Protein AF-0000000086746295 (afdb_homodimer)

Sequence (732 aa):
MLKVIQAPPKYIQGPDALLSIGKYTKTIADHVFVIIGNSAMKLVGDTVHNSLEEYDITSHFEVFGGECSRNEIQRLSGILKENECQAVIAIGGGKVQDTAKVVAYESKLPILIAPTISSTNAPTSALSVIYTDDGEYEDYLFFPTNPDIVLVDTALIAKAPTRFLVAGIGDSLATYFEARSCNTTHKPRMTGGGISRTAMALAHLCYETLLEEGYKAKLAVDAGVSTPAVENVIEASIYLSGLGFENTGIAAAHSVHNGFTVLEECHHMYHGEKVAFGVIVQLVLENSPNEELDTVLDFCVQVGLPVTLDQLGVKDGEKLKEKVMAVAKASCAEGETIHNMPFEVTPEKVYAAILAADRMGRDWLYMLKVIQAPPKYIQGPDALLSIGKYTKTIADHVFVIIGNSAMKLVGDTVHNSLEEYDITSHFEVFGGECSRNEIQRLSGILKENECQAVIAIGGGKVQDTAKVVAYESKLPILIAPTISSTNAPTSALSVIYTDDGEYEDYLFFPTNPDIVLVDTALIAKAPTRFLVAGIGDSLATYFEARSCNTTHKPRMTGGGISRTAMALAHLCYETLLEEGYKAKLAVDAGVSTPAVENVIEASIYLSGLGFENTGIAAAHSVHNGFTVLEECHHMYHGEKVAFGVIVQLVLENSPNEELDTVLDFCVQVGLPVTLDQLGVKDGEKLKEKVMAVAKASCAEGETIHNMPFEVTPEKVYAAILAADRMGRDWLY

Organism: NCBI:txid471575

Foldseek 3Di:
DAADFAWAPAEAEDAPLLLQVLVVVLVFFQEEEEEEEPVRCVVCVVSNVVSVVVNNHHYDYDYQPPAQAPVSLVVSLVVCVVRVGQEYEFEEALRSLLSRLSSCQVVVHAYEYEYQELQAQNQMAQKHFHDHPVGHTDDIDGHPHTHNYYGYHLLSHLQPPLLSLLNLLLLLLQLQVFLVQLLVQQPAAPVGDGADPVLNVLSVLLNVLCLVQVLVLSVSSVVSHDDVSSRSNSCSSHGSSNSRCRSGHGAQLQLLLQLLVVPPQLVVPGSSLSSLLSSQLVCLLVVHDPVVSVSSLVSCVSNVRDQACVVSRQDDDDCNLVSLLSSLCSSQPPPHRNCSGNDDGHSVSSSVSNVVSRVVNVVVVD/DAADFAWAPAEAEDAPLLLCVLVVVLVFFQEEEEEEEPVRCVVCVVSNVVSVVVNNHHYDYDYQPPAQAPVSLVVSLVVCVVRVGQEYEFEEALRSLLSRLSSCQVVVHAYEYEYQELQAQNQMAQKHFHDHPVGHTDDIDGHPHTHNYYTYHLLSHLQPPLLSLLNLLLLLLQLQVFLVQLLVQQPAAPVGDGADPVLNVLSVLLNVLCLVQVLVLSVSSVVSHDDVSSRSNSCSSHGSSNSRCRSGHGAQLQLLLSLLSVPPQLVVPGSSLSSLLSSQLVCVLVVHDPVVSVSSLVSCVSNVRDQACVVSRQDDDDCNLVSLLSSLCSSQPPPHRNCSGNDDGHSVSSSVSNVVSRVVNVVVVD

Radius of gyration: 26.46 Å; Cα contacts (8 Å, |Δi|>4): 1691; chains: 2; bounding box: 58×72×64 Å

InterPro domains:
  IPR001670 Alcohol dehydrogenase, iron-type/glycerol dehydrogenase GldA [PF00465] (8-154)
  IPR016205 Glycerol dehydrogenase [PIRSF000112] (3-356)
  IPR016205 Glycerol dehydrogenase [PTHR43616] (2-361)

Structure (mmCIF, N/CA/C/O bac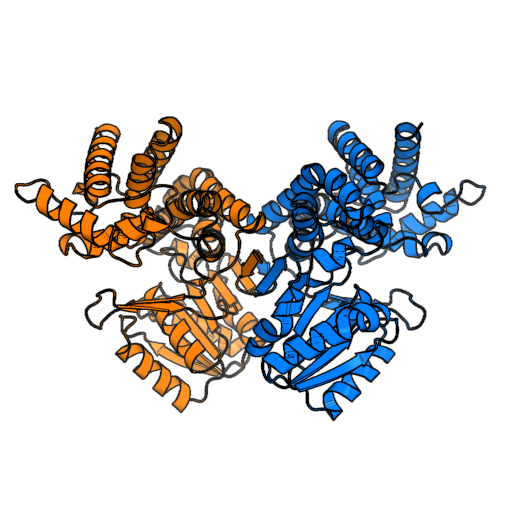kbone):
data_AF-0000000086746295-model_v1
#
loop_
_entity.id
_entity.type
_entity.pdbx_description
1 polymer 'Glycerol dehydrogenase'
#
loop_
_atom_site.group_PDB
_atom_site.id
_atom_site.type_symbol
_atom_site.label_atom_id
_atom_site.label_alt_id
_atom_site.label_comp_id
_atom_site.label_asym_id
_atom_site.label_entity_id
_atom_site.label_seq_id
_atom_site.pdbx_PDB_ins_code
_atom_site.Cartn_x
_atom_site.Cartn_y
_atom_site.Cartn_z
_atom_site.occupancy
_atom_site.B_iso_or_equiv
_atom_site.auth_seq_id
_atom_site.auth_comp_id
_atom_site.auth_asym_id
_atom_site.auth_atom_id
_atom_site.pdbx_PDB_model_num
ATOM 1 N N . MET A 1 1 ? -5.277 10.523 -17.25 1 82.31 1 MET A N 1
ATOM 2 C CA . MET A 1 1 ? -5.832 9.281 -16.719 1 82.31 1 MET A CA 1
ATOM 3 C C . MET A 1 1 ? -5.652 9.211 -15.203 1 82.31 1 MET A C 1
ATOM 5 O O . MET A 1 1 ? -4.613 9.609 -14.68 1 82.31 1 MET A O 1
ATOM 9 N N . LEU A 1 2 ? -6.723 8.742 -14.484 1 91.75 2 LEU A N 1
ATOM 10 C CA . LEU A 1 2 ? -6.648 8.609 -13.031 1 91.75 2 LEU A CA 1
ATOM 11 C C . LEU A 1 2 ? -5.734 7.457 -12.641 1 91.75 2 LEU A C 1
ATOM 13 O O . LEU A 1 2 ? -5.781 6.387 -13.25 1 91.75 2 LEU A O 1
ATOM 17 N N . LYS A 1 3 ? -4.812 7.777 -11.805 1 93.38 3 LYS A N 1
ATOM 18 C CA . LYS A 1 3 ? -4 6.719 -11.219 1 93.38 3 LYS A CA 1
ATOM 19 C C . LYS A 1 3 ? -4.73 6.051 -10.055 1 93.38 3 LYS A C 1
ATOM 21 O O . LYS A 1 3 ? -5.391 6.727 -9.258 1 93.38 3 LYS A O 1
ATOM 26 N N . VAL A 1 4 ? -4.641 4.711 -10.008 1 92.81 4 VAL A N 1
ATOM 27 C CA . VAL A 1 4 ? -5.344 3.967 -8.969 1 92.81 4 VAL A CA 1
ATOM 28 C C . VAL A 1 4 ? -4.371 3.023 -8.258 1 92.81 4 VAL A C 1
ATOM 30 O O . VAL A 1 4 ? -3.588 2.33 -8.914 1 92.81 4 VAL A O 1
ATOM 33 N N . ILE A 1 5 ? -4.344 3.086 -6.938 1 94.81 5 ILE A N 1
ATOM 34 C CA . ILE A 1 5 ? -3.635 2.127 -6.094 1 94.81 5 ILE A CA 1
ATOM 35 C C . ILE A 1 5 ? -4.637 1.34 -5.254 1 94.81 5 ILE A C 1
ATOM 37 O O . ILE A 1 5 ? -5.457 1.926 -4.543 1 94.81 5 ILE A O 1
ATOM 41 N N . GLN A 1 6 ? -4.625 0.077 -5.398 1 94.62 6 GLN A N 1
ATOM 42 C CA . GLN A 1 6 ? -5.465 -0.775 -4.562 1 94.62 6 GLN A CA 1
ATOM 43 C C . GLN A 1 6 ? -4.629 -1.802 -3.807 1 94.62 6 GLN A C 1
ATOM 45 O O . GLN A 1 6 ? -3.592 -2.252 -4.301 1 94.62 6 GLN A O 1
ATOM 50 N N . ALA A 1 7 ? -5.016 -2.145 -2.639 1 95.75 7 ALA A N 1
ATOM 51 C CA . ALA A 1 7 ? -4.309 -3.066 -1.754 1 95.75 7 ALA A CA 1
ATOM 52 C C . ALA A 1 7 ? -5.254 -3.66 -0.712 1 95.75 7 ALA A C 1
ATOM 54 O O . ALA A 1 7 ? -6.32 -3.1 -0.442 1 95.75 7 ALA A O 1
ATOM 55 N N . PRO A 1 8 ? -4.883 -4.887 -0.173 1 96.81 8 PRO A N 1
ATOM 56 C CA . PRO A 1 8 ? -5.609 -5.305 1.026 1 96.81 8 PRO A CA 1
ATOM 57 C C . PRO A 1 8 ? -5.535 -4.277 2.152 1 96.81 8 PRO A C 1
ATOM 59 O O . PRO A 1 8 ? -4.461 -3.746 2.438 1 96.81 8 PRO A O 1
ATOM 62 N N . PRO A 1 9 ? -6.656 -4.023 2.785 1 96.25 9 PRO A N 1
ATOM 63 C CA . PRO A 1 9 ? -6.652 -3.074 3.9 1 96.25 9 PRO A CA 1
ATOM 64 C C . PRO A 1 9 ? -5.68 -3.465 5.008 1 96.25 9 PRO A C 1
ATOM 66 O O . PRO A 1 9 ? -5.121 -2.594 5.68 1 96.25 9 PRO A O 1
ATOM 69 N N . LYS A 1 10 ? -5.535 -4.77 5.16 1 96.44 10 LYS A N 1
ATOM 70 C CA . LYS A 1 10 ? -4.652 -5.234 6.227 1 96.44 10 LYS A CA 1
ATOM 71 C C . LYS A 1 10 ? -3.867 -6.469 5.793 1 96.44 10 LYS A C 1
ATOM 73 O O . LYS A 1 10 ? -4.457 -7.473 5.387 1 96.44 10 LYS A O 1
ATOM 78 N N . TYR A 1 11 ? -2.535 -6.406 5.855 1 97.38 11 TYR A N 1
ATOM 79 C CA . TYR A 1 11 ? -1.592 -7.488 5.594 1 97.38 11 TYR A CA 1
ATOM 80 C C . TYR A 1 11 ? -0.717 -7.754 6.812 1 97.38 11 TYR A C 1
ATOM 82 O O . TYR A 1 11 ? 0.009 -6.867 7.27 1 97.38 11 TYR A O 1
ATOM 90 N N . ILE A 1 12 ? -0.801 -8.977 7.383 1 97 12 ILE A N 1
ATOM 91 C CA . ILE A 1 12 ? -0.051 -9.359 8.57 1 97 12 ILE A CA 1
ATOM 92 C C . ILE A 1 12 ? 0.871 -10.531 8.242 1 97 12 ILE A C 1
ATOM 94 O O . ILE A 1 12 ? 0.44 -11.516 7.645 1 97 12 ILE A O 1
ATOM 98 N N . GLN A 1 13 ? 2.098 -10.406 8.648 1 97.12 13 GLN A N 1
ATOM 99 C CA . GLN A 1 13 ? 3.059 -11.469 8.359 1 97.12 13 GLN A CA 1
ATOM 100 C C . GLN A 1 13 ? 3.979 -11.711 9.555 1 97.12 13 GLN A C 1
ATOM 102 O O . GLN A 1 13 ? 4.41 -10.758 10.219 1 97.12 13 GLN A O 1
ATOM 107 N N . GLY A 1 14 ? 4.258 -12.891 9.852 1 95.75 14 GLY A N 1
ATOM 108 C CA . GLY A 1 14 ? 5.238 -13.266 10.859 1 95.75 14 GLY A CA 1
ATOM 109 C C . GLY A 1 14 ? 5.137 -14.719 11.289 1 95.75 14 GLY A C 1
ATOM 110 O O . GLY A 1 14 ? 4.219 -15.43 10.875 1 95.75 14 GLY A O 1
ATOM 111 N N . PRO A 1 15 ? 6.137 -15.172 12.117 1 93.56 15 PRO A N 1
ATOM 112 C CA . PRO A 1 15 ? 6.059 -16.547 12.625 1 93.56 15 PRO A CA 1
ATOM 113 C C . PRO A 1 15 ? 4.855 -16.766 13.539 1 93.56 15 PRO A C 1
ATOM 115 O O . PRO A 1 15 ? 4.551 -15.914 14.383 1 93.56 15 PRO A O 1
ATOM 118 N N . ASP A 1 16 ? 4.066 -17.797 13.305 1 94.62 16 ASP A N 1
ATOM 119 C CA . ASP A 1 16 ? 2.949 -18.234 14.133 1 94.62 16 ASP A CA 1
ATOM 120 C C . ASP A 1 16 ? 1.778 -17.25 14.039 1 94.62 16 ASP A C 1
ATOM 122 O O . ASP A 1 16 ? 1.004 -17.109 14.992 1 94.62 16 ASP A O 1
ATOM 126 N N . ALA A 1 17 ? 1.761 -16.531 12.953 1 96.62 17 ALA A N 1
ATOM 127 C CA . ALA A 1 17 ? 0.703 -15.555 12.742 1 96.62 17 ALA A CA 1
ATOM 128 C C . ALA A 1 17 ? -0.676 -16.188 12.875 1 96.62 17 ALA A C 1
ATOM 130 O O . ALA A 1 17 ? -1.633 -15.539 13.297 1 96.62 17 ALA A O 1
ATOM 131 N N . LEU A 1 18 ? -0.824 -17.453 12.602 1 97.56 18 LEU A N 1
ATOM 132 C CA . LEU A 1 18 ? -2.111 -18.141 12.617 1 97.56 18 LEU A CA 1
ATOM 133 C C . LEU A 1 18 ? -2.676 -18.203 14.031 1 97.56 18 LEU A C 1
ATOM 135 O O . LEU A 1 18 ? -3.887 -18.344 14.219 1 97.56 18 LEU A O 1
ATOM 139 N N . LEU A 1 19 ? -1.819 -18.141 15.008 1 97 19 LEU A N 1
ATOM 140 C CA . LEU A 1 19 ? -2.268 -18.125 16.391 1 97 19 LEU A CA 1
ATOM 141 C C . LEU A 1 19 ? -3.123 -16.891 16.672 1 97 19 LEU A C 1
ATOM 143 O O . LEU A 1 19 ? -3.881 -16.859 17.641 1 97 19 LEU A O 1
ATOM 147 N N . SER A 1 20 ? -2.998 -15.875 15.805 1 96.38 20 SER A N 1
ATOM 148 C CA . SER A 1 20 ? -3.715 -14.617 16 1 96.38 20 SER A CA 1
ATOM 149 C C . SER A 1 20 ? -4.883 -14.492 15.023 1 96.38 20 SER A C 1
ATOM 151 O O . SER A 1 20 ? -5.453 -13.414 14.867 1 96.38 20 SER A O 1
ATOM 153 N N . ILE A 1 21 ? -5.242 -15.539 14.305 1 98.25 21 ILE A N 1
ATOM 154 C CA . ILE A 1 21 ? -6.262 -15.445 13.266 1 98.25 21 ILE A CA 1
ATOM 155 C C . ILE A 1 21 ? -7.598 -15.047 13.883 1 98.25 21 ILE A C 1
ATOM 157 O O . ILE A 1 21 ? -8.367 -14.297 13.281 1 98.25 21 ILE A O 1
ATOM 161 N N . GLY A 1 22 ? -7.91 -15.547 15.102 1 98.25 22 GLY A N 1
ATOM 162 C CA . GLY A 1 22 ? -9.125 -15.148 15.789 1 98.25 22 GLY A CA 1
ATOM 163 C C . GLY A 1 22 ? -9.172 -13.664 16.109 1 98.25 22 GLY A C 1
ATOM 164 O O . GLY A 1 22 ? -10.203 -13.016 15.922 1 98.25 22 GLY A O 1
ATOM 165 N N . LYS A 1 23 ? -8.055 -13.125 16.531 1 96.19 23 LYS A N 1
ATOM 166 C CA . LYS A 1 23 ? -7.934 -11.703 16.859 1 96.19 23 LYS A CA 1
ATOM 167 C C . LYS A 1 23 ? -8.328 -10.828 15.664 1 96.19 23 LYS A C 1
ATOM 169 O O . LYS A 1 23 ? -9.117 -9.898 15.812 1 96.19 23 LYS A O 1
ATOM 174 N N . TYR A 1 24 ? -7.824 -11.117 14.508 1 95.69 24 TYR A N 1
ATOM 175 C CA . TYR A 1 24 ? -8.055 -10.289 13.32 1 95.69 24 TYR A CA 1
ATOM 176 C C . TYR A 1 24 ? -9.43 -10.57 12.727 1 95.69 24 TYR A C 1
ATOM 178 O O . TYR A 1 24 ? -10.086 -9.656 12.219 1 95.69 24 TYR A O 1
ATOM 186 N N . THR A 1 25 ? -9.852 -11.836 12.797 1 97.62 25 THR A N 1
ATOM 187 C CA . THR A 1 25 ? -11.18 -12.188 12.305 1 97.62 25 THR A CA 1
ATOM 188 C C . THR A 1 25 ? -12.258 -11.453 13.086 1 97.62 25 THR A C 1
ATOM 190 O O . THR A 1 25 ? -13.273 -11.039 12.516 1 97.62 25 THR A O 1
ATOM 193 N N . LYS A 1 26 ? -12.086 -11.25 14.383 1 96.19 26 LYS A N 1
ATOM 194 C CA . LYS A 1 26 ? -13.055 -10.609 15.258 1 96.19 26 LYS A CA 1
ATOM 195 C C . LYS A 1 26 ? -13.414 -9.211 14.766 1 96.19 26 LYS A C 1
ATOM 197 O O . LYS A 1 26 ? -14.523 -8.734 15 1 96.19 26 LYS A O 1
ATOM 202 N N . THR A 1 27 ? -12.508 -8.609 14.031 1 91.62 27 THR A N 1
ATOM 203 C CA . THR A 1 27 ? -12.711 -7.246 13.562 1 91.62 27 THR A CA 1
ATOM 204 C C . THR A 1 27 ? -13.695 -7.219 12.391 1 91.62 27 THR A C 1
ATOM 206 O O . THR A 1 27 ? -14.211 -6.16 12.031 1 91.62 27 THR A O 1
ATOM 209 N N . ILE A 1 28 ? -14.039 -8.422 11.805 1 93.38 28 ILE A N 1
ATOM 210 C CA . ILE A 1 28 ? -14.844 -8.352 10.586 1 93.38 28 ILE A CA 1
ATOM 211 C C . ILE A 1 28 ? -16.109 -9.195 10.75 1 93.38 28 ILE A C 1
ATOM 213 O O . ILE A 1 28 ? -17.078 -9.008 10.031 1 93.38 28 ILE A O 1
ATOM 217 N N . ALA A 1 29 ? -16.078 -10.234 11.703 1 95.88 29 ALA A N 1
ATOM 218 C CA . ALA A 1 29 ? -17.266 -11.07 11.828 1 95.88 29 ALA A CA 1
ATOM 219 C C . ALA A 1 29 ? -17.234 -11.883 13.117 1 95.88 29 ALA A C 1
ATOM 221 O O . ALA A 1 29 ? -16.172 -12.094 13.703 1 95.88 29 ALA A O 1
ATOM 222 N N . ASP A 1 30 ? -18.391 -12.359 13.484 1 97.31 30 ASP A N 1
ATOM 223 C CA . ASP A 1 30 ? -18.531 -13.203 14.664 1 97.31 30 ASP A CA 1
ATOM 224 C C . ASP A 1 30 ? -18.891 -14.641 14.281 1 97.31 30 ASP A C 1
ATOM 226 O O . ASP A 1 30 ? -18.828 -15.547 15.117 1 97.31 30 ASP A O 1
ATOM 230 N N . HIS A 1 31 ? -19.25 -14.891 13.07 1 98.38 31 HIS A N 1
ATOM 231 C CA . HIS A 1 31 ? -19.641 -16.188 12.539 1 98.38 31 HIS A CA 1
ATOM 232 C C . HIS A 1 31 ? -19.109 -16.391 11.125 1 98.38 31 HIS A C 1
ATOM 234 O O . HIS A 1 31 ? -19.547 -15.727 10.188 1 98.38 31 HIS A O 1
ATOM 240 N N . VAL A 1 32 ? -18.172 -17.375 11.008 1 98.69 32 VAL A N 1
ATOM 241 C CA . VAL A 1 32 ? -17.391 -17.359 9.773 1 98.69 32 VAL A CA 1
ATOM 242 C C . VAL A 1 32 ? -17.469 -18.719 9.102 1 98.69 32 VAL A C 1
ATOM 244 O O . VAL A 1 32 ? -17.75 -19.734 9.758 1 98.69 32 VAL A O 1
ATOM 247 N N . PHE A 1 33 ? -17.312 -18.766 7.809 1 98.81 33 PHE A N 1
ATOM 248 C CA . PHE A 1 33 ? -17.172 -19.938 6.965 1 98.81 33 PHE A CA 1
ATOM 249 C C . PHE A 1 33 ? -15.719 -20.172 6.586 1 98.81 33 PHE A C 1
ATOM 251 O O . PHE A 1 33 ? -15.125 -19.359 5.871 1 98.81 33 PHE A O 1
ATOM 258 N N . VAL A 1 34 ? -15.148 -21.266 7.062 1 98.81 34 VAL A N 1
ATOM 259 C CA . VAL A 1 34 ? -13.734 -21.531 6.828 1 98.81 34 VAL A CA 1
ATOM 260 C C . VAL A 1 34 ? -13.586 -22.547 5.695 1 98.81 34 VAL A C 1
ATOM 262 O O . VAL A 1 34 ? -14 -23.703 5.828 1 98.81 34 VAL A O 1
ATOM 265 N N . ILE A 1 35 ? -13.078 -22.109 4.598 1 98.81 35 ILE A N 1
ATOM 266 C CA . ILE A 1 35 ? -12.688 -22.984 3.496 1 98.81 35 ILE A CA 1
ATOM 267 C C . ILE A 1 35 ? -11.211 -23.344 3.629 1 98.81 35 ILE A C 1
ATOM 269 O O . ILE A 1 35 ? -10.344 -22.469 3.551 1 98.81 35 ILE A O 1
ATOM 273 N N . ILE A 1 36 ? -10.938 -24.625 3.771 1 98.38 36 ILE A N 1
ATOM 274 C CA . ILE A 1 36 ? -9.586 -25.031 4.125 1 98.38 36 ILE A CA 1
ATOM 275 C C . ILE A 1 36 ? -9.141 -26.203 3.242 1 98.38 36 ILE A C 1
ATOM 277 O O . ILE A 1 36 ? -9.93 -27.109 2.957 1 98.38 36 ILE A O 1
ATOM 281 N N . GLY A 1 37 ? -7.941 -26.125 2.729 1 96.81 37 GLY A N 1
ATOM 282 C CA . GLY A 1 37 ? -7.391 -27.25 1.991 1 96.81 37 GLY A CA 1
ATOM 283 C C . GLY A 1 37 ? -7.234 -28.5 2.838 1 96.81 37 GLY A C 1
ATOM 284 O O . GLY A 1 37 ? -7.09 -28.422 4.059 1 96.81 37 GLY A O 1
ATOM 285 N N . ASN A 1 38 ? -7.191 -29.609 2.182 1 95.31 38 ASN A N 1
ATOM 286 C CA . ASN A 1 38 ? -7.098 -30.891 2.879 1 95.31 38 ASN A CA 1
ATOM 287 C C . ASN A 1 38 ? -5.828 -30.969 3.725 1 95.31 38 ASN A C 1
ATOM 289 O O . ASN A 1 38 ? -5.887 -31.312 4.906 1 95.31 38 ASN A O 1
ATOM 293 N N . SER A 1 39 ? -4.719 -30.719 3.141 1 93.75 39 SER A N 1
ATOM 294 C CA . SER A 1 39 ? -3.451 -30.766 3.863 1 93.75 39 SER A CA 1
ATOM 295 C C . SER A 1 39 ? -3.416 -29.734 4.984 1 93.75 39 SER A C 1
ATOM 297 O O . SER A 1 39 ? -2.906 -30 6.07 1 93.75 39 SER A O 1
ATOM 299 N N . ALA A 1 40 ? -3.955 -28.594 4.707 1 94.88 40 ALA A N 1
ATOM 300 C CA . ALA A 1 40 ? -3.99 -27.531 5.703 1 94.88 40 ALA A CA 1
ATOM 301 C C . ALA A 1 40 ? -4.855 -27.922 6.898 1 94.88 40 ALA A C 1
ATOM 303 O O . ALA A 1 40 ? -4.527 -27.609 8.047 1 94.88 40 ALA A O 1
ATOM 304 N N . MET A 1 41 ? -5.941 -28.578 6.633 1 96.06 41 MET A N 1
ATOM 305 C CA . MET A 1 41 ? -6.832 -29.016 7.703 1 96.06 41 MET A CA 1
ATOM 306 C C . MET A 1 41 ? -6.086 -29.906 8.695 1 96.06 41 MET A C 1
ATOM 308 O O . MET A 1 41 ? -6.234 -29.734 9.914 1 96.06 41 MET A O 1
ATOM 312 N N . LYS A 1 42 ? -5.305 -30.688 8.148 1 95 42 LYS A N 1
ATOM 313 C CA . LYS A 1 42 ? -4.535 -31.609 8.977 1 95 42 LYS A CA 1
ATOM 314 C C . LYS A 1 42 ? -3.453 -30.875 9.758 1 95 42 LYS A C 1
ATOM 316 O O . LYS A 1 42 ? -3.18 -31.219 10.914 1 95 42 LYS A O 1
ATOM 321 N N . LEU A 1 43 ? -2.914 -29.938 9.195 1 94.38 43 LEU A N 1
ATOM 322 C CA . LEU A 1 43 ? -1.742 -29.266 9.758 1 94.38 43 LEU A CA 1
ATOM 323 C C . LEU A 1 43 ? -2.152 -28.203 10.766 1 94.38 43 LEU A C 1
ATOM 325 O O . LEU A 1 43 ? -1.515 -28.047 11.805 1 94.38 43 LEU A O 1
ATOM 329 N N . VAL A 1 44 ? -3.236 -27.406 10.398 1 96.31 44 VAL A N 1
ATOM 330 C CA . VAL A 1 44 ? -3.455 -26.219 11.211 1 96.31 44 VAL A CA 1
ATOM 331 C C . VAL A 1 44 ? -4.934 -26.109 11.578 1 96.31 44 VAL A C 1
ATOM 333 O O . VAL A 1 44 ? -5.363 -25.109 12.156 1 96.31 44 VAL A O 1
ATOM 336 N N . GLY A 1 45 ? -5.77 -27.047 11.234 1 97.19 45 GLY A N 1
ATOM 337 C CA . GLY A 1 45 ? -7.188 -27 11.547 1 97.19 45 GLY A CA 1
ATOM 338 C C . GLY A 1 45 ? -7.469 -26.688 13 1 97.19 45 GLY A C 1
ATOM 339 O O . GLY A 1 45 ? -8.266 -25.781 13.305 1 97.19 45 GLY A O 1
ATOM 340 N N . ASP A 1 46 ? -6.801 -27.344 13.883 1 97.44 46 ASP A N 1
ATOM 341 C CA . ASP A 1 46 ? -7 -27.172 15.312 1 97.44 46 ASP A CA 1
ATOM 342 C C . ASP A 1 46 ? -6.531 -25.781 15.766 1 97.44 46 ASP A C 1
ATOM 344 O O . ASP A 1 46 ? -7.184 -25.141 16.578 1 97.44 46 ASP A O 1
ATOM 348 N N . THR A 1 47 ? -5.387 -25.391 15.242 1 97.69 47 THR A N 1
ATOM 349 C CA . THR A 1 47 ? -4.844 -24.078 15.57 1 97.69 47 THR A CA 1
ATOM 350 C C . THR A 1 47 ? -5.844 -22.984 15.234 1 97.69 47 THR A C 1
ATOM 352 O O . THR A 1 47 ? -6.094 -22.094 16.047 1 97.69 47 THR A O 1
ATOM 355 N N . VAL A 1 48 ? -6.422 -23.078 14.062 1 98.12 48 VAL A N 1
ATOM 356 C CA . VAL A 1 48 ? -7.375 -22.078 13.578 1 98.12 48 VAL A CA 1
ATOM 357 C C . VAL A 1 48 ? -8.648 -22.141 14.422 1 98.12 48 VAL A C 1
ATOM 359 O O . VAL A 1 48 ? -9.133 -21.094 14.883 1 98.12 48 VAL A O 1
ATOM 362 N N . HIS A 1 49 ? -9.102 -23.328 14.625 1 97.94 49 HIS A N 1
ATOM 363 C CA . HIS A 1 49 ? -10.32 -23.5 15.414 1 97.94 49 HIS A CA 1
ATOM 364 C C . HIS A 1 49 ? -10.156 -22.922 16.812 1 97.94 49 HIS A C 1
ATOM 366 O O . HIS A 1 49 ? -11.031 -22.203 17.297 1 97.94 49 HIS A O 1
ATOM 372 N N . ASN A 1 50 ? -9.086 -23.25 17.469 1 98.25 50 ASN A N 1
ATOM 373 C CA . ASN A 1 50 ? -8.828 -22.812 18.828 1 98.25 50 ASN A CA 1
ATOM 374 C C . ASN A 1 50 ? -8.711 -21.297 18.906 1 98.25 50 ASN A C 1
ATOM 376 O O . ASN A 1 50 ? -9.219 -20.672 19.859 1 98.25 50 ASN A O 1
ATOM 380 N N . SER A 1 51 ? -7.984 -20.734 17.938 1 98.38 51 SER A N 1
ATOM 381 C CA . SER A 1 51 ? -7.832 -19.281 17.922 1 98.38 51 SER A CA 1
ATOM 382 C C . SER A 1 51 ? -9.18 -18.594 17.766 1 98.38 51 SER A C 1
ATOM 384 O O . SER A 1 51 ? -9.453 -17.594 18.422 1 98.38 51 SER A O 1
ATOM 386 N N . LEU A 1 52 ? -10.039 -19.094 16.844 1 98.44 52 LEU A N 1
ATOM 387 C CA . LEU A 1 52 ? -11.367 -18.531 16.641 1 98.44 52 LEU A CA 1
ATOM 388 C C . LEU A 1 52 ? -12.211 -18.641 17.906 1 98.44 52 LEU A C 1
ATOM 390 O O . LEU A 1 52 ? -12.883 -17.672 18.281 1 98.44 52 LEU A O 1
ATOM 394 N N . GLU A 1 53 ? -12.109 -19.75 18.562 1 98.06 53 GLU A N 1
ATOM 395 C CA . GLU A 1 53 ? -12.852 -19.969 19.812 1 98.06 53 GLU A CA 1
ATOM 396 C C . GLU A 1 53 ? -12.406 -19 20.891 1 98.06 53 GLU A C 1
ATOM 398 O O . GLU A 1 53 ? -13.227 -18.5 21.672 1 98.06 53 GLU A O 1
ATOM 403 N N . GLU A 1 54 ? -11.156 -18.797 20.953 1 98.06 54 GLU A N 1
ATOM 404 C CA . GLU A 1 54 ? -10.594 -17.891 21.953 1 98.06 54 GLU A CA 1
ATOM 405 C C . GLU A 1 54 ? -11.211 -16.5 21.844 1 98.06 54 GLU A C 1
ATOM 407 O O . GLU A 1 54 ? -11.32 -15.789 22.844 1 98.06 54 GLU A O 1
ATOM 412 N N . TYR A 1 55 ? -11.648 -16.125 20.703 1 97.75 55 TYR A N 1
ATOM 413 C CA . TYR A 1 55 ? -12.203 -14.789 20.484 1 97.75 55 TYR A CA 1
ATOM 414 C C . TYR A 1 55 ? -13.711 -14.852 20.281 1 97.75 55 TYR A C 1
ATOM 416 O O . TYR A 1 55 ? -14.305 -13.93 19.719 1 97.75 55 TYR A O 1
ATOM 424 N N . ASP A 1 56 ? -14.352 -15.977 20.609 1 97.94 56 ASP A N 1
ATOM 425 C CA . ASP A 1 56 ? -15.797 -16.188 20.609 1 97.94 56 ASP A CA 1
ATOM 426 C C . ASP A 1 56 ? -16.375 -16.078 19.188 1 97.94 56 ASP A C 1
ATOM 428 O O . ASP A 1 56 ? -17.406 -15.438 18.984 1 97.94 56 ASP A O 1
ATOM 432 N N . ILE A 1 57 ? -15.641 -16.625 18.234 1 98.19 57 ILE A N 1
ATOM 433 C CA . ILE A 1 57 ? -16.109 -16.672 16.859 1 98.19 57 ILE A CA 1
ATOM 434 C C . ILE A 1 57 ? -16.578 -18.078 16.516 1 98.19 57 ILE A C 1
ATOM 436 O O . ILE A 1 57 ? -15.836 -19.047 16.656 1 98.19 57 ILE A O 1
ATOM 440 N N . THR A 1 58 ? -17.797 -18.172 16.109 1 98.31 58 THR A N 1
ATOM 441 C CA . THR A 1 58 ? -18.297 -19.469 15.633 1 98.31 58 THR A CA 1
ATOM 442 C C . THR A 1 58 ? -17.875 -19.719 14.188 1 98.31 58 THR A C 1
ATOM 444 O O . THR A 1 58 ? -17.734 -18.766 13.406 1 98.31 58 THR A O 1
ATOM 447 N N . SER A 1 59 ? -17.656 -20.969 13.891 1 98.19 59 SER A N 1
ATOM 448 C CA . SER A 1 59 ? -17.109 -21.266 12.578 1 98.19 59 SER A CA 1
ATOM 449 C C . SER A 1 59 ? -17.688 -22.547 12.008 1 98.19 59 SER A C 1
ATOM 451 O O . SER A 1 59 ? -18.078 -23.438 12.758 1 98.19 59 SER A O 1
ATOM 453 N N . HIS A 1 60 ? -17.828 -22.609 10.773 1 98.31 60 HIS A N 1
ATOM 454 C CA . HIS A 1 60 ? -18.109 -23.812 9.977 1 98.31 60 HIS A CA 1
ATOM 455 C C . HIS A 1 60 ? -16.969 -24.109 9.016 1 98.31 60 HIS A C 1
ATOM 457 O O . HIS A 1 60 ? -16.688 -23.312 8.109 1 98.31 60 HIS A O 1
ATOM 463 N N . PHE A 1 61 ? -16.375 -25.281 9.203 1 98.31 61 PHE A N 1
ATOM 464 C CA . PHE A 1 61 ? -15.25 -25.672 8.367 1 98.31 61 PHE A CA 1
ATOM 465 C C . PHE A 1 61 ? -15.719 -26.547 7.207 1 98.31 61 PHE A C 1
ATOM 467 O O . PHE A 1 61 ? -16.562 -27.422 7.379 1 98.31 61 PHE A O 1
ATOM 474 N N . GLU A 1 62 ? -15.211 -26.25 6.074 1 98.38 62 GLU A N 1
ATOM 475 C CA . GLU A 1 62 ? -15.414 -27.078 4.898 1 98.38 62 GLU A CA 1
ATOM 476 C C . GLU A 1 62 ? -14.094 -27.312 4.16 1 98.38 62 GLU A C 1
ATOM 478 O O . GLU A 1 62 ? -13.328 -26.375 3.93 1 98.38 62 GLU A O 1
ATOM 483 N N . VAL A 1 63 ? -13.836 -28.547 3.84 1 98.19 63 VAL A N 1
ATOM 484 C CA . VAL A 1 63 ? -12.633 -28.891 3.1 1 98.19 63 VAL A CA 1
ATOM 485 C C . VAL A 1 63 ? -12.844 -28.625 1.611 1 98.19 63 VAL A C 1
ATOM 487 O O . VAL A 1 63 ? -13.867 -29 1.044 1 98.19 63 VAL A O 1
ATOM 490 N N . PHE A 1 64 ? -11.922 -27.938 1.064 1 97.75 64 PHE A N 1
ATOM 491 C CA . PHE A 1 64 ? -11.914 -27.594 -0.352 1 97.75 64 PHE A CA 1
ATOM 492 C C . PHE A 1 64 ? -11.828 -28.844 -1.215 1 97.75 64 PHE A C 1
ATOM 494 O O . PHE A 1 64 ? -11.094 -29.781 -0.893 1 97.75 64 PHE A O 1
ATOM 501 N N . GLY A 1 65 ? -12.461 -28.812 -2.301 1 95.12 65 GLY A N 1
ATOM 502 C CA . GLY A 1 65 ? -12.609 -30 -3.125 1 95.12 65 GLY A CA 1
ATOM 503 C C . GLY A 1 65 ? -11.492 -30.188 -4.133 1 95.12 65 GLY A C 1
ATOM 504 O O . GLY A 1 65 ? -11.469 -31.172 -4.871 1 95.12 65 GLY A O 1
ATOM 505 N N . GLY A 1 66 ? -10.602 -29.219 -4.309 1 91.81 66 GLY A N 1
ATOM 506 C CA . GLY A 1 66 ? -9.398 -29.5 -5.082 1 91.81 66 GLY A CA 1
ATOM 507 C C . GLY A 1 66 ? -9.242 -28.609 -6.293 1 91.81 66 GLY A C 1
ATOM 508 O O . GLY A 1 66 ? -8.125 -28.406 -6.777 1 91.81 66 GLY A O 1
ATOM 509 N N . GLU A 1 67 ? -10.406 -28.172 -6.832 1 92.31 67 GLU A N 1
ATOM 510 C CA . GLU A 1 67 ? -10.312 -27.344 -8.031 1 92.31 67 GLU A CA 1
ATOM 511 C C . GLU A 1 67 ? -11.172 -26.094 -7.906 1 92.31 67 GLU A C 1
ATOM 513 O O . GLU A 1 67 ? -12.297 -26.141 -7.406 1 92.31 67 GLU A O 1
ATOM 518 N N . CYS A 1 68 ? -10.594 -24.984 -8.312 1 94.88 68 CYS A N 1
ATOM 519 C CA . CYS A 1 68 ? -11.375 -23.75 -8.352 1 94.88 68 CYS A CA 1
ATOM 520 C C . CYS A 1 68 ? -12.32 -23.75 -9.547 1 94.88 68 CYS A C 1
ATOM 522 O O . CYS A 1 68 ? -12.094 -23.047 -10.531 1 94.88 68 CYS A O 1
ATOM 524 N N . SER A 1 69 ? -13.359 -24.484 -9.492 1 95.88 69 SER A N 1
ATOM 525 C CA . SER A 1 69 ? -14.344 -24.641 -10.555 1 95.88 69 SER A CA 1
ATOM 526 C C . SER A 1 69 ? -15.695 -24.047 -10.156 1 95.88 69 SER A C 1
ATOM 528 O O . SER A 1 69 ? -15.961 -23.859 -8.969 1 95.88 69 SER A O 1
ATOM 530 N N . ARG A 1 70 ? -16.5 -23.828 -11.102 1 96.31 70 ARG A N 1
ATOM 531 C CA . ARG A 1 70 ? -17.828 -23.281 -10.844 1 96.31 70 ARG A CA 1
ATOM 532 C C . ARG A 1 70 ? -18.641 -24.234 -9.969 1 96.31 70 ARG A C 1
ATOM 534 O O . ARG A 1 70 ? -19.422 -23.781 -9.117 1 96.31 70 ARG A O 1
ATOM 541 N N . ASN A 1 71 ? -18.453 -25.484 -10.188 1 97 71 ASN A N 1
ATOM 542 C CA . ASN A 1 71 ? -19.141 -26.469 -9.367 1 97 71 ASN A CA 1
ATOM 543 C C . ASN A 1 71 ? -18.734 -26.375 -7.902 1 97 71 ASN A C 1
ATOM 545 O O . ASN A 1 71 ? -19.578 -26.406 -7.008 1 97 71 ASN A O 1
ATOM 549 N N . GLU A 1 72 ? -17.484 -26.312 -7.684 1 97.56 72 GLU A N 1
ATOM 550 C CA . GLU A 1 72 ? -16.969 -26.203 -6.324 1 97.56 72 GLU A CA 1
ATOM 551 C C . GLU A 1 72 ? -17.406 -24.906 -5.664 1 97.56 72 GLU A C 1
ATOM 553 O O . GLU A 1 72 ? -17.766 -24.891 -4.484 1 97.56 72 GLU A O 1
ATOM 558 N N . ILE A 1 73 ? -17.453 -23.812 -6.379 1 97.88 73 ILE A N 1
ATOM 559 C CA . ILE A 1 73 ? -17.891 -22.5 -5.898 1 97.88 73 ILE A CA 1
ATOM 560 C C . ILE A 1 73 ? -19.359 -22.578 -5.488 1 97.88 73 ILE A C 1
ATOM 562 O O . ILE A 1 73 ? -19.734 -22.094 -4.414 1 97.88 73 ILE A O 1
ATOM 566 N N . GLN A 1 74 ? -20.109 -23.172 -6.332 1 97.62 74 GLN A N 1
ATOM 567 C CA . GLN A 1 74 ? -21.531 -23.312 -6.039 1 97.62 74 GLN A CA 1
ATOM 568 C C . GLN A 1 74 ? -21.766 -24.156 -4.785 1 97.62 74 GLN A C 1
ATOM 570 O O . GLN A 1 74 ? -22.594 -23.828 -3.949 1 97.62 74 GLN A O 1
ATOM 575 N N . ARG A 1 75 ? -21.047 -25.219 -4.727 1 98 75 ARG A N 1
ATOM 576 C CA . ARG A 1 75 ? -21.141 -26.078 -3.549 1 98 75 ARG A CA 1
ATOM 577 C C . ARG A 1 75 ? -20.859 -25.297 -2.271 1 98 75 ARG A C 1
ATOM 579 O O . ARG A 1 75 ? -21.672 -25.297 -1.344 1 98 75 ARG A O 1
ATOM 586 N N . LEU A 1 76 ? -19.797 -24.609 -2.248 1 98.5 76 LEU A N 1
ATOM 587 C CA . LEU A 1 76 ? -19.359 -23.891 -1.06 1 98.5 76 LEU A CA 1
ATOM 588 C C . LEU A 1 76 ? -20.266 -22.703 -0.775 1 98.5 76 LEU A C 1
ATOM 590 O O . LEU A 1 76 ? -20.562 -22.406 0.385 1 98.5 76 LEU A O 1
ATOM 594 N N . SER A 1 77 ? -20.734 -22.031 -1.819 1 98.12 77 SER A N 1
ATOM 595 C CA . SER A 1 77 ? -21.656 -20.922 -1.651 1 98.12 77 SER A CA 1
ATOM 596 C C . SER A 1 77 ? -22.969 -21.391 -1.014 1 98.12 77 SER A C 1
ATOM 598 O O . SER A 1 77 ? -23.547 -20.688 -0.192 1 98.12 77 SER A O 1
ATOM 600 N N . GLY A 1 78 ? -23.406 -22.562 -1.46 1 97.81 78 GLY A N 1
ATOM 601 C CA . GLY A 1 78 ? -24.609 -23.125 -0.876 1 97.81 78 GLY A CA 1
ATOM 602 C C . GLY A 1 78 ? -24.484 -23.406 0.611 1 97.81 78 GLY A C 1
ATOM 603 O O . GLY A 1 78 ? -25.375 -23.078 1.389 1 97.81 78 GLY A O 1
ATOM 604 N N . ILE A 1 79 ? -23.391 -23.969 1.018 1 98.12 79 ILE A N 1
ATOM 605 C CA . ILE A 1 79 ? -23.141 -24.297 2.416 1 98.12 79 ILE A CA 1
ATOM 606 C C . ILE A 1 79 ? -23.047 -23.016 3.244 1 98.12 79 ILE A C 1
ATOM 608 O O . ILE A 1 79 ? -23.578 -22.953 4.348 1 98.12 79 ILE A O 1
ATOM 612 N N . LEU A 1 80 ? -22.297 -22.016 2.715 1 98.25 80 LEU A N 1
ATOM 613 C CA . LEU A 1 80 ? -22.172 -20.734 3.379 1 98.25 80 LEU A CA 1
ATOM 614 C C . LEU A 1 80 ? -23.531 -20.125 3.67 1 98.25 80 LEU A C 1
ATOM 616 O O . LEU A 1 80 ? -23.797 -19.656 4.781 1 98.25 80 LEU A O 1
ATOM 620 N N . LYS A 1 81 ? -24.422 -20.141 2.691 1 97.25 81 LYS A N 1
ATOM 621 C CA . LYS A 1 81 ? -25.766 -19.578 2.811 1 97.25 81 LYS A CA 1
ATOM 622 C C . LYS A 1 81 ? -26.594 -20.344 3.844 1 97.25 81 LYS A C 1
ATOM 624 O O . LYS A 1 81 ? -27.297 -19.734 4.652 1 97.25 81 LYS A O 1
ATOM 629 N N . GLU A 1 82 ? -26.484 -21.625 3.785 1 97.62 82 GLU A N 1
ATOM 630 C CA . GLU A 1 82 ? -27.219 -22.484 4.711 1 97.62 82 GLU A CA 1
ATOM 631 C C . GLU A 1 82 ? -26.828 -22.203 6.156 1 97.62 82 GLU A C 1
ATOM 633 O O . GLU A 1 82 ? -27.656 -22.297 7.062 1 97.62 82 GLU A O 1
ATOM 638 N N . ASN A 1 83 ? -25.625 -21.828 6.367 1 97.88 83 ASN A N 1
ATOM 639 C CA . ASN A 1 83 ? -25.109 -21.641 7.723 1 97.88 83 ASN A CA 1
ATOM 640 C C . ASN A 1 83 ? -25.125 -20.172 8.125 1 97.88 83 ASN A C 1
ATOM 642 O O . ASN A 1 83 ? -24.734 -19.828 9.242 1 97.88 83 ASN A O 1
ATOM 646 N N . GLU A 1 84 ? -25.422 -19.219 7.234 1 96.81 84 GLU A N 1
ATOM 647 C CA . GLU A 1 84 ? -25.594 -17.797 7.484 1 96.81 84 GLU A CA 1
ATOM 648 C C . GLU A 1 84 ? -24.312 -17.172 8.016 1 96.81 84 GLU A C 1
ATOM 650 O O . GLU A 1 84 ? -24.344 -16.453 9.016 1 96.81 84 GLU A O 1
ATOM 655 N N . CYS A 1 85 ? -23.234 -17.516 7.441 1 97.62 85 CYS A N 1
ATOM 656 C CA . CYS A 1 85 ? -21.953 -17 7.855 1 97.62 85 CYS A CA 1
ATOM 657 C C . CYS A 1 85 ? -21.797 -15.539 7.445 1 97.62 85 CYS A C 1
ATOM 659 O O . CYS A 1 85 ? -22.484 -15.07 6.535 1 97.62 85 CYS A O 1
ATOM 661 N N . GLN A 1 86 ? -20.922 -14.852 8.133 1 97.19 86 GLN A N 1
ATOM 662 C CA . GLN A 1 86 ? -20.812 -13.406 7.98 1 97.19 86 GLN A CA 1
ATOM 663 C C . GLN A 1 86 ? -19.484 -13.023 7.324 1 97.19 86 GLN A C 1
ATOM 665 O O . GLN A 1 86 ? -19.25 -11.852 7.016 1 97.19 86 GLN A O 1
ATOM 670 N N . ALA A 1 87 ? -18.641 -13.977 7.156 1 98.19 87 ALA A N 1
ATOM 671 C CA . ALA A 1 87 ? -17.344 -13.781 6.5 1 98.19 87 ALA A CA 1
ATOM 672 C C . ALA A 1 87 ? -16.766 -15.109 6.027 1 98.19 87 ALA A C 1
ATOM 674 O O . ALA A 1 87 ? -17.219 -16.172 6.457 1 98.19 87 ALA A O 1
ATOM 675 N N . VAL A 1 88 ? -15.852 -15.047 5.148 1 98.81 88 VAL A N 1
ATOM 676 C CA . VAL A 1 88 ? -15.164 -16.219 4.629 1 98.81 88 VAL A CA 1
ATOM 677 C C . VAL A 1 88 ? -13.695 -16.203 5.055 1 98.81 88 VAL A C 1
ATOM 679 O O . VAL A 1 88 ? -13.055 -15.141 5.02 1 98.81 88 VAL A O 1
ATOM 682 N N . ILE A 1 89 ? -13.172 -17.281 5.539 1 98.81 89 ILE A N 1
ATOM 683 C CA . ILE A 1 89 ? -11.742 -17.484 5.789 1 98.81 89 ILE A CA 1
ATOM 684 C C . ILE A 1 89 ? -11.203 -18.547 4.852 1 98.81 89 ILE A C 1
ATOM 686 O O . ILE A 1 89 ? -11.75 -19.656 4.77 1 98.81 89 ILE A O 1
ATOM 690 N N . ALA A 1 90 ? -10.234 -18.234 4.137 1 98.75 90 ALA A N 1
ATOM 691 C CA . ALA A 1 90 ? -9.578 -19.188 3.244 1 98.75 90 ALA A CA 1
ATOM 692 C C . ALA A 1 90 ? -8.203 -19.578 3.779 1 98.75 90 ALA A C 1
ATOM 694 O O . ALA A 1 90 ? -7.352 -18.719 4.023 1 98.75 90 ALA A O 1
ATOM 695 N N . ILE A 1 91 ? -7.98 -20.875 3.936 1 98.44 91 ILE A N 1
ATOM 696 C CA . ILE A 1 91 ? -6.703 -21.391 4.414 1 98.44 91 ILE A CA 1
ATOM 697 C C . ILE A 1 91 ? -6.176 -22.453 3.443 1 98.44 91 ILE A C 1
ATOM 699 O O . ILE A 1 91 ? -6.715 -23.547 3.369 1 98.44 91 ILE A O 1
ATOM 703 N N . GLY A 1 92 ? -5.129 -22.109 2.766 1 96.94 92 GLY A N 1
ATOM 704 C CA . GLY A 1 92 ? -4.57 -23.062 1.818 1 96.94 92 GLY A CA 1
ATOM 705 C C . GLY A 1 92 ? -3.824 -22.406 0.675 1 96.94 92 GLY A C 1
ATOM 706 O O . GLY A 1 92 ? -3.334 -21.281 0.815 1 96.94 92 GLY A O 1
ATOM 707 N N . GLY A 1 93 ? -3.643 -23.141 -0.414 1 93.94 93 GLY A N 1
ATOM 708 C CA . GLY A 1 93 ? -2.924 -22.641 -1.574 1 93.94 93 GLY A CA 1
ATOM 709 C C . GLY A 1 93 ? -3.781 -21.781 -2.479 1 93.94 93 GLY A C 1
ATOM 710 O O . GLY A 1 93 ? -4.855 -21.328 -2.076 1 93.94 93 GLY A O 1
ATOM 711 N N . GLY A 1 94 ? -3.311 -21.5 -3.617 1 93.44 94 GLY A N 1
ATOM 712 C CA . GLY A 1 94 ? -3.914 -20.562 -4.543 1 93.44 94 GLY A CA 1
ATOM 713 C C . GLY A 1 94 ? -5.332 -20.922 -4.938 1 93.44 94 GLY A C 1
ATOM 714 O O . GLY A 1 94 ? -6.215 -20.062 -4.98 1 93.44 94 GLY A O 1
ATOM 715 N N . LYS A 1 95 ? -5.574 -22.172 -5.191 1 92.75 95 LYS A N 1
ATOM 716 C CA . LYS A 1 95 ? -6.898 -22.609 -5.641 1 92.75 95 LYS A CA 1
ATOM 717 C C . LYS A 1 95 ? -7.934 -22.438 -4.531 1 92.75 95 LYS A C 1
ATOM 719 O O . LYS A 1 95 ? -9.094 -22.109 -4.797 1 92.75 95 LYS A O 1
ATOM 724 N N . VAL A 1 96 ? -7.535 -22.734 -3.324 1 96.69 96 VAL A N 1
ATOM 725 C CA . VAL A 1 96 ? -8.422 -22.516 -2.182 1 96.69 96 VAL A CA 1
ATOM 726 C C . VAL A 1 96 ? -8.766 -21.031 -2.074 1 96.69 96 VAL A C 1
ATOM 728 O O . VAL A 1 96 ? -9.938 -20.672 -1.919 1 96.69 96 VAL A O 1
ATOM 731 N N . GLN A 1 97 ? -7.75 -20.219 -2.188 1 97.56 97 GLN A N 1
ATOM 732 C CA . GLN A 1 97 ? -7.898 -18.781 -2.045 1 97.56 97 GLN A CA 1
ATOM 733 C C . GLN A 1 97 ? -8.781 -18.203 -3.15 1 97.56 97 GLN A C 1
ATOM 735 O O . GLN A 1 97 ? -9.695 -17.422 -2.879 1 97.56 97 GLN A O 1
ATOM 740 N N . ASP A 1 98 ? -8.5 -18.594 -4.355 1 96.81 98 ASP A N 1
ATOM 741 C CA . ASP A 1 98 ? -9.281 -18.125 -5.492 1 96.81 98 ASP A CA 1
ATOM 742 C C . ASP A 1 98 ? -10.75 -18.5 -5.348 1 96.81 98 ASP A C 1
ATOM 744 O O . ASP A 1 98 ? -11.641 -17.688 -5.613 1 96.81 98 ASP A O 1
ATOM 748 N N . THR A 1 99 ? -10.977 -19.734 -4.969 1 97.88 99 THR A N 1
ATOM 749 C CA . THR A 1 99 ? -12.344 -20.203 -4.773 1 97.88 99 THR A CA 1
ATOM 750 C C . THR A 1 99 ? -13.039 -19.391 -3.684 1 97.88 99 THR A C 1
ATOM 752 O O . THR A 1 99 ? -14.18 -18.953 -3.863 1 97.88 99 THR A O 1
ATOM 755 N N . ALA A 1 100 ? -12.336 -19.203 -2.604 1 98.5 100 ALA A N 1
ATOM 756 C CA . ALA A 1 100 ? -12.891 -18.484 -1.46 1 98.5 100 ALA A CA 1
ATOM 757 C C . ALA A 1 100 ? -13.211 -17.047 -1.821 1 98.5 100 ALA A C 1
ATOM 759 O O . ALA A 1 100 ? -14.203 -16.484 -1.345 1 98.5 100 ALA A O 1
ATOM 760 N N . LYS A 1 101 ? -12.391 -16.391 -2.609 1 98.19 101 LYS A N 1
ATOM 761 C CA . LYS A 1 101 ? -12.641 -15.016 -3.039 1 98.19 101 LYS A CA 1
ATOM 762 C C . LYS A 1 101 ? -13.953 -14.914 -3.811 1 98.19 101 LYS A C 1
ATOM 764 O O . LYS A 1 101 ? -14.719 -13.961 -3.617 1 98.19 101 LYS A O 1
ATOM 769 N N . VAL A 1 102 ? -14.234 -15.844 -4.695 1 98.06 102 VAL A N 1
ATOM 770 C CA . VAL A 1 102 ? -15.469 -15.836 -5.469 1 98.06 102 VAL A CA 1
ATOM 771 C C . VAL A 1 102 ? -16.672 -16.031 -4.535 1 98.06 102 VAL A C 1
ATOM 773 O O . VAL A 1 102 ? -17.656 -15.305 -4.637 1 98.06 102 VAL A O 1
ATOM 776 N N . VAL A 1 103 ? -16.531 -17 -3.633 1 98.5 103 VAL A N 1
ATOM 777 C CA . VAL A 1 103 ? -17.594 -17.297 -2.686 1 98.5 103 VAL A CA 1
ATOM 778 C C . VAL A 1 103 ? -17.906 -16.047 -1.853 1 98.5 103 VAL A C 1
ATOM 780 O O . VAL A 1 103 ? -19.078 -15.688 -1.677 1 98.5 103 VAL A O 1
ATOM 783 N N . ALA A 1 104 ? -16.906 -15.391 -1.339 1 98.19 104 ALA A N 1
ATOM 784 C CA . ALA A 1 104 ? -17.078 -14.18 -0.532 1 98.19 104 ALA A CA 1
ATOM 785 C C . ALA A 1 104 ? -17.703 -13.062 -1.348 1 98.19 104 ALA A C 1
ATOM 787 O O . ALA A 1 104 ? -18.641 -12.398 -0.882 1 98.19 104 ALA A O 1
ATOM 788 N N . TYR A 1 105 ? -17.234 -12.898 -2.537 1 96.69 105 TYR A N 1
ATOM 789 C CA . TYR A 1 105 ? -17.703 -11.828 -3.41 1 96.69 105 TYR A CA 1
ATOM 790 C C . TYR A 1 105 ? -19.188 -12.008 -3.736 1 96.69 105 TYR A C 1
ATOM 792 O O . TYR A 1 105 ? -19.969 -11.062 -3.605 1 96.69 105 TYR A O 1
ATOM 800 N N . GLU A 1 106 ? -19.531 -13.172 -4.16 1 96 106 GLU A N 1
ATOM 801 C CA . GLU A 1 106 ? -20.906 -13.453 -4.539 1 96 106 GLU A CA 1
ATOM 802 C C . GLU A 1 106 ? -21.859 -13.297 -3.348 1 96 106 GLU A C 1
ATOM 804 O O . GLU A 1 106 ? -23.016 -12.945 -3.514 1 96 106 GLU A O 1
ATOM 809 N N . SER A 1 107 ? -21.344 -13.531 -2.215 1 96.38 107 SER A N 1
ATOM 810 C CA . SER A 1 107 ? -22.156 -13.438 -1.002 1 96.38 107 SER A CA 1
ATOM 811 C C . SER A 1 107 ? -22.062 -12.047 -0.382 1 96.38 107 SER A C 1
ATOM 813 O O . SER A 1 107 ? -22.703 -11.766 0.63 1 96.38 107 SER A O 1
ATOM 815 N N . LYS A 1 108 ? -21.234 -11.164 -0.938 1 93.12 108 LYS A N 1
ATOM 816 C CA . LYS A 1 108 ? -21.031 -9.805 -0.453 1 93.12 108 LYS A CA 1
ATOM 817 C C . LYS A 1 108 ? -20.547 -9.805 0.996 1 93.12 108 LYS A C 1
ATOM 819 O O . LYS A 1 108 ? -21.094 -9.086 1.838 1 93.12 108 LYS A O 1
ATOM 824 N N . LEU A 1 109 ? -19.578 -10.672 1.244 1 96.56 109 LEU A N 1
ATOM 825 C CA . LEU A 1 109 ? -19.031 -10.82 2.592 1 96.56 109 LEU A CA 1
ATOM 826 C C . LEU A 1 109 ? -17.547 -10.5 2.615 1 96.56 109 LEU A C 1
ATOM 828 O O . LEU A 1 109 ? -16.844 -10.656 1.604 1 96.56 109 LEU A O 1
ATOM 832 N N . PRO A 1 110 ? -17.016 -10 3.785 1 96.44 110 PRO A N 1
ATOM 833 C CA . PRO A 1 110 ? -15.57 -9.828 3.914 1 96.44 110 PRO A CA 1
ATOM 834 C C . PRO A 1 110 ? -14.82 -11.156 3.895 1 96.44 110 PRO A C 1
ATOM 836 O O . PRO A 1 110 ? -15.406 -12.211 4.156 1 96.44 110 PRO A O 1
ATOM 839 N N . ILE A 1 111 ? -13.516 -11.109 3.568 1 98.38 111 ILE A N 1
ATOM 840 C CA . ILE A 1 111 ? -12.75 -12.336 3.445 1 98.38 111 ILE A CA 1
ATOM 841 C C . ILE A 1 111 ? -11.367 -12.148 4.078 1 98.38 111 ILE A C 1
ATOM 843 O O . ILE A 1 111 ? -10.758 -11.086 3.943 1 98.38 111 ILE A O 1
ATOM 847 N N . LEU A 1 112 ? -10.906 -13.141 4.848 1 98.69 112 LEU A N 1
ATOM 848 C CA . LEU A 1 112 ? -9.547 -13.281 5.359 1 98.69 112 LEU A CA 1
ATOM 849 C C . LEU A 1 112 ? -8.828 -14.445 4.684 1 98.69 112 LEU A C 1
ATOM 851 O O . LEU A 1 112 ? -9.352 -15.555 4.625 1 98.69 112 LEU A O 1
ATOM 855 N N . ILE A 1 113 ? -7.695 -14.188 4.125 1 98.69 113 ILE A N 1
ATOM 856 C CA . ILE A 1 113 ? -6.918 -15.211 3.434 1 98.69 113 ILE A CA 1
ATOM 857 C C . ILE A 1 113 ? -5.645 -15.516 4.223 1 98.69 113 ILE A C 1
ATOM 859 O O . ILE A 1 113 ? -4.914 -14.594 4.605 1 98.69 113 ILE A O 1
ATOM 863 N N . ALA A 1 114 ? -5.422 -16.766 4.492 1 98.56 114 ALA A N 1
ATOM 864 C CA . ALA A 1 114 ? -4.203 -17.25 5.125 1 98.56 114 ALA A CA 1
ATOM 865 C C . ALA A 1 114 ? -3.518 -18.297 4.262 1 98.56 114 ALA A C 1
ATOM 867 O O . ALA A 1 114 ? -3.826 -19.5 4.359 1 98.56 114 ALA A O 1
ATOM 868 N N . PRO A 1 115 ? -2.549 -17.906 3.488 1 98.12 115 PRO A N 1
ATOM 869 C CA . PRO A 1 115 ? -1.875 -18.875 2.627 1 98.12 115 PRO A CA 1
ATOM 870 C C . PRO A 1 115 ? -1.012 -19.859 3.41 1 98.12 115 PRO A C 1
ATOM 872 O O . PRO A 1 115 ? -0.401 -19.5 4.414 1 98.12 115 PRO A O 1
ATOM 875 N N . THR A 1 116 ? -0.951 -21.078 2.902 1 96.88 116 THR A N 1
ATOM 876 C CA . THR A 1 116 ? -0.116 -22.094 3.547 1 96.88 116 THR A CA 1
ATOM 877 C C . THR A 1 116 ? 1.154 -22.344 2.738 1 96.88 116 THR A C 1
ATOM 879 O O . THR A 1 116 ? 2.061 -23.047 3.195 1 96.88 116 THR A O 1
ATOM 882 N N . ILE A 1 117 ? 1.18 -21.797 1.588 1 95.69 117 ILE A N 1
ATOM 883 C CA . ILE A 1 117 ? 2.361 -21.828 0.733 1 95.69 117 ILE A CA 1
ATOM 884 C C . ILE A 1 117 ? 2.576 -20.469 0.085 1 95.69 117 ILE A C 1
ATOM 886 O O . ILE A 1 117 ? 1.651 -19.656 0.018 1 95.69 117 ILE A O 1
ATOM 890 N N . SER A 1 118 ? 3.742 -20.125 -0.232 1 95.88 118 SER A N 1
ATOM 891 C CA . SER A 1 118 ? 4.102 -18.922 -0.979 1 95.88 118 SER A CA 1
ATOM 892 C C . SER A 1 118 ? 4.465 -19.25 -2.422 1 95.88 118 SER A C 1
ATOM 894 O O . SER A 1 118 ? 5.613 -19.094 -2.83 1 95.88 118 SER A O 1
ATOM 896 N N . SER A 1 119 ? 3.457 -19.641 -3.17 1 93.56 119 SER A N 1
ATOM 897 C CA . SER A 1 119 ? 3.729 -20.125 -4.523 1 93.56 119 SER A CA 1
ATOM 898 C C . SER A 1 119 ? 3.205 -19.141 -5.566 1 93.56 119 SER A C 1
ATOM 900 O O . SER A 1 119 ? 3.561 -19.234 -6.746 1 93.56 119 SER A O 1
ATOM 902 N N . THR A 1 120 ? 2.357 -18.25 -5.141 1 88.56 120 THR A N 1
ATOM 903 C CA . THR A 1 120 ? 1.781 -17.234 -6.012 1 88.56 120 THR A CA 1
ATOM 904 C C . THR A 1 120 ? 1.445 -15.977 -5.223 1 88.56 120 THR A C 1
ATOM 906 O O . THR A 1 120 ? 1.589 -15.945 -3.998 1 88.56 120 THR A O 1
ATOM 909 N N . ASN A 1 121 ? 0.977 -14.953 -5.934 1 91.69 121 ASN A N 1
ATOM 910 C CA . ASN A 1 121 ? 0.527 -13.727 -5.281 1 91.69 121 ASN A CA 1
ATOM 911 C C . ASN A 1 121 ? -0.994 -13.68 -5.164 1 91.69 121 ASN A C 1
ATOM 913 O O . ASN A 1 121 ? -1.57 -12.617 -4.93 1 91.69 121 ASN A O 1
ATOM 917 N N . ALA A 1 122 ? -1.645 -14.789 -5.195 1 91.62 122 ALA A N 1
ATOM 918 C CA . ALA A 1 122 ? -3.1 -14.922 -5.184 1 91.62 122 ALA A CA 1
ATOM 919 C C . ALA A 1 122 ? -3.693 -14.328 -3.91 1 91.62 122 ALA A C 1
ATOM 921 O O . ALA A 1 122 ? -4.77 -13.734 -3.939 1 91.62 122 ALA A O 1
ATOM 922 N N . PRO A 1 123 ? -3.014 -14.414 -2.809 1 96.06 123 PRO A N 1
ATOM 923 C CA . PRO A 1 123 ? -3.631 -13.992 -1.55 1 96.06 123 PRO A CA 1
ATOM 924 C C . PRO A 1 123 ? -4.027 -12.516 -1.558 1 96.06 123 PRO A C 1
ATOM 926 O O . PRO A 1 123 ? -4.969 -12.117 -0.865 1 96.06 123 PRO A O 1
ATOM 929 N N . THR A 1 124 ? -3.35 -11.703 -2.338 1 96.94 124 THR A N 1
ATOM 930 C CA . THR A 1 124 ? -3.561 -10.266 -2.199 1 96.94 124 THR A CA 1
ATOM 931 C C . THR A 1 124 ? -4.328 -9.711 -3.398 1 96.94 124 THR A C 1
ATOM 933 O O . THR A 1 124 ? -4.734 -8.547 -3.398 1 96.94 124 THR A O 1
ATOM 936 N N . SER A 1 125 ? -4.562 -10.5 -4.395 1 93.62 125 SER A N 1
ATOM 937 C CA . SER A 1 125 ? -5.109 -9.984 -5.645 1 93.62 125 SER A CA 1
ATOM 938 C C . SER A 1 125 ? -6.625 -9.844 -5.57 1 93.62 125 SER A C 1
ATOM 940 O O . SER A 1 125 ? -7.289 -10.609 -4.871 1 93.62 125 SER A O 1
ATOM 942 N N . ALA A 1 126 ? -7.168 -8.891 -6.316 1 94.25 126 ALA A N 1
ATOM 943 C CA . ALA A 1 126 ? -8.609 -8.742 -6.5 1 94.25 126 ALA A CA 1
ATOM 944 C C . ALA A 1 126 ? -9.078 -9.484 -7.75 1 94.25 126 ALA A C 1
ATOM 946 O O . ALA A 1 126 ? -9.805 -8.922 -8.578 1 94.25 126 ALA A O 1
ATOM 947 N N . LEU A 1 127 ? -8.57 -10.68 -7.91 1 92.25 127 LEU A N 1
ATOM 948 C CA . LEU A 1 127 ? -8.953 -11.516 -9.047 1 92.25 127 LEU A CA 1
ATOM 949 C C . LEU A 1 127 ? -8.836 -12.992 -8.703 1 92.25 127 LEU A C 1
ATOM 951 O O . LEU A 1 127 ? -8.086 -13.367 -7.797 1 92.25 127 LEU A O 1
ATOM 955 N N . SER A 1 128 ? -9.617 -13.781 -9.328 1 93.38 128 SER A N 1
ATOM 956 C CA . SER A 1 128 ? -9.523 -15.234 -9.242 1 93.38 128 SER A CA 1
ATOM 957 C C . SER A 1 128 ? -9.422 -15.867 -10.625 1 93.38 128 SER A C 1
ATOM 959 O O . SER A 1 128 ? -10.055 -15.398 -11.578 1 93.38 128 SER A O 1
ATOM 961 N N . VAL A 1 129 ? -8.625 -16.812 -10.664 1 86.81 129 VAL A N 1
ATOM 962 C CA . VAL A 1 129 ? -8.57 -17.641 -11.867 1 86.81 129 VAL A CA 1
ATOM 963 C C . VAL A 1 129 ? -9.508 -18.828 -11.719 1 86.81 129 VAL A C 1
ATOM 965 O O . VAL A 1 129 ? -9.406 -19.594 -10.766 1 86.81 129 VAL A O 1
ATOM 968 N N . ILE A 1 130 ? -10.336 -18.984 -12.672 1 90.5 130 ILE A N 1
ATOM 969 C CA . ILE A 1 130 ? -11.328 -20.047 -12.656 1 90.5 130 ILE A CA 1
ATOM 970 C C . ILE A 1 130 ? -10.922 -21.141 -13.648 1 90.5 130 ILE A C 1
ATOM 972 O O . ILE A 1 130 ? -10.484 -20.844 -14.766 1 90.5 130 ILE A O 1
ATOM 976 N N . TYR A 1 131 ? -11.109 -22.328 -13.172 1 86.81 131 TYR A N 1
ATOM 977 C CA . TYR A 1 131 ? -10.797 -23.5 -13.984 1 86.81 131 TYR A CA 1
ATOM 978 C C . TYR A 1 131 ? -12.023 -24.375 -14.172 1 86.81 131 TYR A C 1
ATOM 980 O O . TYR A 1 131 ? -12.992 -24.281 -13.414 1 86.81 131 TYR A O 1
ATOM 988 N N . THR A 1 132 ? -11.945 -25.234 -15.188 1 89 132 THR A N 1
ATOM 989 C CA . THR A 1 132 ? -12.922 -26.312 -15.297 1 89 132 THR A CA 1
ATOM 990 C C . THR A 1 132 ? -12.664 -27.391 -14.234 1 89 132 THR A C 1
ATOM 992 O O . THR A 1 132 ? -11.633 -27.359 -13.562 1 89 132 THR A O 1
ATOM 995 N N . ASP A 1 133 ? -13.617 -28.25 -14.07 1 90.56 133 ASP A N 1
ATOM 996 C CA . ASP A 1 133 ? -13.445 -29.328 -13.102 1 90.56 133 ASP A CA 1
ATOM 997 C C . ASP A 1 133 ? -12.227 -30.172 -13.445 1 90.56 133 ASP A C 1
ATOM 999 O O . ASP A 1 133 ? -11.641 -30.812 -12.562 1 90.56 133 ASP A O 1
ATOM 1003 N N . ASP A 1 134 ? -11.789 -30.062 -14.742 1 83 134 ASP A N 1
ATOM 1004 C CA . ASP A 1 134 ? -10.656 -30.875 -15.188 1 83 134 ASP A CA 1
ATOM 1005 C C . ASP A 1 134 ? -9.352 -30.078 -15.102 1 83 134 ASP A C 1
ATOM 1007 O O . ASP A 1 134 ? -8.289 -30.578 -15.484 1 83 134 ASP A O 1
ATOM 1011 N N . GLY A 1 135 ? -9.438 -28.844 -14.711 1 79.56 135 GLY A N 1
ATOM 1012 C CA . GLY A 1 135 ? -8.219 -28.094 -14.43 1 79.56 135 GLY A CA 1
ATOM 1013 C C . GLY A 1 135 ? -7.781 -27.219 -15.586 1 79.56 135 GLY A C 1
ATOM 1014 O O . GLY A 1 135 ? -6.648 -26.734 -15.617 1 79.56 135 GLY A O 1
ATOM 1015 N N . GLU A 1 136 ? -8.594 -27.078 -16.547 1 77.38 136 GLU A N 1
ATOM 1016 C CA . GLU A 1 136 ? -8.289 -26.188 -17.672 1 77.38 136 GLU A CA 1
ATOM 1017 C C . GLU A 1 136 ? -8.719 -24.75 -17.359 1 77.38 136 GLU A C 1
ATOM 1019 O O . GLU A 1 136 ? -9.789 -24.531 -16.797 1 77.38 136 GLU A O 1
ATOM 1024 N N . TYR A 1 137 ? -7.812 -23.875 -17.766 1 81.75 137 TYR A N 1
ATOM 1025 C CA . TYR A 1 137 ? -8.148 -22.469 -17.578 1 81.75 137 TYR A CA 1
ATOM 1026 C C . TYR A 1 137 ? -9.492 -22.141 -18.219 1 81.75 137 TYR A C 1
ATOM 1028 O O . TYR A 1 137 ? -9.781 -22.578 -19.344 1 81.75 137 TYR A O 1
ATOM 1036 N N . GLU A 1 138 ? -10.336 -21.375 -17.469 1 83.06 138 GLU A N 1
ATOM 1037 C CA . GLU A 1 138 ? -11.633 -20.969 -18 1 83.06 138 GLU A CA 1
ATOM 1038 C C . GLU A 1 138 ? -11.727 -19.453 -18.125 1 83.06 138 GLU A C 1
ATOM 1040 O O . GLU A 1 138 ? -12.016 -18.938 -19.203 1 83.06 138 GLU A O 1
ATOM 1045 N N . ASP A 1 139 ? -11.445 -18.75 -17.016 1 83.88 139 ASP A N 1
ATOM 1046 C CA . ASP A 1 139 ? -11.562 -17.297 -17.094 1 83.88 139 ASP A CA 1
ATOM 1047 C C . ASP A 1 139 ? -10.977 -16.641 -15.852 1 83.88 139 ASP A C 1
ATOM 1049 O O . ASP A 1 139 ? -10.609 -17.328 -14.891 1 83.88 139 ASP A O 1
ATOM 1053 N N . TYR A 1 140 ? -10.836 -15.312 -16 1 83.06 140 TYR A N 1
ATOM 1054 C CA . TYR A 1 140 ? -10.547 -14.461 -14.859 1 83.06 140 TYR A CA 1
ATOM 1055 C C . TYR A 1 140 ? -11.812 -13.82 -14.312 1 83.06 140 TYR A C 1
ATOM 1057 O O . TYR A 1 140 ? -12.688 -13.398 -15.086 1 83.06 140 TYR A O 1
ATOM 1065 N N . LEU A 1 141 ? -11.914 -13.844 -13.016 1 90.38 141 LEU A N 1
ATOM 1066 C CA . LEU A 1 141 ? -12.945 -13.055 -12.352 1 90.38 141 LEU A CA 1
ATOM 1067 C C . LEU A 1 141 ? -12.328 -11.922 -11.547 1 90.38 141 LEU A C 1
ATOM 1069 O O . LEU A 1 141 ? -11.516 -12.156 -10.641 1 90.38 141 LEU A O 1
ATOM 1073 N N . PHE A 1 142 ? -12.703 -10.742 -11.898 1 90.12 142 PHE A N 1
ATOM 1074 C CA . PHE A 1 142 ? -12.164 -9.562 -11.234 1 90.12 142 PHE A CA 1
ATOM 1075 C C . PHE A 1 142 ? -13.117 -9.078 -10.148 1 90.12 142 PHE A C 1
ATOM 1077 O O . PHE A 1 142 ? -14.344 -9.164 -10.305 1 90.12 142 PHE A O 1
ATOM 1084 N N . PHE A 1 143 ? -12.562 -8.555 -9.078 1 92.06 143 PHE A N 1
ATOM 1085 C CA . PHE A 1 143 ? -13.336 -8.031 -7.953 1 92.06 143 PHE A CA 1
ATOM 1086 C C . PHE A 1 143 ? -13.062 -6.547 -7.75 1 92.06 143 PHE A C 1
ATOM 1088 O O . PHE A 1 143 ? -11.984 -6.055 -8.109 1 92.06 143 PHE A O 1
ATOM 1095 N N . PRO A 1 144 ? -13.969 -5.812 -7.188 1 87.88 144 PRO A N 1
ATOM 1096 C CA . PRO A 1 144 ? -13.773 -4.379 -6.961 1 87.88 144 PRO A CA 1
ATOM 1097 C C . PRO A 1 144 ? -12.75 -4.094 -5.859 1 87.88 144 PRO A C 1
ATOM 1099 O O . PRO A 1 144 ? -12.18 -3.002 -5.812 1 87.88 144 PRO A O 1
ATOM 1102 N N . THR A 1 145 ? -12.586 -5.078 -4.973 1 90.69 145 THR A N 1
ATOM 1103 C CA . THR A 1 145 ? -11.68 -4.855 -3.848 1 90.69 145 THR A CA 1
ATOM 1104 C C . THR A 1 145 ? -10.797 -6.082 -3.615 1 90.69 145 THR A C 1
ATOM 1106 O O . THR A 1 145 ? -11.148 -7.191 -4.016 1 90.69 145 THR A O 1
ATOM 1109 N N . ASN A 1 146 ? -9.648 -5.801 -3.008 1 96.94 146 ASN A N 1
ATOM 1110 C CA . ASN A 1 146 ? -8.773 -6.875 -2.543 1 96.94 146 ASN A CA 1
ATOM 1111 C C . ASN A 1 146 ? -9.336 -7.547 -1.29 1 96.94 146 ASN A C 1
ATOM 1113 O O . ASN A 1 146 ? -10.281 -7.051 -0.682 1 96.94 146 ASN A O 1
ATOM 1117 N N . PRO A 1 147 ? -8.773 -8.734 -0.962 1 97.56 147 PRO A N 1
ATOM 1118 C CA . PRO A 1 147 ? -9.195 -9.352 0.297 1 97.56 147 PRO A CA 1
ATOM 1119 C C . PRO A 1 147 ? -9.023 -8.43 1.498 1 97.56 147 PRO A C 1
ATOM 1121 O O . PRO A 1 147 ? -8.055 -7.66 1.555 1 97.56 147 PRO A O 1
ATOM 1124 N N . ASP A 1 148 ? -9.891 -8.516 2.502 1 97.12 148 ASP A N 1
ATOM 1125 C CA . ASP A 1 148 ? -9.93 -7.594 3.629 1 97.12 148 ASP A CA 1
ATOM 1126 C C . ASP A 1 148 ? -8.711 -7.77 4.527 1 97.12 148 ASP A C 1
ATOM 1128 O O . ASP A 1 148 ? -8.156 -6.789 5.035 1 97.12 148 ASP A O 1
ATOM 1132 N N . ILE A 1 149 ? -8.359 -9.031 4.742 1 97.94 149 ILE A N 1
ATOM 1133 C CA . ILE A 1 149 ? -7.219 -9.344 5.594 1 97.94 149 ILE A CA 1
ATOM 1134 C C . ILE A 1 149 ? -6.395 -10.469 4.969 1 97.94 149 ILE A C 1
ATOM 1136 O O . ILE A 1 149 ? -6.953 -11.461 4.484 1 97.94 149 ILE A O 1
ATOM 1140 N N . VAL A 1 150 ? -5.145 -10.297 4.879 1 98.56 150 VAL A N 1
ATOM 1141 C CA . VAL A 1 150 ? -4.203 -11.352 4.504 1 98.56 150 VAL A CA 1
ATOM 1142 C C . VAL A 1 150 ? -3.27 -11.641 5.676 1 98.56 150 VAL A C 1
ATOM 1144 O O . VAL A 1 150 ? -2.559 -10.758 6.152 1 98.56 150 VAL A O 1
ATOM 1147 N N . LEU A 1 151 ? -3.326 -12.852 6.172 1 98.5 151 LEU A N 1
ATOM 1148 C CA . LEU A 1 151 ? -2.562 -13.281 7.336 1 98.5 151 LEU A CA 1
ATOM 1149 C C . LEU A 1 151 ? -1.567 -14.367 6.961 1 98.5 151 LEU A C 1
ATOM 1151 O O . LEU A 1 151 ? -1.962 -15.5 6.664 1 98.5 151 LEU A O 1
ATOM 1155 N N . VAL A 1 152 ? -0.294 -14.086 7.035 1 98.19 152 VAL A N 1
ATOM 1156 C CA . VAL A 1 152 ? 0.747 -14.961 6.512 1 98.19 152 VAL A CA 1
ATOM 1157 C C . VAL A 1 152 ? 1.592 -15.508 7.66 1 98.19 152 VAL A C 1
ATOM 1159 O O . VAL A 1 152 ? 2.322 -14.758 8.312 1 98.19 152 VAL A O 1
ATOM 1162 N N . ASP A 1 153 ? 1.495 -16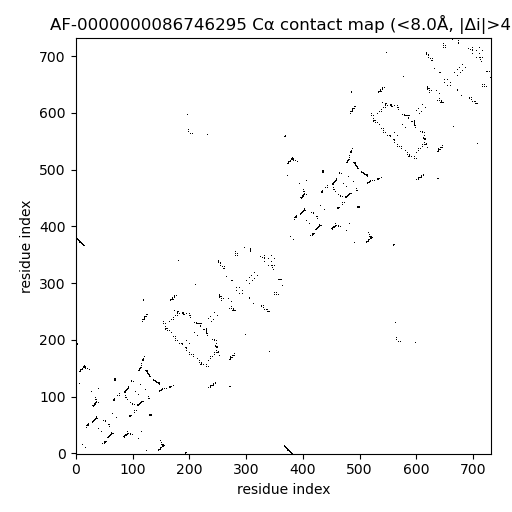.766 7.875 1 97.81 153 ASP A N 1
ATOM 1163 C CA . ASP A 1 153 ? 2.305 -17.453 8.875 1 97.81 153 ASP A CA 1
ATOM 1164 C C . ASP A 1 153 ? 3.596 -18 8.258 1 97.81 153 ASP A C 1
ATOM 1166 O O . ASP A 1 153 ? 3.604 -19.078 7.668 1 97.81 153 ASP A O 1
ATOM 1170 N N . THR A 1 154 ? 4.695 -17.328 8.516 1 96.81 154 THR A N 1
ATOM 1171 C CA . THR A 1 154 ? 5.941 -17.641 7.816 1 96.81 154 THR A CA 1
ATOM 1172 C C . THR A 1 154 ? 6.543 -18.938 8.336 1 96.81 154 THR A C 1
ATOM 1174 O O . THR A 1 154 ? 7.238 -19.641 7.605 1 96.81 154 THR A O 1
ATOM 1177 N N . ALA A 1 155 ? 6.277 -19.281 9.586 1 94.69 155 ALA A N 1
ATOM 1178 C CA . ALA A 1 155 ? 6.762 -20.547 10.117 1 94.69 155 ALA A CA 1
ATOM 1179 C C . ALA A 1 155 ? 6.094 -21.719 9.414 1 94.69 155 ALA A C 1
ATOM 1181 O O . ALA A 1 155 ? 6.738 -22.734 9.125 1 94.69 155 ALA A O 1
ATOM 1182 N N . LEU A 1 156 ? 4.824 -21.578 9.18 1 95.75 156 LEU A N 1
ATOM 1183 C CA . LEU A 1 156 ? 4.09 -22.609 8.461 1 95.75 156 LEU A CA 1
ATOM 1184 C C . LEU A 1 156 ? 4.59 -22.734 7.023 1 95.75 156 LEU A C 1
ATOM 1186 O O . LEU A 1 156 ? 4.828 -23.828 6.535 1 95.75 156 LEU A O 1
ATOM 1190 N N . ILE A 1 157 ? 4.754 -21.625 6.34 1 96.62 157 ILE A N 1
ATOM 1191 C CA . ILE A 1 157 ? 5.168 -21.609 4.941 1 96.62 157 ILE A CA 1
ATOM 1192 C C . ILE A 1 157 ? 6.574 -22.172 4.809 1 96.62 157 ILE A C 1
ATOM 1194 O O . ILE A 1 157 ? 6.879 -22.875 3.836 1 96.62 157 ILE A O 1
ATOM 1198 N N . ALA A 1 158 ? 7.434 -21.969 5.789 1 95.88 158 ALA A N 1
ATOM 1199 C CA . ALA A 1 158 ? 8.82 -22.422 5.746 1 95.88 158 ALA A CA 1
ATOM 1200 C C . ALA A 1 158 ? 8.891 -23.953 5.84 1 95.88 158 ALA A C 1
ATOM 1202 O O . ALA A 1 158 ? 9.906 -24.547 5.488 1 95.88 158 ALA A O 1
ATOM 1203 N N . LYS A 1 159 ? 7.828 -24.562 6.285 1 94.5 159 LYS A N 1
ATOM 1204 C CA . LYS A 1 159 ? 7.812 -26 6.441 1 94.5 159 LYS A CA 1
ATOM 1205 C C . LYS A 1 159 ? 7.254 -26.688 5.195 1 94.5 159 LYS A C 1
ATOM 1207 O O . LYS A 1 159 ? 7.367 -27.906 5.043 1 94.5 159 LYS A O 1
ATOM 1212 N N . ALA A 1 160 ? 6.641 -25.938 4.348 1 94.88 160 ALA A N 1
ATOM 1213 C CA . ALA A 1 160 ? 6.141 -26.484 3.088 1 94.88 160 ALA A CA 1
ATOM 1214 C C . ALA A 1 160 ? 7.293 -26.844 2.158 1 94.88 160 ALA A C 1
ATOM 1216 O O . ALA A 1 160 ? 8.422 -26.375 2.338 1 94.88 160 ALA A O 1
ATOM 1217 N N . PRO A 1 161 ? 7.027 -27.781 1.203 1 95.94 161 PRO A N 1
ATOM 1218 C CA . PRO A 1 161 ? 8.078 -28.094 0.231 1 95.94 161 PRO A CA 1
ATOM 1219 C C . PRO A 1 161 ? 8.672 -26.859 -0.421 1 95.94 161 PRO A C 1
ATOM 1221 O O . PRO A 1 161 ? 7.938 -25.938 -0.808 1 95.94 161 PRO A O 1
ATOM 1224 N N . THR A 1 162 ? 9.984 -26.859 -0.538 1 97.75 162 THR A N 1
ATOM 1225 C CA . THR A 1 162 ? 10.75 -25.703 -1.005 1 97.75 162 THR A CA 1
ATOM 1226 C C . THR A 1 162 ? 10.297 -25.281 -2.404 1 97.75 162 THR A C 1
ATOM 1228 O O . THR A 1 162 ? 10.328 -24.109 -2.75 1 97.75 162 THR A O 1
ATOM 1231 N N . ARG A 1 163 ? 9.844 -26.219 -3.156 1 97.5 163 ARG A N 1
ATOM 1232 C CA . ARG A 1 163 ? 9.461 -25.969 -4.543 1 97.5 163 ARG A CA 1
ATOM 1233 C C . ARG A 1 163 ? 8.359 -24.922 -4.629 1 97.5 163 ARG A C 1
ATOM 1235 O O . ARG A 1 163 ? 8.297 -24.156 -5.594 1 97.5 163 ARG A O 1
ATOM 1242 N N . PHE A 1 164 ? 7.504 -24.812 -3.582 1 96.56 164 PHE A N 1
ATOM 1243 C CA . PHE A 1 164 ? 6.445 -23.812 -3.572 1 96.56 164 PHE A CA 1
ATOM 1244 C C . PHE A 1 164 ? 7.023 -22.422 -3.438 1 96.56 164 PHE A C 1
ATOM 1246 O O . PHE A 1 164 ? 6.582 -21.484 -4.117 1 96.56 164 PHE A O 1
ATOM 1253 N N . LEU A 1 165 ? 8.016 -22.297 -2.564 1 97.81 165 LEU A N 1
ATOM 1254 C CA . LEU A 1 165 ? 8.664 -21 -2.416 1 97.81 165 LEU A CA 1
ATOM 1255 C C . LEU A 1 165 ? 9.344 -20.594 -3.717 1 97.81 165 LEU A C 1
ATOM 1257 O O . LEU A 1 165 ? 9.234 -19.438 -4.137 1 97.81 165 LEU A O 1
ATOM 1261 N N . VAL A 1 166 ? 10 -21.562 -4.305 1 98.31 166 VAL A N 1
ATOM 1262 C CA . VAL A 1 166 ? 10.734 -21.297 -5.535 1 98.31 166 VAL A CA 1
ATOM 1263 C C . VAL A 1 166 ? 9.766 -20.891 -6.645 1 98.31 166 VAL A C 1
ATOM 1265 O O . VAL A 1 166 ? 10.023 -19.969 -7.406 1 98.31 166 VAL A O 1
ATOM 1268 N N . ALA A 1 167 ? 8.664 -21.562 -6.715 1 97.62 167 ALA A N 1
ATOM 1269 C CA . ALA A 1 167 ? 7.637 -21.203 -7.688 1 97.62 167 ALA A CA 1
ATOM 1270 C C . ALA A 1 167 ? 7.137 -19.781 -7.453 1 97.62 167 ALA A C 1
ATOM 1272 O O . ALA A 1 167 ? 6.949 -19.016 -8.398 1 97.62 167 ALA A O 1
ATOM 1273 N N . GLY A 1 168 ? 6.938 -19.438 -6.215 1 97.69 168 GLY A N 1
ATOM 1274 C CA . GLY A 1 168 ? 6.535 -18.078 -5.879 1 97.69 168 GLY A CA 1
ATOM 1275 C C . GLY A 1 168 ? 7.555 -17.031 -6.289 1 97.69 168 GLY A C 1
ATOM 1276 O O . GLY A 1 168 ? 7.191 -15.961 -6.781 1 97.69 168 GLY A O 1
ATOM 1277 N N . ILE A 1 169 ? 8.805 -17.375 -6.07 1 98.38 169 ILE A N 1
ATOM 1278 C CA . ILE A 1 169 ? 9.898 -16.516 -6.5 1 98.38 169 ILE A CA 1
ATOM 1279 C C . ILE A 1 169 ? 9.828 -16.312 -8.016 1 98.38 169 ILE A C 1
ATOM 1281 O O . ILE A 1 169 ? 9.969 -15.188 -8.508 1 98.38 169 ILE A O 1
ATOM 1285 N N . GLY A 1 170 ? 9.586 -17.391 -8.727 1 98.44 170 GLY A N 1
ATOM 1286 C CA . GLY A 1 170 ? 9.477 -17.312 -10.172 1 98.44 170 GLY A CA 1
ATOM 1287 C C . GLY A 1 170 ? 8.352 -16.406 -10.641 1 98.44 170 GLY A C 1
ATOM 1288 O O . GLY A 1 170 ? 8.539 -15.594 -11.547 1 98.44 170 GLY A O 1
ATOM 1289 N N . ASP A 1 171 ? 7.191 -16.547 -10.047 1 97.31 171 ASP A N 1
ATOM 1290 C CA . ASP A 1 171 ? 6.047 -15.688 -10.359 1 97.31 171 ASP A CA 1
ATOM 1291 C C . ASP A 1 171 ? 6.363 -14.219 -10.078 1 97.31 171 ASP A C 1
ATOM 1293 O O . ASP A 1 171 ? 6.082 -13.352 -10.906 1 97.31 171 ASP A O 1
ATOM 1297 N N . SER A 1 172 ? 7.008 -13.945 -8.977 1 98.06 172 SER A N 1
ATOM 1298 C CA . SER A 1 172 ? 7.293 -12.594 -8.508 1 98.06 172 SER A CA 1
ATOM 1299 C C . SER A 1 172 ? 8.383 -11.938 -9.352 1 98.06 172 SER A C 1
ATOM 1301 O O . SER A 1 172 ? 8.414 -10.711 -9.477 1 98.06 172 SER A O 1
ATOM 1303 N N . LEU A 1 173 ? 9.234 -12.766 -9.898 1 98.31 173 LEU A N 1
ATOM 1304 C CA . LEU A 1 173 ? 10.328 -12.266 -10.719 1 98.31 173 LEU A CA 1
ATOM 1305 C C . LEU A 1 173 ? 9.805 -11.469 -11.906 1 98.31 173 LEU A C 1
ATOM 1307 O O . LEU A 1 173 ? 10.453 -10.516 -12.344 1 98.31 173 LEU A O 1
ATOM 1311 N N . ALA A 1 174 ? 8.641 -11.766 -12.359 1 98 174 ALA A N 1
ATOM 1312 C CA . ALA A 1 174 ? 8.07 -11.148 -13.555 1 98 174 ALA A CA 1
ATOM 1313 C C . ALA A 1 174 ? 7.531 -9.75 -13.25 1 98 174 ALA A C 1
ATOM 1315 O O . ALA A 1 174 ? 7.395 -8.922 -14.148 1 98 174 ALA A O 1
ATOM 1316 N N . THR A 1 175 ? 7.234 -9.484 -11.984 1 96.75 175 THR A N 1
ATOM 1317 C CA . THR A 1 175 ? 6.441 -8.328 -11.57 1 96.75 175 THR A CA 1
ATOM 1318 C C . THR A 1 175 ? 7.074 -7.031 -12.07 1 96.75 175 THR A C 1
ATOM 1320 O O . THR A 1 175 ? 6.402 -6.207 -12.695 1 96.75 175 THR A O 1
ATOM 1323 N N . TYR A 1 176 ? 8.359 -6.891 -11.906 1 97.56 176 TYR A N 1
ATOM 1324 C CA . TYR A 1 176 ? 9.031 -5.641 -12.25 1 97.56 176 TYR A CA 1
ATOM 1325 C C . TYR A 1 176 ? 9.133 -5.473 -13.766 1 97.56 176 TYR A C 1
ATOM 1327 O O . TYR A 1 176 ? 8.875 -4.383 -14.289 1 97.56 176 TYR A O 1
ATOM 1335 N N . PHE A 1 177 ? 9.508 -6.473 -14.445 1 97.31 177 PHE A N 1
ATOM 1336 C CA . PHE A 1 177 ? 9.734 -6.391 -15.883 1 97.31 177 PHE A CA 1
ATOM 1337 C C . PHE A 1 177 ? 8.438 -6.129 -16.625 1 97.31 177 PHE A C 1
ATOM 1339 O O . PHE A 1 177 ? 8.406 -5.352 -17.578 1 97.31 177 PHE A O 1
ATOM 1346 N N . GLU A 1 178 ? 7.375 -6.773 -16.172 1 96.75 178 GLU A N 1
ATOM 1347 C CA . GLU A 1 178 ? 6.082 -6.531 -16.812 1 96.75 178 GLU A CA 1
ATOM 1348 C C . GLU A 1 178 ? 5.547 -5.148 -16.453 1 96.75 178 GLU A C 1
ATOM 1350 O O . GLU A 1 178 ? 4.965 -4.469 -17.312 1 96.75 178 GLU A O 1
ATOM 1355 N N . ALA A 1 179 ? 5.766 -4.75 -15.219 1 95 179 ALA A N 1
ATOM 1356 C CA . ALA A 1 179 ? 5.379 -3.4 -14.812 1 95 179 ALA A CA 1
ATOM 1357 C C . ALA A 1 179 ? 6.094 -2.352 -15.664 1 95 179 ALA A C 1
ATOM 1359 O O . ALA A 1 179 ? 5.48 -1.373 -16.094 1 95 179 ALA A O 1
ATOM 1360 N N . ARG A 1 180 ? 7.383 -2.555 -15.859 1 94.19 180 ARG A N 1
ATOM 1361 C CA . ARG A 1 180 ? 8.195 -1.633 -16.641 1 94.19 180 ARG A CA 1
ATOM 1362 C C . ARG A 1 180 ? 7.672 -1.524 -18.078 1 94.19 180 ARG A C 1
ATOM 1364 O O . ARG A 1 180 ? 7.598 -0.427 -18.625 1 94.19 180 ARG A O 1
ATOM 1371 N N . SER A 1 181 ? 7.266 -2.625 -18.641 1 92.69 181 SER A N 1
ATOM 1372 C CA . SER A 1 181 ? 6.707 -2.639 -19.984 1 92.69 181 SER A CA 1
ATOM 1373 C C . SER A 1 181 ? 5.375 -1.896 -20.047 1 92.69 181 SER A C 1
ATOM 1375 O O . SER A 1 181 ? 5.145 -1.093 -20.953 1 92.69 181 SER A O 1
ATOM 1377 N N . CYS A 1 182 ? 4.523 -2.146 -19.094 1 91.19 182 CYS A N 1
ATOM 1378 C CA . CYS A 1 182 ? 3.215 -1.502 -19.047 1 91.19 182 CYS A CA 1
ATOM 1379 C C . CYS A 1 182 ? 3.354 -0.002 -18.812 1 91.19 182 CYS A C 1
ATOM 1381 O O . CYS A 1 182 ? 2.586 0.789 -19.359 1 91.19 182 CYS A O 1
ATOM 1383 N N . ASN A 1 183 ? 4.281 0.346 -17.969 1 88.06 183 ASN A N 1
ATOM 1384 C CA . ASN A 1 183 ? 4.504 1.757 -17.672 1 88.06 183 ASN A CA 1
ATOM 1385 C C . ASN A 1 183 ? 4.953 2.527 -18.906 1 88.06 183 ASN A C 1
ATOM 1387 O O . ASN A 1 183 ? 4.547 3.67 -19.109 1 88.06 183 ASN A O 1
ATOM 1391 N N . THR A 1 184 ? 5.781 1.931 -19.719 1 85.19 184 THR A N 1
ATOM 1392 C CA . THR A 1 184 ? 6.312 2.547 -20.922 1 85.19 184 THR A CA 1
ATOM 1393 C C . THR A 1 184 ? 5.203 2.781 -21.953 1 85.19 184 THR A C 1
ATOM 1395 O O . THR A 1 184 ? 5.203 3.795 -22.656 1 85.19 184 THR A O 1
ATOM 1398 N N . THR A 1 185 ? 4.219 1.916 -22.016 1 77.5 185 THR A N 1
ATOM 1399 C CA . THR A 1 185 ? 3.186 1.976 -23.031 1 77.5 185 THR A CA 1
ATOM 1400 C C . THR A 1 185 ? 1.969 2.75 -22.531 1 77.5 185 THR A C 1
ATOM 1402 O O . THR A 1 185 ? 1.042 3.023 -23.297 1 77.5 185 THR A O 1
ATOM 1405 N N . HIS A 1 186 ? 2.062 3.168 -21.359 1 68.44 186 HIS A N 1
ATOM 1406 C CA . HIS A 1 186 ? 0.943 3.854 -20.719 1 68.44 186 HIS A CA 1
ATOM 1407 C C . HIS A 1 186 ? -0.359 3.084 -20.922 1 68.44 186 HIS A C 1
ATOM 1409 O O . HIS A 1 186 ? -1.413 3.686 -21.141 1 68.44 186 HIS A O 1
ATOM 1415 N N . LYS A 1 187 ? -0.187 1.813 -21.172 1 67.69 187 LYS A N 1
ATOM 1416 C CA . LYS A 1 187 ? -1.392 0.992 -21.25 1 67.69 187 LYS A CA 1
ATOM 1417 C C . LYS A 1 187 ? -2.074 0.898 -19.891 1 67.69 187 LYS A C 1
ATOM 1419 O O . LYS A 1 187 ? -1.409 0.918 -18.844 1 67.69 187 LYS A O 1
ATOM 1424 N N . PRO A 1 188 ? -3.385 0.916 -19.969 1 59.47 188 PRO A N 1
ATOM 1425 C CA . PRO A 1 188 ? -4.078 0.84 -18.688 1 59.47 188 PRO A CA 1
ATOM 1426 C C . PRO A 1 188 ? -3.732 -0.423 -17.891 1 59.47 188 PRO A C 1
ATOM 1428 O O . PRO A 1 188 ? -3.361 -1.439 -18.484 1 59.47 188 PRO A O 1
ATOM 1431 N N . ARG A 1 189 ? -3.734 -0.203 -16.672 1 62.25 189 ARG A N 1
ATOM 1432 C CA . ARG A 1 189 ? -3.623 -1.304 -15.719 1 62.25 189 ARG A CA 1
ATOM 1433 C C . ARG A 1 189 ? -4.648 -2.393 -16.016 1 62.25 189 ARG A C 1
ATOM 1435 O O . ARG A 1 189 ? -5.629 -2.152 -16.734 1 62.25 189 ARG A O 1
ATOM 1442 N N . MET A 1 190 ? -4.402 -3.496 -15.523 1 57.38 190 MET A N 1
ATOM 1443 C CA . MET A 1 190 ? -5.363 -4.594 -15.594 1 57.38 190 MET A CA 1
ATOM 1444 C C . MET A 1 190 ? -6.746 -4.141 -15.133 1 57.38 190 MET A C 1
ATOM 1446 O O . MET A 1 190 ? -7.758 -4.551 -15.703 1 57.38 190 MET A O 1
ATOM 1450 N N . THR A 1 191 ? -6.703 -3.17 -14.234 1 58.16 191 THR A N 1
ATOM 1451 C CA . THR A 1 191 ? -7.984 -2.752 -13.68 1 58.16 191 THR A CA 1
ATOM 1452 C C . THR A 1 191 ? -8.336 -1.338 -14.125 1 58.16 191 THR A C 1
ATOM 1454 O O . THR A 1 191 ? -9.258 -0.719 -13.586 1 58.16 191 THR A O 1
ATOM 1457 N N . GLY A 1 192 ? -7.617 -0.949 -15.023 1 66.12 192 GLY A N 1
ATOM 1458 C CA . GLY A 1 192 ? -7.902 0.389 -15.516 1 66.12 192 GLY A CA 1
ATOM 1459 C C . GLY A 1 192 ? -7.207 1.478 -14.719 1 66.12 192 GLY A C 1
ATOM 1460 O O . GLY A 1 192 ? -6.84 1.271 -13.562 1 66.12 192 GLY A O 1
ATOM 1461 N N . GLY A 1 193 ? -6.863 2.484 -15.352 1 74.69 193 GLY A N 1
ATOM 1462 C CA . GLY A 1 193 ? -6.207 3.617 -14.719 1 74.69 193 GLY A CA 1
ATOM 1463 C C . GLY A 1 193 ? -4.723 3.691 -15.023 1 74.69 193 GLY A C 1
ATOM 1464 O O . GLY A 1 193 ? -4.168 2.791 -15.656 1 74.69 193 GLY A O 1
ATOM 1465 N N . GLY A 1 194 ? -4.121 4.73 -14.547 1 85.62 194 GLY A N 1
ATOM 1466 C CA . GLY A 1 194 ? -2.699 4.941 -14.758 1 85.62 194 GLY A CA 1
ATOM 1467 C C . GLY A 1 194 ? -1.834 4.301 -13.695 1 85.62 194 GLY A C 1
ATOM 1468 O O . GLY A 1 194 ? -2.344 3.812 -12.68 1 85.62 194 GLY A O 1
ATOM 1469 N N . ILE A 1 195 ? -0.602 4.141 -13.945 1 90.62 195 ILE A N 1
ATOM 1470 C CA . ILE A 1 195 ? 0.383 3.555 -13.039 1 90.62 195 ILE A CA 1
ATOM 1471 C C . ILE A 1 195 ? 1.026 4.648 -12.195 1 90.62 195 ILE A C 1
ATOM 1473 O O . ILE A 1 195 ? 1.528 5.641 -12.727 1 90.62 195 ILE A O 1
ATOM 1477 N N . SER A 1 196 ? 1.005 4.48 -10.922 1 92.75 196 SER A N 1
ATOM 1478 C CA . SER A 1 196 ? 1.568 5.461 -10 1 92.75 196 SER A CA 1
ATOM 1479 C C . SER A 1 196 ? 3.053 5.203 -9.758 1 92.75 196 SER A C 1
ATOM 1481 O O . SER A 1 196 ? 3.566 4.133 -10.094 1 92.75 196 SER A O 1
ATOM 1483 N N . ARG A 1 197 ? 3.705 6.234 -9.188 1 93 197 ARG A N 1
ATOM 1484 C CA . ARG A 1 197 ? 5.09 6.078 -8.758 1 93 197 ARG A CA 1
ATOM 1485 C C . ARG A 1 197 ? 5.211 4.996 -7.688 1 93 197 ARG A C 1
ATOM 1487 O O . ARG A 1 197 ? 6.176 4.227 -7.68 1 93 197 ARG A O 1
ATOM 1494 N N . THR A 1 198 ? 4.234 4.926 -6.848 1 95.44 198 THR A N 1
ATOM 1495 C CA . THR A 1 198 ? 4.191 3.928 -5.781 1 95.44 198 THR A CA 1
ATOM 1496 C C . THR A 1 198 ? 4.188 2.516 -6.363 1 95.44 198 THR A C 1
ATOM 1498 O O . THR A 1 198 ? 4.957 1.657 -5.926 1 95.44 198 THR A O 1
ATOM 1501 N N . ALA A 1 199 ? 3.334 2.318 -7.371 1 94.25 199 ALA A N 1
ATOM 1502 C CA . ALA A 1 199 ? 3.199 0.99 -7.965 1 94.25 199 ALA A CA 1
ATOM 1503 C C . ALA A 1 199 ? 4.516 0.529 -8.578 1 94.25 199 ALA A C 1
ATOM 1505 O O . ALA A 1 199 ? 4.934 -0.615 -8.383 1 94.25 199 ALA A O 1
ATOM 1506 N N . MET A 1 200 ? 5.18 1.418 -9.234 1 94.62 200 MET A N 1
ATOM 1507 C CA . MET A 1 200 ? 6.453 1.079 -9.859 1 94.62 200 MET A CA 1
ATOM 1508 C C . MET A 1 200 ? 7.52 0.8 -8.805 1 94.62 200 MET A C 1
ATOM 1510 O O . MET A 1 200 ? 8.328 -0.115 -8.961 1 94.62 200 MET A O 1
ATOM 1514 N N . ALA A 1 201 ? 7.492 1.592 -7.766 1 95.19 201 ALA A N 1
ATOM 1515 C CA . ALA A 1 201 ? 8.469 1.415 -6.699 1 95.19 201 ALA A CA 1
ATOM 1516 C C . ALA A 1 201 ? 8.297 0.067 -6.008 1 95.19 201 ALA A C 1
ATOM 1518 O O . ALA A 1 201 ? 9.273 -0.591 -5.652 1 95.19 201 ALA A O 1
ATOM 1519 N N . LEU A 1 202 ? 7.07 -0.336 -5.812 1 95.94 202 LEU A N 1
ATOM 1520 C CA . LEU A 1 202 ? 6.789 -1.619 -5.176 1 95.94 202 LEU A CA 1
ATOM 1521 C C . LEU A 1 202 ? 7.242 -2.775 -6.062 1 95.94 202 LEU A C 1
ATOM 1523 O O . LEU A 1 202 ? 7.789 -3.764 -5.57 1 95.94 202 LEU A O 1
ATOM 1527 N N . ALA A 1 203 ? 6.984 -2.645 -7.352 1 96.62 203 ALA A N 1
ATOM 1528 C CA . ALA A 1 203 ? 7.438 -3.666 -8.289 1 96.62 203 ALA A CA 1
ATOM 1529 C C . ALA A 1 203 ? 8.961 -3.777 -8.289 1 96.62 203 ALA A C 1
ATOM 1531 O O . ALA A 1 203 ? 9.508 -4.883 -8.297 1 96.62 203 ALA A O 1
ATOM 1532 N N . HIS A 1 204 ? 9.633 -2.627 -8.242 1 97.31 204 HIS A N 1
ATOM 1533 C CA . HIS A 1 204 ? 11.086 -2.617 -8.219 1 97.31 204 HIS A CA 1
ATOM 1534 C C . HIS A 1 204 ? 11.625 -3.207 -6.922 1 97.31 204 HIS A C 1
ATOM 1536 O O . HIS A 1 204 ? 12.602 -3.959 -6.934 1 97.31 204 HIS A O 1
ATOM 1542 N N . LEU A 1 205 ? 10.984 -2.871 -5.82 1 97.56 205 LEU A N 1
ATOM 1543 C CA . LEU A 1 205 ? 11.375 -3.42 -4.527 1 97.56 205 LEU A CA 1
ATOM 1544 C C . LEU A 1 205 ? 11.242 -4.941 -4.52 1 97.56 205 LEU A C 1
ATOM 1546 O O . LEU A 1 205 ? 12.055 -5.633 -3.904 1 97.56 205 LEU A O 1
ATOM 1550 N N . CYS A 1 206 ? 10.211 -5.457 -5.137 1 98.25 206 CYS A N 1
ATOM 1551 C CA . CYS A 1 206 ? 10.016 -6.898 -5.254 1 98.25 206 CYS A CA 1
ATOM 1552 C C . CYS A 1 206 ? 11.227 -7.555 -5.914 1 98.25 206 CYS A C 1
ATOM 1554 O O . CYS A 1 206 ? 11.812 -8.484 -5.355 1 98.25 206 CYS A O 1
ATOM 1556 N N . TYR A 1 207 ? 11.625 -7.035 -7.023 1 98.31 207 TYR A N 1
ATOM 1557 C CA . TYR A 1 207 ? 12.75 -7.559 -7.797 1 98.31 207 TYR A CA 1
ATOM 1558 C C . TYR A 1 207 ? 14.039 -7.5 -6.988 1 98.31 207 TYR A C 1
ATOM 1560 O O . TYR A 1 207 ? 14.758 -8.5 -6.887 1 98.31 207 TYR A O 1
ATOM 1568 N N . GLU A 1 208 ? 14.273 -6.344 -6.316 1 97.94 208 GLU A N 1
ATOM 1569 C CA . GLU A 1 208 ? 15.484 -6.16 -5.527 1 97.94 208 GLU A CA 1
ATOM 1570 C C . GLU A 1 208 ? 15.531 -7.133 -4.352 1 97.94 208 GLU A C 1
ATOM 1572 O O . GLU A 1 208 ? 16.594 -7.703 -4.055 1 97.94 208 GLU A O 1
ATOM 1577 N N . THR A 1 209 ? 14.422 -7.297 -3.709 1 98.19 209 THR A N 1
ATOM 1578 C CA . THR A 1 209 ? 14.344 -8.188 -2.557 1 98.19 209 THR A CA 1
ATOM 1579 C C . THR A 1 209 ? 14.625 -9.633 -2.969 1 98.19 209 THR A C 1
ATOM 1581 O O . THR A 1 209 ? 15.336 -10.352 -2.264 1 98.19 209 THR A O 1
ATOM 1584 N N . LEU A 1 210 ? 14.094 -10.031 -4.117 1 98.56 210 LEU A N 1
ATOM 1585 C CA . LEU A 1 210 ? 14.328 -11.391 -4.602 1 98.56 210 LEU A CA 1
ATOM 1586 C C . LEU A 1 210 ? 15.805 -11.625 -4.871 1 98.56 210 LEU A C 1
ATOM 1588 O O . LEU A 1 210 ? 16.375 -12.633 -4.445 1 98.56 210 LEU A O 1
ATOM 1592 N N . LEU A 1 211 ? 16.438 -10.695 -5.566 1 98.12 211 LEU A N 1
ATOM 1593 C CA . LEU A 1 211 ? 17.844 -10.844 -5.914 1 98.12 211 LEU A CA 1
ATOM 1594 C C . LEU A 1 211 ? 18.719 -10.906 -4.664 1 98.12 211 LEU A C 1
ATOM 1596 O O . LEU A 1 211 ? 19.656 -11.695 -4.594 1 98.12 211 LEU A O 1
ATOM 1600 N N . GLU A 1 212 ? 18.328 -10.102 -3.656 1 97.69 212 GLU A N 1
ATOM 1601 C CA . GLU A 1 212 ? 19.141 -9.961 -2.453 1 97.69 212 GLU A CA 1
ATOM 1602 C C . GLU A 1 212 ? 18.953 -11.156 -1.522 1 97.69 212 GLU A C 1
ATOM 1604 O O . GLU A 1 212 ? 19.891 -11.578 -0.85 1 97.69 212 GLU A O 1
ATOM 1609 N N . GLU A 1 213 ? 17.672 -11.695 -1.529 1 97.62 213 GLU A N 1
ATOM 1610 C CA . GLU A 1 213 ? 17.328 -12.57 -0.414 1 97.62 213 GLU A CA 1
ATOM 1611 C C . GLU A 1 213 ? 16.906 -13.945 -0.908 1 97.62 213 GLU A C 1
ATOM 1613 O O . GLU A 1 213 ? 16.828 -14.898 -0.126 1 97.62 213 GLU A O 1
ATOM 1618 N N . GLY A 1 214 ? 16.641 -14.133 -2.164 1 98.06 214 GLY A N 1
ATOM 1619 C CA . GLY A 1 214 ? 16 -15.328 -2.689 1 98.06 214 GLY A CA 1
ATOM 1620 C C . GLY A 1 214 ? 16.797 -16.594 -2.414 1 98.06 214 GLY A C 1
ATOM 1621 O O . GLY A 1 214 ? 16.234 -17.594 -1.95 1 98.06 214 GLY A O 1
ATOM 1622 N N . TYR A 1 215 ? 18.062 -16.516 -2.674 1 97.44 215 TYR A N 1
ATOM 1623 C CA . TYR A 1 215 ? 18.906 -17.703 -2.508 1 97.44 215 TYR A CA 1
ATOM 1624 C C . TYR A 1 215 ? 19 -18.094 -1.038 1 97.44 215 TYR A C 1
ATOM 1626 O O . TYR A 1 215 ? 18.859 -19.266 -0.69 1 97.44 215 TYR A O 1
ATOM 1634 N N . LYS A 1 216 ? 19.25 -17.125 -0.111 1 97.12 216 LYS A N 1
ATOM 1635 C CA . LYS A 1 216 ? 19.328 -17.391 1.325 1 97.12 216 LYS A CA 1
ATOM 1636 C C . LYS A 1 216 ? 18.016 -17.969 1.846 1 97.12 216 LYS A C 1
ATOM 1638 O O . LYS A 1 216 ? 18.016 -18.859 2.689 1 97.12 216 LYS A O 1
ATOM 1643 N N . ALA A 1 217 ? 16.906 -17.438 1.294 1 98 217 ALA A N 1
ATOM 1644 C CA . ALA A 1 217 ? 15.586 -17.906 1.719 1 98 217 ALA A CA 1
ATOM 1645 C C . ALA A 1 217 ? 15.367 -19.359 1.287 1 98 217 ALA A C 1
ATOM 1647 O O . ALA A 1 217 ? 14.859 -20.172 2.062 1 98 217 ALA A O 1
ATOM 1648 N N . LYS A 1 218 ? 15.75 -19.641 0.078 1 98.06 218 LYS A N 1
ATOM 1649 C CA . LYS A 1 218 ? 15.617 -21 -0.437 1 98.06 218 LYS A CA 1
ATOM 1650 C C . LYS A 1 218 ? 16.375 -22 0.435 1 98.06 218 LYS A C 1
ATOM 1652 O O . LYS A 1 218 ? 15.844 -23.047 0.803 1 98.06 218 LYS A O 1
ATOM 1657 N N . LEU A 1 219 ? 17.594 -21.703 0.802 1 97.12 219 LEU A N 1
ATOM 1658 C CA . LEU A 1 219 ? 18.406 -22.578 1.629 1 97.12 219 LEU A CA 1
ATOM 1659 C C . LEU A 1 219 ? 17.781 -22.781 2.998 1 97.12 219 LEU A C 1
ATOM 1661 O O . LEU A 1 219 ? 17.797 -23.906 3.533 1 97.12 219 LEU A O 1
ATOM 1665 N N . ALA A 1 220 ? 17.266 -21.688 3.541 1 96.5 220 ALA A N 1
ATOM 1666 C CA . ALA A 1 220 ? 16.625 -21.781 4.848 1 96.5 220 ALA A CA 1
ATOM 1667 C C . ALA A 1 220 ? 15.398 -22.688 4.793 1 96.5 220 ALA A C 1
ATOM 1669 O O . ALA A 1 220 ? 15.195 -23.531 5.676 1 96.5 220 ALA A O 1
ATOM 1670 N N . VAL A 1 221 ? 14.578 -22.547 3.795 1 97.19 221 VAL A N 1
ATOM 1671 C CA . VAL A 1 221 ? 13.359 -23.344 3.658 1 97.19 221 VAL A CA 1
ATOM 1672 C C . VAL A 1 221 ? 13.719 -24.797 3.359 1 97.19 221 VAL A C 1
ATOM 1674 O O . VAL A 1 221 ? 13.031 -25.719 3.814 1 97.19 221 VAL A O 1
ATOM 1677 N N . ASP A 1 222 ? 14.844 -25.062 2.654 1 97.19 222 ASP A N 1
ATOM 1678 C CA . ASP A 1 222 ? 15.344 -26.422 2.477 1 97.19 222 ASP A CA 1
ATOM 1679 C C . ASP A 1 222 ? 15.578 -27.094 3.822 1 97.19 222 ASP A C 1
ATOM 1681 O O . ASP A 1 222 ? 15.414 -28.312 3.947 1 97.19 222 ASP A O 1
ATOM 1685 N N . ALA A 1 223 ? 15.938 -26.297 4.738 1 95.25 223 ALA A N 1
ATOM 1686 C CA . ALA A 1 223 ? 16.219 -26.812 6.074 1 95.25 223 ALA A CA 1
ATOM 1687 C C . ALA A 1 223 ? 14.984 -26.766 6.961 1 95.25 223 ALA A C 1
ATOM 1689 O O . ALA A 1 223 ? 15.039 -27.141 8.133 1 95.25 223 ALA A O 1
ATOM 1690 N N . GLY A 1 224 ? 13.93 -26.25 6.438 1 93.69 224 GLY A N 1
ATOM 1691 C CA . GLY A 1 224 ? 12.656 -26.234 7.145 1 93.69 224 GLY A CA 1
ATOM 1692 C C . GLY A 1 224 ? 12.586 -25.156 8.203 1 93.69 224 GLY A C 1
ATOM 1693 O O . GLY A 1 224 ? 11.875 -25.297 9.203 1 93.69 224 GLY A O 1
ATOM 1694 N N . VAL A 1 225 ? 13.398 -24.047 8.016 1 92 225 VAL A N 1
ATOM 1695 C CA . VAL A 1 225 ? 13.438 -23 9.031 1 92 225 VAL A CA 1
ATOM 1696 C C . VAL A 1 225 ? 13.094 -21.656 8.406 1 92 225 VAL A C 1
ATOM 1698 O O . VAL A 1 225 ? 13.219 -21.469 7.191 1 92 225 VAL A O 1
ATOM 1701 N N . SER A 1 226 ? 12.609 -20.75 9.227 1 93.19 226 SER A N 1
ATOM 1702 C CA . SER A 1 226 ? 12.297 -19.391 8.797 1 93.19 226 SER A CA 1
ATOM 1703 C C . SER A 1 226 ? 13.344 -18.406 9.305 1 93.19 226 SER A C 1
ATOM 1705 O O . SER A 1 226 ? 13.633 -18.359 10.5 1 93.19 226 SER A O 1
ATOM 1707 N N . THR A 1 227 ? 14.008 -17.688 8.422 1 94.69 227 THR A N 1
ATOM 1708 C CA . THR A 1 227 ? 14.961 -16.625 8.695 1 94.69 227 THR A CA 1
ATOM 1709 C C . THR A 1 227 ? 14.438 -15.281 8.195 1 94.69 227 THR A C 1
ATOM 1711 O O . THR A 1 227 ? 13.398 -15.227 7.539 1 94.69 227 THR A O 1
ATOM 1714 N N . PRO A 1 228 ? 15.078 -14.164 8.555 1 92.81 228 PRO A N 1
ATOM 1715 C CA . PRO A 1 228 ? 14.664 -12.875 8 1 92.81 228 PRO A CA 1
ATOM 1716 C C . PRO A 1 228 ? 14.602 -12.883 6.477 1 92.81 228 PRO A C 1
ATOM 1718 O O . PRO A 1 228 ? 13.734 -12.234 5.887 1 92.81 228 PRO A O 1
ATOM 1721 N N . ALA A 1 229 ? 15.5 -13.625 5.859 1 95.31 229 ALA A N 1
ATOM 1722 C CA . ALA A 1 229 ? 15.469 -13.75 4.406 1 95.31 229 ALA A CA 1
ATOM 1723 C C . ALA A 1 229 ? 14.164 -14.383 3.93 1 95.31 229 ALA A C 1
ATOM 1725 O O . ALA A 1 229 ? 13.586 -13.945 2.936 1 95.31 229 ALA A O 1
ATOM 1726 N N . VAL A 1 230 ? 13.773 -15.422 4.656 1 96.81 230 VAL A N 1
ATOM 1727 C CA . VAL A 1 230 ? 12.523 -16.094 4.324 1 96.81 230 VAL A CA 1
ATOM 1728 C C . VAL A 1 230 ? 11.352 -15.125 4.484 1 96.81 230 VAL A C 1
ATOM 1730 O O . VAL A 1 230 ? 10.5 -15.023 3.602 1 96.81 230 VAL A O 1
ATOM 1733 N N . GLU A 1 231 ? 11.352 -14.336 5.543 1 96.5 231 GLU A N 1
ATOM 1734 C CA . GLU A 1 231 ? 10.312 -13.344 5.785 1 96.5 231 GLU A CA 1
ATOM 1735 C C . GLU A 1 231 ? 10.242 -12.328 4.648 1 96.5 231 GLU A C 1
ATOM 1737 O O . GLU A 1 231 ? 9.156 -12.008 4.16 1 96.5 231 GLU A O 1
ATOM 1742 N N . ASN A 1 232 ? 11.367 -11.875 4.27 1 97.06 232 ASN A N 1
ATOM 1743 C CA . ASN A 1 232 ? 11.438 -10.859 3.227 1 97.06 232 ASN A CA 1
ATOM 1744 C C . ASN A 1 232 ? 10.969 -11.406 1.88 1 97.06 232 ASN A C 1
ATOM 1746 O O . ASN A 1 232 ? 10.281 -10.711 1.133 1 97.06 232 ASN A O 1
ATOM 1750 N N . VAL A 1 233 ? 11.359 -12.617 1.556 1 98 233 VAL A N 1
ATOM 1751 C CA . VAL A 1 233 ? 11.008 -13.203 0.266 1 98 233 VAL A CA 1
ATOM 1752 C C . VAL A 1 233 ? 9.516 -13.5 0.226 1 98 233 VAL A C 1
ATOM 1754 O O . VAL A 1 233 ? 8.867 -13.336 -0.812 1 98 233 VAL A O 1
ATOM 1757 N N . ILE A 1 234 ? 8.953 -13.938 1.338 1 98.06 234 ILE A N 1
ATOM 1758 C CA . ILE A 1 234 ? 7.516 -14.18 1.412 1 98.06 234 ILE A CA 1
ATOM 1759 C C . ILE A 1 234 ? 6.758 -12.875 1.223 1 98.06 234 ILE A C 1
ATOM 1761 O O . ILE A 1 234 ? 5.77 -12.82 0.484 1 98.06 234 ILE A O 1
ATOM 1765 N N . GLU A 1 235 ? 7.191 -11.805 1.821 1 97.88 235 GLU A N 1
ATOM 1766 C CA . GLU A 1 235 ? 6.602 -10.484 1.614 1 97.88 235 GLU A CA 1
ATOM 1767 C C . GLU A 1 235 ? 6.676 -10.07 0.148 1 97.88 235 GLU A C 1
ATOM 1769 O O . GLU A 1 235 ? 5.707 -9.539 -0.402 1 97.88 235 GLU A O 1
ATOM 1774 N N . ALA A 1 236 ? 7.809 -10.312 -0.472 1 98.06 236 ALA A N 1
ATOM 1775 C CA . ALA A 1 236 ? 7.988 -9.984 -1.883 1 98.06 236 ALA A CA 1
ATOM 1776 C C . ALA A 1 236 ? 7.027 -10.773 -2.762 1 98.06 236 ALA A C 1
ATOM 1778 O O . ALA A 1 236 ? 6.348 -10.211 -3.621 1 98.06 236 ALA A O 1
ATOM 1779 N N . SER A 1 237 ? 6.934 -12.07 -2.502 1 97.81 237 SER A N 1
ATOM 1780 C CA . SER A 1 237 ? 6.184 -12.984 -3.359 1 97.81 237 SER A CA 1
ATOM 1781 C C . SER A 1 237 ? 4.68 -12.781 -3.201 1 97.81 237 SER A C 1
ATOM 1783 O O . SER A 1 237 ? 3.928 -12.906 -4.168 1 97.81 237 SER A O 1
ATOM 1785 N N . ILE A 1 238 ? 4.258 -12.5 -1.994 1 97.38 238 ILE A N 1
ATOM 1786 C CA . ILE A 1 238 ? 2.826 -12.438 -1.729 1 97.38 238 ILE A CA 1
ATOM 1787 C C . ILE A 1 238 ? 2.342 -10.992 -1.839 1 97.38 238 ILE A C 1
ATOM 1789 O O . ILE A 1 238 ? 1.454 -10.688 -2.639 1 97.38 238 ILE A O 1
ATOM 1793 N N . TYR A 1 239 ? 2.992 -10.094 -1.196 1 97.81 239 TYR A N 1
ATOM 1794 C CA . TYR A 1 239 ? 2.463 -8.734 -1.08 1 97.81 239 TYR A CA 1
ATOM 1795 C C . TYR A 1 239 ? 2.967 -7.855 -2.217 1 97.81 239 TYR A C 1
ATOM 1797 O O . TYR A 1 239 ? 2.172 -7.285 -2.969 1 97.81 239 TYR A O 1
ATOM 1805 N N . LEU A 1 240 ? 4.309 -7.715 -2.338 1 97.94 240 LEU A N 1
ATOM 1806 C CA . LEU A 1 240 ? 4.871 -6.809 -3.332 1 97.94 240 LEU A CA 1
ATOM 1807 C C . LEU A 1 240 ? 4.492 -7.242 -4.742 1 97.94 240 LEU A C 1
ATOM 1809 O O . LEU A 1 240 ? 4.09 -6.418 -5.566 1 97.94 240 LEU A O 1
ATOM 1813 N N . SER A 1 241 ? 4.625 -8.516 -5.02 1 97.19 241 SER A N 1
ATOM 1814 C CA . SER A 1 241 ? 4.262 -9.039 -6.332 1 97.19 241 SER A CA 1
ATOM 1815 C C . SER A 1 241 ? 2.771 -8.859 -6.605 1 97.19 241 SER A C 1
ATOM 1817 O O . SER A 1 241 ? 2.381 -8.484 -7.711 1 97.19 241 SER A O 1
ATOM 1819 N N . GLY A 1 242 ? 1.96 -9.148 -5.617 1 95.25 242 GLY A N 1
ATOM 1820 C CA . GLY A 1 242 ? 0.523 -8.984 -5.762 1 95.25 242 GLY A CA 1
ATOM 1821 C C . GLY A 1 242 ? 0.118 -7.555 -6.078 1 95.25 242 GLY A C 1
ATOM 1822 O O . GLY A 1 242 ? -0.624 -7.312 -7.035 1 95.25 242 GLY A O 1
ATOM 1823 N N . LEU A 1 243 ? 0.624 -6.613 -5.324 1 94.88 243 LEU A N 1
ATOM 1824 C CA . LEU A 1 243 ? 0.32 -5.207 -5.574 1 94.88 243 LEU A CA 1
ATOM 1825 C C . LEU A 1 243 ? 0.961 -4.734 -6.875 1 94.88 243 LEU A C 1
ATOM 1827 O O . LEU A 1 243 ? 0.398 -3.895 -7.582 1 94.88 243 LEU A O 1
ATOM 1831 N N . GLY A 1 244 ? 2.131 -5.293 -7.16 1 93.12 244 GLY A N 1
ATOM 1832 C CA . GLY A 1 244 ? 2.822 -4.918 -8.383 1 93.12 244 GLY A CA 1
ATOM 1833 C C . GLY A 1 244 ? 2.016 -5.203 -9.641 1 93.12 244 GLY A C 1
ATOM 1834 O O . GLY A 1 244 ? 1.786 -4.309 -10.453 1 93.12 244 GLY A O 1
ATOM 1835 N N . PHE A 1 245 ? 1.592 -6.449 -9.781 1 90.12 245 PHE A N 1
ATOM 1836 C CA . PHE A 1 245 ? 0.895 -6.762 -11.016 1 90.12 245 PHE A CA 1
ATOM 1837 C C . PHE A 1 245 ? -0.477 -6.098 -11.055 1 90.12 245 PHE A C 1
ATOM 1839 O O . PHE A 1 245 ? -0.917 -5.625 -12.102 1 90.12 245 PHE A O 1
ATOM 1846 N N . GLU A 1 246 ? -1.11 -5.949 -9.914 1 91.44 246 GLU A N 1
ATOM 1847 C CA . GLU A 1 246 ? -2.469 -5.414 -9.875 1 91.44 246 GLU A CA 1
ATOM 1848 C C . GLU A 1 246 ? -2.48 -3.918 -10.18 1 91.44 246 GLU A C 1
ATOM 1850 O O . GLU A 1 246 ? -3.439 -3.404 -10.758 1 91.44 246 GLU A O 1
ATOM 1855 N N . ASN A 1 247 ? -1.446 -3.213 -9.742 1 93.75 247 ASN A N 1
ATOM 1856 C CA . ASN A 1 247 ? -1.427 -1.762 -9.883 1 93.75 247 ASN A CA 1
ATOM 1857 C C . ASN A 1 247 ? -0.58 -1.323 -11.078 1 93.75 247 ASN A C 1
ATOM 1859 O O . ASN A 1 247 ? -0.389 -0.127 -11.305 1 93.75 247 ASN A O 1
ATOM 1863 N N . THR A 1 248 ? -0.066 -2.145 -11.789 1 92.94 248 THR A N 1
ATOM 1864 C CA . THR A 1 248 ? 0.638 -1.831 -13.023 1 92.94 248 THR A CA 1
ATOM 1865 C C . THR A 1 248 ? 0.067 -2.637 -14.188 1 92.94 248 THR A C 1
ATOM 1867 O O . THR A 1 248 ? -0.977 -2.285 -14.742 1 92.94 248 THR A O 1
ATOM 1870 N N . GLY A 1 249 ? 0.506 -3.988 -14.234 1 89.56 249 GLY A N 1
ATOM 1871 C CA . GLY A 1 249 ? 0.04 -4.855 -15.312 1 89.56 249 GLY A CA 1
ATOM 1872 C C . GLY A 1 249 ? 0.968 -6.023 -15.578 1 89.56 249 GLY A C 1
ATOM 1873 O O . GLY A 1 249 ? 2.027 -6.137 -14.961 1 89.56 249 GLY A O 1
ATOM 1874 N N . ILE A 1 250 ? 0.44 -6.871 -16.438 1 91.75 250 ILE A N 1
ATOM 1875 C CA . ILE A 1 250 ? 1.185 -8.039 -16.906 1 91.75 250 ILE A CA 1
ATOM 1876 C C . ILE A 1 250 ? 1.466 -7.902 -18.406 1 91.75 250 ILE A C 1
ATOM 1878 O O . ILE A 1 250 ? 0.843 -7.09 -19.094 1 91.75 250 ILE A O 1
ATOM 1882 N N . ALA A 1 251 ? 2.42 -8.602 -18.875 1 94.69 251 ALA A N 1
ATOM 1883 C CA . ALA A 1 251 ? 2.818 -8.492 -20.266 1 94.69 251 ALA A CA 1
ATOM 1884 C C . ALA A 1 251 ? 3.191 -9.852 -20.844 1 94.69 251 ALA A C 1
ATOM 1886 O O . ALA A 1 251 ? 2.387 -10.789 -20.812 1 94.69 251 ALA A O 1
ATOM 1887 N N . ALA A 1 252 ? 4.383 -9.992 -21.312 1 97.19 252 ALA A N 1
ATOM 1888 C CA . ALA A 1 252 ? 4.746 -11.164 -22.109 1 97.19 252 ALA A CA 1
ATOM 1889 C C . ALA A 1 252 ? 4.996 -12.375 -21.219 1 97.19 252 ALA A C 1
ATOM 1891 O O . ALA A 1 252 ? 4.66 -13.508 -21.578 1 97.19 252 ALA A O 1
ATOM 1892 N N . ALA A 1 253 ? 5.621 -12.211 -20.078 1 97.81 253 ALA A N 1
ATOM 1893 C CA . ALA A 1 253 ? 6.004 -13.328 -19.234 1 97.81 253 ALA A CA 1
ATOM 1894 C C . ALA A 1 253 ? 4.793 -14.195 -18.875 1 97.81 253 ALA A C 1
ATOM 1896 O O . ALA A 1 253 ? 4.816 -15.414 -19.062 1 97.81 253 ALA A O 1
ATOM 1897 N N . HIS A 1 254 ? 3.713 -13.562 -18.453 1 95.06 254 HIS A N 1
ATOM 1898 C CA . HIS A 1 254 ? 2.525 -14.312 -18.062 1 95.06 254 HIS A CA 1
ATOM 1899 C C . HIS A 1 254 ? 1.801 -14.875 -19.281 1 95.06 254 HIS A C 1
ATOM 1901 O O . HIS A 1 254 ? 1.212 -15.961 -19.203 1 95.06 254 HIS A O 1
ATOM 1907 N N . SER A 1 255 ? 1.857 -14.156 -20.359 1 95.62 255 SER A N 1
ATOM 1908 C CA . SER A 1 255 ? 1.261 -14.68 -21.578 1 95.62 255 SER A CA 1
ATOM 1909 C C . SER A 1 255 ? 1.988 -15.93 -22.047 1 95.62 255 SER A C 1
ATOM 1911 O O . SER A 1 255 ? 1.361 -16.859 -22.562 1 95.62 255 SER A O 1
ATOM 1913 N N . VAL A 1 256 ? 3.275 -15.922 -21.953 1 97.19 256 VAL A N 1
ATOM 1914 C CA . VAL A 1 256 ? 4.074 -17.078 -22.328 1 97.19 256 VAL A CA 1
ATOM 1915 C C . VAL A 1 256 ? 3.756 -18.25 -21.406 1 97.19 256 VAL A C 1
ATOM 1917 O O . VAL A 1 256 ? 3.645 -19.391 -21.859 1 97.19 256 VAL A O 1
ATOM 1920 N N . HIS A 1 257 ? 3.633 -17.969 -20.109 1 94.75 257 HIS A N 1
ATOM 1921 C CA . HIS A 1 257 ? 3.139 -18.984 -19.188 1 94.75 257 HIS A CA 1
ATOM 1922 C C . HIS A 1 257 ? 1.829 -19.578 -19.688 1 94.75 257 HIS A C 1
ATOM 1924 O O . HIS A 1 257 ? 1.684 -20.812 -19.734 1 94.75 257 HIS A O 1
ATOM 1930 N N . ASN A 1 258 ? 0.852 -18.719 -20.031 1 91.56 258 ASN A N 1
ATOM 1931 C CA . ASN A 1 258 ? -0.428 -19.203 -20.547 1 91.56 258 ASN A CA 1
ATOM 1932 C C . ASN A 1 258 ? -0.248 -20.062 -21.781 1 91.56 258 ASN A C 1
ATOM 1934 O O . ASN A 1 258 ? -0.94 -21.062 -21.953 1 91.56 258 ASN A O 1
ATOM 1938 N N . GLY A 1 259 ? 0.667 -19.688 -22.594 1 94.62 259 GLY A N 1
ATOM 1939 C CA . GLY A 1 259 ? 0.971 -20.453 -23.781 1 94.62 259 GLY A CA 1
ATOM 1940 C C . GLY A 1 259 ? 1.463 -21.859 -23.484 1 94.62 259 GLY A C 1
ATOM 1941 O O . GLY A 1 259 ? 1.054 -22.812 -24.125 1 94.62 259 GLY A O 1
ATOM 1942 N N . PHE A 1 260 ? 2.27 -21.984 -22.484 1 94.62 260 PHE A N 1
ATOM 1943 C CA . PHE A 1 260 ? 2.834 -23.281 -22.125 1 94.62 260 PHE A CA 1
ATOM 1944 C C . PHE A 1 260 ? 1.75 -24.219 -21.625 1 94.62 260 PHE A C 1
ATOM 1946 O O . PHE A 1 260 ? 1.938 -25.438 -21.594 1 94.62 260 PHE A O 1
ATOM 1953 N N . THR A 1 261 ? 0.653 -23.688 -21.203 1 89.5 261 THR A N 1
ATOM 1954 C CA . THR A 1 261 ? -0.403 -24.531 -20.641 1 89.5 261 THR A CA 1
ATOM 1955 C C . THR A 1 261 ? -1.089 -25.344 -21.734 1 89.5 261 THR A C 1
ATOM 1957 O O . THR A 1 261 ? -1.835 -26.281 -21.453 1 89.5 261 THR A O 1
ATOM 1960 N N . VAL A 1 262 ? -0.813 -25.031 -23.094 1 90.38 262 VAL A N 1
ATOM 1961 C CA . VAL A 1 262 ? -1.398 -25.797 -24.188 1 90.38 262 VAL A CA 1
ATOM 1962 C C . VAL A 1 262 ? -0.685 -27.141 -24.328 1 90.38 262 VAL A C 1
ATOM 1964 O O . VAL A 1 262 ? -1.189 -28.047 -24.984 1 90.38 262 VAL A O 1
ATOM 1967 N N . LEU A 1 263 ? 0.522 -27.203 -23.734 1 91.56 263 LEU A N 1
ATOM 1968 C CA . LEU A 1 263 ? 1.309 -28.422 -23.781 1 91.56 263 LEU A CA 1
ATOM 1969 C C . LEU A 1 263 ? 1.071 -29.281 -22.547 1 91.56 263 LEU A C 1
ATOM 1971 O O . LEU A 1 263 ? 1.416 -28.875 -21.438 1 91.56 263 LEU A O 1
ATOM 1975 N N . GLU A 1 264 ? 0.606 -30.453 -22.672 1 88.94 264 GLU A N 1
ATOM 1976 C CA . GLU A 1 264 ? 0.32 -31.359 -21.578 1 88.94 264 GLU A CA 1
ATOM 1977 C C . GLU A 1 264 ? 1.577 -31.656 -20.766 1 88.94 264 GLU A C 1
ATOM 1979 O O . GLU A 1 264 ? 1.509 -31.812 -19.547 1 88.94 264 GLU A O 1
ATOM 1984 N N . GLU A 1 265 ? 2.697 -31.766 -21.422 1 90.94 265 GLU A N 1
ATOM 1985 C CA . GLU A 1 265 ? 3.943 -32.125 -20.766 1 90.94 265 GLU A CA 1
ATOM 1986 C C . GLU A 1 265 ? 4.395 -31.047 -19.797 1 90.94 265 GLU A C 1
ATOM 1988 O O . GLU A 1 265 ? 5.266 -31.281 -18.953 1 90.94 265 GLU A O 1
ATOM 1993 N N . CYS A 1 266 ? 3.787 -29.859 -19.906 1 90.75 266 CYS A N 1
ATOM 1994 C CA . CYS A 1 266 ? 4.145 -28.766 -19 1 90.75 266 CYS A CA 1
ATOM 1995 C C . CYS A 1 266 ? 3.18 -28.703 -17.828 1 90.75 266 CYS A C 1
ATOM 1997 O O . CYS A 1 266 ? 3.357 -27.875 -16.922 1 90.75 266 CYS A O 1
ATOM 1999 N N . HIS A 1 267 ? 2.207 -29.531 -17.688 1 86.69 267 HIS A N 1
ATOM 2000 C CA . HIS A 1 267 ? 1.142 -29.438 -16.703 1 86.69 267 HIS A CA 1
ATOM 2001 C C . HIS A 1 267 ? 1.66 -29.75 -15.297 1 86.69 267 HIS A C 1
ATOM 2003 O O . HIS A 1 267 ? 1.044 -29.359 -14.305 1 86.69 267 HIS A O 1
ATOM 2009 N N . HIS A 1 268 ? 2.771 -30.422 -15.195 1 89.38 268 HIS A N 1
ATOM 2010 C CA . HIS A 1 268 ? 3.318 -30.766 -13.891 1 89.38 268 HIS A CA 1
ATOM 2011 C C . HIS A 1 268 ? 4.098 -29.594 -13.297 1 89.38 268 HIS A C 1
ATOM 2013 O O . HIS A 1 268 ? 4.477 -29.625 -12.125 1 89.38 268 HIS A O 1
ATOM 2019 N N . MET A 1 269 ? 4.332 -28.562 -14.086 1 92.5 269 MET A N 1
ATOM 2020 C CA . MET A 1 269 ? 5.059 -27.375 -13.633 1 92.5 269 MET A CA 1
ATOM 2021 C C . MET A 1 269 ? 4.145 -26.438 -12.852 1 92.5 269 MET A C 1
ATOM 2023 O O . MET A 1 269 ? 2.973 -26.281 -13.203 1 92.5 269 MET A O 1
ATOM 2027 N N . TYR A 1 270 ? 4.68 -25.891 -11.812 1 93 270 TYR A N 1
ATOM 2028 C CA . TYR A 1 270 ? 3.941 -24.859 -11.094 1 93 270 TYR A CA 1
ATOM 2029 C C . TYR A 1 270 ? 3.918 -23.547 -11.891 1 93 270 TYR A C 1
ATOM 2031 O O . TYR A 1 270 ? 4.773 -23.328 -12.758 1 93 270 TYR A O 1
ATOM 2039 N N . HIS A 1 271 ? 2.941 -22.734 -11.625 1 91.69 271 HIS A N 1
ATOM 2040 C CA . HIS A 1 271 ? 2.697 -21.469 -12.305 1 91.69 271 HIS A CA 1
ATOM 2041 C C . HIS A 1 271 ? 3.973 -20.641 -12.398 1 91.69 271 HIS A C 1
ATOM 2043 O O . HIS A 1 271 ? 4.406 -20.281 -13.492 1 91.69 271 HIS A O 1
ATOM 2049 N N . GLY A 1 272 ? 4.688 -20.422 -11.289 1 96.31 272 GLY A N 1
ATOM 2050 C CA . GLY A 1 272 ? 5.84 -19.531 -11.219 1 96.31 272 GLY A CA 1
ATOM 2051 C C . GLY A 1 272 ? 7.047 -20.062 -11.961 1 96.31 272 GLY A C 1
ATOM 2052 O O . GLY A 1 272 ? 7.918 -19.297 -12.375 1 96.31 272 GLY A O 1
ATOM 2053 N N . GLU A 1 273 ? 7.102 -21.391 -12.117 1 97.44 273 GLU A N 1
ATOM 2054 C CA . GLU A 1 273 ? 8.188 -22 -12.883 1 97.44 273 GLU A CA 1
ATOM 2055 C C . GLU A 1 273 ? 8.078 -21.656 -14.367 1 97.44 273 GLU A C 1
ATOM 2057 O O . GLU A 1 273 ? 9.078 -21.297 -15 1 97.44 273 GLU A O 1
ATOM 2062 N N . LYS A 1 274 ? 6.914 -21.672 -14.852 1 96.81 274 LYS A N 1
ATOM 2063 C CA . LYS A 1 274 ? 6.688 -21.281 -16.234 1 96.81 274 LYS A CA 1
ATOM 2064 C C . LYS A 1 274 ? 6.848 -19.781 -16.438 1 96.81 274 LYS A C 1
ATOM 2066 O O . LYS A 1 274 ? 7.383 -19.328 -17.453 1 96.81 274 LYS A O 1
ATOM 2071 N N . VAL A 1 275 ? 6.375 -19.031 -15.484 1 97.44 275 VAL A N 1
ATOM 2072 C CA . VAL A 1 275 ? 6.457 -17.578 -15.57 1 97.44 275 VAL A CA 1
ATOM 2073 C C . VAL A 1 275 ? 7.922 -17.141 -15.602 1 97.44 275 VAL A C 1
ATOM 2075 O O . VAL A 1 275 ? 8.289 -16.219 -16.328 1 97.44 275 VAL A O 1
ATOM 2078 N N . ALA A 1 276 ? 8.758 -17.797 -14.797 1 98.38 276 ALA A N 1
ATOM 2079 C CA . ALA A 1 276 ? 10.18 -17.453 -14.75 1 98.38 276 ALA A CA 1
ATOM 2080 C C . ALA A 1 276 ? 10.828 -17.594 -16.125 1 98.38 276 ALA A C 1
ATOM 2082 O O . ALA A 1 276 ? 11.586 -16.719 -16.547 1 98.38 276 ALA A O 1
ATOM 2083 N N . PHE A 1 277 ? 10.562 -18.656 -16.812 1 98.62 277 PHE A N 1
ATOM 2084 C CA . PHE A 1 277 ? 11.055 -18.797 -18.172 1 98.62 277 PHE A CA 1
ATOM 2085 C C . PHE A 1 277 ? 10.461 -17.734 -19.078 1 98.62 277 PHE A C 1
ATOM 2087 O O . PHE A 1 277 ? 11.141 -17.203 -19.969 1 98.62 277 PHE A O 1
ATOM 2094 N N . GLY A 1 278 ? 9.219 -17.438 -18.844 1 98.56 278 GLY A N 1
ATOM 2095 C CA . GLY A 1 278 ? 8.57 -16.359 -19.562 1 98.56 278 GLY A CA 1
ATOM 2096 C C . GLY A 1 278 ? 9.289 -15.023 -19.422 1 98.56 278 GLY A C 1
ATOM 2097 O O . GLY A 1 278 ? 9.312 -14.219 -20.344 1 98.56 278 GLY A O 1
ATOM 2098 N N . VAL A 1 279 ? 9.859 -14.75 -18.25 1 98.69 279 VAL A N 1
ATOM 2099 C CA . VAL A 1 279 ? 10.617 -13.531 -18.031 1 98.69 279 VAL A CA 1
ATOM 2100 C C . VAL A 1 279 ? 11.82 -13.484 -18.969 1 98.69 279 VAL A C 1
ATOM 2102 O O . VAL A 1 279 ? 12.109 -12.453 -19.578 1 98.69 279 VAL A O 1
ATOM 2105 N N . ILE A 1 280 ? 12.516 -14.609 -19.062 1 98.62 280 ILE A N 1
ATOM 2106 C CA . ILE A 1 280 ? 13.672 -14.68 -19.969 1 98.62 280 ILE A CA 1
ATOM 2107 C C . ILE A 1 280 ? 13.219 -14.43 -21.406 1 98.62 280 ILE A C 1
ATOM 2109 O O . ILE A 1 280 ? 13.852 -13.664 -22.125 1 98.62 280 ILE A O 1
ATOM 2113 N N . VAL A 1 281 ? 12.117 -15.008 -21.781 1 98.69 281 VAL A N 1
ATOM 2114 C CA . VAL A 1 281 ? 11.562 -14.812 -23.125 1 98.69 281 VAL A CA 1
ATOM 2115 C C . VAL A 1 281 ? 11.25 -13.336 -23.344 1 98.69 281 VAL A C 1
ATOM 2117 O O . VAL A 1 281 ? 11.57 -12.773 -24.391 1 98.69 281 VAL A O 1
ATOM 2120 N N . GLN A 1 282 ? 10.617 -12.711 -22.344 1 98.56 282 GLN A N 1
ATOM 2121 C CA . GLN A 1 282 ? 10.289 -11.297 -22.453 1 98.56 282 GLN A CA 1
ATOM 2122 C C . GLN A 1 282 ? 11.547 -10.445 -22.641 1 98.56 282 GLN A C 1
ATOM 2124 O O . GLN A 1 282 ? 11.562 -9.516 -23.453 1 98.56 282 GLN A O 1
ATOM 2129 N N . LEU A 1 283 ? 12.539 -10.734 -21.828 1 98.38 283 LEU A N 1
ATOM 2130 C CA . LEU A 1 283 ? 13.773 -9.969 -21.906 1 98.38 283 LEU A CA 1
ATOM 2131 C C . LEU A 1 283 ? 14.43 -10.133 -23.281 1 98.38 283 LEU A C 1
ATOM 2133 O O . LEU A 1 283 ? 15.008 -9.188 -23.812 1 98.38 283 LEU A O 1
ATOM 2137 N N . VAL A 1 284 ? 14.32 -11.297 -23.859 1 97.81 284 VAL A N 1
ATOM 2138 C CA . VAL A 1 284 ? 14.828 -11.539 -25.203 1 97.81 284 VAL A CA 1
ATOM 2139 C C . VAL A 1 284 ? 14.016 -10.734 -26.219 1 97.81 284 VAL A C 1
ATOM 2141 O O . VAL A 1 284 ? 14.586 -10.078 -27.094 1 97.81 284 VAL A O 1
ATOM 2144 N N . LEU A 1 285 ? 12.695 -10.789 -26.078 1 97.56 285 LEU A N 1
ATOM 2145 C CA . LEU A 1 285 ? 11.828 -10.016 -26.953 1 97.56 285 LEU A CA 1
ATOM 2146 C C . LEU A 1 285 ? 12.188 -8.531 -26.922 1 97.56 285 LEU A C 1
ATOM 2148 O O . LEU A 1 285 ? 12.117 -7.848 -27.938 1 97.56 285 LEU A O 1
ATOM 2152 N N . GLU A 1 286 ? 12.609 -8.086 -25.75 1 96.75 286 GLU A N 1
ATOM 2153 C CA . GLU A 1 286 ? 12.914 -6.676 -25.547 1 96.75 286 GLU A CA 1
ATOM 2154 C C . GLU A 1 286 ? 14.328 -6.34 -26 1 96.75 286 GLU A C 1
ATOM 2156 O O . GLU A 1 286 ? 14.727 -5.172 -26.016 1 96.75 286 GLU A O 1
ATOM 2161 N N . ASN A 1 287 ? 15.062 -7.363 -26.438 1 96.5 287 ASN A N 1
ATOM 2162 C CA . ASN A 1 287 ? 16.5 -7.18 -26.672 1 96.5 287 ASN A CA 1
ATOM 2163 C C . ASN A 1 287 ? 17.172 -6.496 -25.484 1 96.5 287 ASN A C 1
ATOM 2165 O O . ASN A 1 287 ? 17.875 -5.496 -25.672 1 96.5 287 ASN A O 1
ATOM 2169 N N . SER A 1 288 ? 16.875 -6.98 -24.281 1 96.38 288 SER A N 1
ATOM 2170 C CA . SER A 1 288 ? 17.406 -6.395 -23.062 1 96.38 288 SER A CA 1
ATOM 2171 C C . SER A 1 288 ? 18.922 -6.496 -23.016 1 96.38 288 SER A C 1
ATOM 2173 O O . SER A 1 288 ? 19.516 -7.41 -23.594 1 96.38 288 SER A O 1
ATOM 2175 N N . PRO A 1 289 ? 19.625 -5.566 -22.281 1 96.19 289 PRO A N 1
ATOM 2176 C CA . PRO A 1 289 ? 21.078 -5.648 -22.141 1 96.19 289 PRO A CA 1
ATOM 2177 C C . PRO A 1 289 ? 21.547 -6.98 -21.562 1 96.19 289 PRO A C 1
ATOM 2179 O O . PRO A 1 289 ? 20.859 -7.562 -20.703 1 96.19 289 PRO A O 1
ATOM 2182 N N . ASN A 1 290 ? 22.719 -7.43 -21.938 1 95.06 290 ASN A N 1
ATOM 2183 C CA . ASN A 1 290 ? 23.281 -8.695 -21.484 1 95.06 290 ASN A CA 1
ATOM 2184 C C . ASN A 1 290 ? 23.359 -8.75 -19.953 1 95.06 290 ASN A C 1
ATOM 2186 O O . ASN A 1 290 ? 23.125 -9.805 -19.359 1 95.06 290 ASN A O 1
ATOM 2190 N N . GLU A 1 291 ? 23.672 -7.637 -19.406 1 96.94 291 GLU A N 1
ATOM 2191 C CA . GLU A 1 291 ? 23.828 -7.598 -17.953 1 96.94 291 GLU A CA 1
ATOM 2192 C C . GLU A 1 291 ? 22.516 -7.969 -17.25 1 96.94 291 GLU A C 1
ATOM 2194 O O . GLU A 1 291 ? 22.531 -8.688 -16.25 1 96.94 291 GLU A O 1
ATOM 2199 N N . GLU A 1 292 ? 21.453 -7.457 -17.75 1 97.25 292 GLU A N 1
ATOM 2200 C CA . GLU A 1 292 ? 20.141 -7.754 -17.188 1 97.25 292 GLU A CA 1
ATOM 2201 C C . GLU A 1 292 ? 19.766 -9.219 -17.391 1 97.25 292 GLU A C 1
ATOM 2203 O O . GLU A 1 292 ? 19.281 -9.883 -16.469 1 97.25 292 GLU A O 1
ATOM 2208 N N . LEU A 1 293 ? 20 -9.742 -18.609 1 96.94 293 LEU A N 1
ATOM 2209 C CA . LEU A 1 293 ? 19.734 -11.141 -18.922 1 96.94 293 LEU A CA 1
ATOM 2210 C C . LEU A 1 293 ? 20.594 -12.07 -18.062 1 96.94 293 LEU A C 1
ATOM 2212 O O . LEU A 1 293 ? 20.078 -13.055 -17.516 1 96.94 293 LEU A O 1
ATOM 2216 N N . ASP A 1 294 ? 21.844 -11.68 -17.891 1 97 294 ASP A N 1
ATOM 2217 C CA . ASP A 1 294 ? 22.766 -12.477 -17.094 1 97 294 ASP A CA 1
ATOM 2218 C C . ASP A 1 294 ? 22.312 -12.531 -15.633 1 97 294 ASP A C 1
ATOM 2220 O O . ASP A 1 294 ? 22.375 -13.586 -14.992 1 97 294 ASP A O 1
ATOM 2224 N N . THR A 1 295 ? 21.891 -11.398 -15.133 1 98.25 295 THR A N 1
ATOM 2225 C CA . THR A 1 295 ? 21.453 -11.312 -13.742 1 98.25 295 THR A CA 1
ATOM 2226 C C . THR A 1 295 ? 20.25 -12.219 -13.508 1 98.25 295 THR A C 1
ATOM 2228 O O . THR A 1 295 ? 20.203 -12.961 -12.523 1 98.25 295 THR A O 1
ATOM 2231 N N . VAL A 1 296 ? 19.281 -12.211 -14.438 1 98.44 296 VAL A N 1
ATOM 2232 C CA . VAL A 1 296 ? 18.062 -12.992 -14.289 1 98.44 296 VAL A CA 1
ATOM 2233 C C . VAL A 1 296 ? 18.375 -14.484 -14.445 1 98.44 296 VAL A C 1
ATOM 2235 O O . VAL A 1 296 ? 17.906 -15.305 -13.664 1 98.44 296 VAL A O 1
ATOM 2238 N N . LEU A 1 297 ? 19.219 -14.828 -15.422 1 98.19 297 LEU A N 1
ATOM 2239 C CA . LEU A 1 297 ? 19.609 -16.219 -15.633 1 98.19 297 LEU A CA 1
ATOM 2240 C C . LEU A 1 297 ? 20.344 -16.766 -14.422 1 98.19 297 LEU A C 1
ATOM 2242 O O . LEU A 1 297 ? 20.031 -17.859 -13.945 1 98.19 297 LEU A O 1
ATOM 2246 N N . ASP A 1 298 ? 21.25 -15.961 -13.953 1 97.94 298 ASP A N 1
ATOM 2247 C CA . ASP A 1 298 ? 22.016 -16.375 -12.789 1 97.94 298 ASP A CA 1
ATOM 2248 C C . ASP A 1 298 ? 21.109 -16.594 -11.578 1 97.94 298 ASP A C 1
ATOM 2250 O O . ASP A 1 298 ? 21.25 -17.594 -10.867 1 97.94 298 ASP A O 1
ATOM 2254 N N . PHE A 1 299 ? 20.281 -15.734 -11.336 1 98.5 299 PHE A N 1
ATOM 2255 C CA . PHE A 1 299 ? 19.359 -15.812 -10.203 1 98.5 299 PHE A CA 1
ATOM 2256 C C . PHE A 1 299 ? 18.469 -17.031 -10.312 1 98.5 299 PHE A C 1
ATOM 2258 O O . PHE A 1 299 ? 18.297 -17.781 -9.336 1 98.5 299 PHE A O 1
ATOM 2265 N N . CYS A 1 300 ? 17.844 -17.25 -11.539 1 98.69 300 CYS A N 1
ATOM 2266 C CA . CYS A 1 300 ? 16.969 -18.391 -11.758 1 98.69 300 CYS A CA 1
ATOM 2267 C C . CYS A 1 300 ? 17.688 -19.688 -11.469 1 98.69 300 CYS A C 1
ATOM 2269 O O . CYS A 1 300 ? 17.156 -20.562 -10.773 1 98.69 300 CYS A O 1
ATOM 2271 N N . VAL A 1 301 ? 18.922 -19.797 -11.922 1 98 301 VAL A N 1
ATOM 2272 C CA . VAL A 1 301 ? 19.688 -21.016 -11.711 1 98 301 VAL A CA 1
ATOM 2273 C C . VAL A 1 301 ? 20 -21.188 -10.227 1 98 301 VAL A C 1
ATOM 2275 O O . VAL A 1 301 ? 19.875 -22.281 -9.688 1 98 301 VAL A O 1
ATOM 2278 N N . GLN A 1 302 ? 20.312 -20.109 -9.57 1 96.88 302 GLN A N 1
ATOM 2279 C CA . GLN A 1 302 ? 20.672 -20.141 -8.156 1 96.88 302 GLN A CA 1
ATOM 2280 C C . GLN A 1 302 ? 19.5 -20.641 -7.301 1 96.88 302 GLN A C 1
ATOM 2282 O O . GLN A 1 302 ? 19.719 -21.375 -6.332 1 96.88 302 GLN A O 1
ATOM 2287 N N . VAL A 1 303 ? 18.328 -20.281 -7.637 1 98.06 303 VAL A N 1
ATOM 2288 C CA . VAL A 1 303 ? 17.203 -20.625 -6.773 1 98.06 303 VAL A CA 1
ATOM 2289 C C . VAL A 1 303 ? 16.516 -21.875 -7.289 1 98.06 303 VAL A C 1
ATOM 2291 O O . VAL A 1 303 ? 15.609 -22.422 -6.637 1 98.06 303 VAL A O 1
ATOM 2294 N N . GLY A 1 304 ? 16.891 -22.344 -8.477 1 97.56 304 GLY A N 1
ATOM 2295 C CA . GLY A 1 304 ? 16.391 -23.609 -8.984 1 97.56 304 GLY A CA 1
ATOM 2296 C C . GLY A 1 304 ? 15.195 -23.438 -9.914 1 97.56 304 GLY A C 1
ATOM 2297 O O . GLY A 1 304 ? 14.367 -24.344 -10.023 1 97.56 304 GLY A O 1
ATOM 2298 N N . LEU A 1 305 ? 15.039 -22.297 -10.547 1 98.44 305 LEU A N 1
ATOM 2299 C CA . LEU A 1 305 ? 13.992 -22.047 -11.531 1 98.44 305 LEU A CA 1
ATOM 2300 C C . LEU A 1 305 ? 14.422 -22.516 -12.922 1 98.44 305 LEU A C 1
ATOM 2302 O O . LEU A 1 305 ? 15.609 -22.422 -13.258 1 98.44 305 LEU A O 1
ATOM 2306 N N . PRO A 1 306 ? 13.547 -22.953 -13.719 1 98.25 306 PRO A N 1
ATOM 2307 C CA . PRO A 1 306 ? 13.898 -23.438 -15.055 1 98.25 306 PRO A CA 1
ATOM 2308 C C . PRO A 1 306 ? 14.352 -22.328 -15.984 1 98.25 306 PRO A C 1
ATOM 2310 O O . PRO A 1 306 ? 13.781 -21.234 -15.969 1 98.25 306 PRO A O 1
ATOM 2313 N N . VAL A 1 307 ? 15.383 -22.672 -16.781 1 98.44 307 VAL A N 1
ATOM 2314 C CA . VAL A 1 307 ? 15.883 -21.688 -17.734 1 98.44 307 VAL A CA 1
ATOM 2315 C C . VAL A 1 307 ? 15.953 -22.328 -19.125 1 98.44 307 VAL A C 1
ATOM 2317 O O . VAL A 1 307 ? 16.484 -21.719 -20.062 1 98.44 307 VAL A O 1
ATOM 2320 N N . THR A 1 308 ? 15.469 -23.594 -19.25 1 97.81 308 THR A N 1
ATOM 2321 C CA . THR A 1 308 ? 15.438 -24.266 -20.547 1 97.81 308 THR A CA 1
ATOM 2322 C C . THR A 1 308 ? 14.086 -24.938 -20.766 1 97.81 308 THR A C 1
ATOM 2324 O O . THR A 1 308 ? 13.352 -25.219 -19.812 1 97.81 308 THR A O 1
ATOM 2327 N N . LEU A 1 309 ? 13.781 -25.219 -22.062 1 97.62 309 LEU A N 1
ATOM 2328 C CA . LEU A 1 309 ? 12.562 -25.938 -22.422 1 97.62 309 LEU A CA 1
ATOM 2329 C C . LEU A 1 309 ? 12.57 -27.344 -21.828 1 97.62 309 LEU A C 1
ATOM 2331 O O . LEU A 1 309 ? 11.523 -27.844 -21.391 1 97.62 309 LEU A O 1
ATOM 2335 N N . ASP A 1 310 ? 13.742 -27.922 -21.719 1 96.19 310 ASP A N 1
ATOM 2336 C CA . ASP A 1 310 ? 13.867 -29.266 -21.141 1 96.19 310 ASP A CA 1
ATOM 2337 C C . ASP A 1 310 ? 13.438 -29.266 -19.688 1 96.19 310 ASP A C 1
ATOM 2339 O O . ASP A 1 310 ? 12.742 -30.188 -19.25 1 96.19 310 ASP A O 1
ATOM 2343 N N . GLN A 1 311 ? 13.852 -28.297 -18.953 1 96.88 311 GLN A N 1
ATOM 2344 C CA . GLN A 1 311 ? 13.5 -28.188 -17.547 1 96.88 311 GLN A CA 1
ATOM 2345 C C . GLN A 1 311 ? 12.008 -27.969 -17.359 1 96.88 311 GLN A C 1
ATOM 2347 O O . GLN A 1 311 ? 11.461 -28.219 -16.281 1 96.88 311 GLN A O 1
ATOM 2352 N N . LEU A 1 312 ? 11.32 -27.5 -18.406 1 96.75 312 LEU A N 1
ATOM 2353 C CA . LEU A 1 312 ? 9.875 -27.297 -18.359 1 96.75 312 LEU A CA 1
ATOM 2354 C C . LEU A 1 312 ? 9.125 -28.531 -18.812 1 96.75 312 LEU A C 1
ATOM 2356 O O . LEU A 1 312 ? 7.891 -28.562 -18.828 1 96.75 312 LEU A O 1
ATOM 2360 N N . GLY A 1 313 ? 9.883 -29.516 -19.266 1 94.62 313 GLY A N 1
ATOM 2361 C CA . GLY A 1 313 ? 9.281 -30.766 -19.688 1 94.62 313 GLY A CA 1
ATOM 2362 C C . GLY A 1 313 ? 9.148 -30.891 -21.188 1 94.62 313 GLY A C 1
ATOM 2363 O O . GLY A 1 313 ? 8.656 -31.906 -21.688 1 94.62 313 GLY A O 1
ATOM 2364 N N . VAL A 1 314 ? 9.555 -29.875 -21.891 1 95 314 VAL A N 1
ATOM 2365 C CA . VAL A 1 314 ? 9.5 -29.906 -23.344 1 95 314 VAL A CA 1
ATOM 2366 C C . VAL A 1 314 ? 10.797 -30.5 -23.906 1 95 314 VAL A C 1
ATOM 2368 O O . VAL A 1 314 ? 11.805 -29.797 -24.031 1 95 314 VAL A O 1
ATOM 2371 N N . LYS A 1 315 ? 10.75 -31.703 -24.25 1 91.12 315 LYS A N 1
ATOM 2372 C CA . LYS A 1 315 ? 11.945 -32.406 -24.688 1 91.12 315 LYS A CA 1
ATOM 2373 C C . LYS A 1 315 ? 12.289 -32.062 -26.125 1 91.12 315 LYS A C 1
ATOM 2375 O O . LYS A 1 315 ? 11.398 -31.781 -26.938 1 91.12 315 LYS A O 1
ATOM 2380 N N . ASP A 1 316 ? 13.609 -32.156 -26.219 1 85.44 316 ASP A N 1
ATOM 2381 C CA . ASP A 1 316 ? 14.102 -31.984 -27.578 1 85.44 316 ASP A CA 1
ATOM 2382 C C . ASP A 1 316 ? 13.641 -33.125 -28.484 1 85.44 316 ASP A C 1
ATOM 2384 O O . ASP A 1 316 ? 13.562 -34.281 -28.047 1 85.44 316 ASP A O 1
ATOM 2388 N N . GLY A 1 317 ? 13.18 -32.875 -29.625 1 85.5 317 GLY A N 1
ATOM 2389 C CA . GLY A 1 317 ? 12.766 -33.875 -30.578 1 85.5 317 GLY A CA 1
ATOM 2390 C C . GLY A 1 317 ? 12.172 -33.312 -31.844 1 85.5 317 GLY A C 1
ATOM 2391 O O . GLY A 1 317 ? 12.297 -32.125 -32.125 1 85.5 317 GLY A O 1
ATOM 2392 N N . GLU A 1 318 ? 11.617 -34.219 -32.625 1 81.94 318 GLU A N 1
ATOM 2393 C CA . GLU A 1 318 ? 11.156 -33.875 -33.969 1 81.94 318 GLU A CA 1
ATOM 2394 C C . GLU A 1 318 ? 9.984 -32.906 -33.906 1 81.94 318 GLU A C 1
ATOM 2396 O O . GLU A 1 318 ? 9.781 -32.094 -34.844 1 81.94 318 GLU A O 1
ATOM 2401 N N . LYS A 1 319 ? 9.25 -32.781 -32.75 1 93.44 319 LYS A N 1
ATOM 2402 C CA . LYS A 1 319 ? 8.055 -31.938 -32.719 1 93.44 319 LYS A CA 1
ATOM 2403 C C . LYS A 1 319 ? 8.305 -30.656 -31.906 1 93.44 319 LYS A C 1
ATOM 2405 O O . LYS A 1 319 ? 7.355 -29.969 -31.531 1 93.44 319 LYS A O 1
ATOM 2410 N N . LEU A 1 320 ? 9.516 -30.406 -31.672 1 94.25 320 LEU A N 1
ATOM 2411 C CA . LEU A 1 320 ? 9.844 -29.266 -30.844 1 94.25 320 LEU A CA 1
ATOM 2412 C C . LEU A 1 320 ? 9.352 -27.969 -31.469 1 94.25 320 LEU A C 1
ATOM 2414 O O . LEU A 1 320 ? 8.719 -27.141 -30.812 1 94.25 320 LEU A O 1
ATOM 2418 N N . LYS A 1 321 ? 9.648 -27.797 -32.781 1 95.06 321 LYS A N 1
ATOM 2419 C CA . LYS A 1 321 ? 9.273 -26.578 -33.5 1 95.06 321 LYS A CA 1
ATOM 2420 C C . LYS A 1 321 ? 7.758 -26.391 -33.469 1 95.06 321 LYS A C 1
ATOM 2422 O O . LYS A 1 321 ? 7.273 -25.266 -33.281 1 95.06 321 LYS A O 1
ATOM 2427 N N . GLU A 1 322 ? 7.074 -27.453 -33.719 1 96.31 322 GLU A N 1
ATOM 2428 C CA . GLU A 1 322 ? 5.617 -27.406 -33.688 1 96.31 322 GLU A CA 1
ATOM 2429 C C . GLU A 1 322 ? 5.09 -27.031 -32.312 1 96.31 322 GLU A C 1
ATOM 2431 O O . GLU A 1 322 ? 4.156 -26.234 -32.188 1 96.31 322 GLU A O 1
ATOM 2436 N N . LYS A 1 323 ? 5.637 -27.656 -31.297 1 96.5 323 LYS A N 1
ATOM 2437 C CA . LYS A 1 323 ? 5.227 -27.391 -29.922 1 96.5 323 LYS A CA 1
ATOM 2438 C C . LYS A 1 323 ? 5.48 -25.938 -29.547 1 96.5 323 LYS A C 1
ATOM 2440 O O . LYS A 1 323 ? 4.602 -25.281 -28.984 1 96.5 323 LYS A O 1
ATOM 2445 N N . VAL A 1 324 ? 6.688 -25.484 -29.875 1 97.56 324 VAL A N 1
ATOM 2446 C CA . VAL A 1 324 ? 7.066 -24.109 -29.531 1 97.56 324 VAL A CA 1
ATOM 2447 C C . VAL A 1 324 ? 6.18 -23.125 -30.281 1 97.56 324 VAL A C 1
ATOM 2449 O O . VAL A 1 324 ? 5.785 -22.094 -29.734 1 97.56 324 VAL A O 1
ATOM 2452 N N . MET A 1 325 ? 5.91 -23.406 -31.531 1 97.69 325 MET A N 1
ATOM 2453 C CA . MET A 1 325 ? 5.031 -22.531 -32.312 1 97.69 325 MET A CA 1
ATOM 2454 C C . MET A 1 325 ? 3.627 -22.516 -31.703 1 97.69 325 MET A C 1
ATOM 2456 O O . MET A 1 325 ? 2.965 -21.469 -31.703 1 97.69 325 MET A O 1
ATOM 2460 N N . ALA A 1 326 ? 3.174 -23.672 -31.25 1 97.38 326 ALA A N 1
ATOM 2461 C CA . ALA A 1 326 ? 1.87 -23.734 -30.594 1 97.38 326 ALA A CA 1
ATOM 2462 C C . ALA A 1 326 ? 1.836 -22.828 -29.375 1 97.38 326 ALA A C 1
ATOM 2464 O O . ALA A 1 326 ? 0.852 -22.125 -29.141 1 97.38 326 ALA A O 1
ATOM 2465 N N . VAL A 1 327 ? 2.867 -22.875 -28.578 1 97.25 327 VAL A N 1
ATOM 2466 C CA . VAL A 1 327 ? 2.996 -22.031 -27.406 1 97.25 327 VAL A CA 1
ATOM 2467 C C . VAL A 1 327 ? 2.996 -20.562 -27.828 1 97.25 327 VAL A C 1
ATOM 2469 O O . VAL A 1 327 ? 2.303 -19.734 -27.234 1 97.25 327 VAL A O 1
ATOM 2472 N N . ALA A 1 328 ? 3.779 -20.266 -28.844 1 98.31 328 ALA A N 1
ATOM 2473 C CA . ALA A 1 328 ? 3.904 -18.891 -29.328 1 98.31 328 ALA A CA 1
ATOM 2474 C C . ALA A 1 328 ? 2.553 -18.359 -29.781 1 98.31 328 ALA A C 1
ATOM 2476 O O . ALA A 1 328 ? 2.186 -17.219 -29.453 1 98.31 328 ALA A O 1
ATOM 2477 N N . LYS A 1 329 ? 1.823 -19.125 -30.547 1 98 329 LYS A N 1
ATOM 2478 C CA . LYS A 1 329 ? 0.509 -18.719 -31.031 1 98 329 LYS A CA 1
ATOM 2479 C C . LYS A 1 329 ? -0.461 -18.484 -29.875 1 98 329 LYS A C 1
ATOM 2481 O O . LYS A 1 329 ? -1.192 -17.5 -29.859 1 98 329 LYS A O 1
ATOM 2486 N N . ALA A 1 330 ? -0.417 -19.391 -28.969 1 96.12 330 ALA A N 1
ATOM 2487 C CA . ALA A 1 330 ? -1.293 -19.266 -27.812 1 96.12 330 ALA A CA 1
ATOM 2488 C C . ALA A 1 330 ? -0.948 -18.031 -26.984 1 96.12 330 ALA A C 1
ATOM 2490 O O . ALA A 1 330 ? -1.838 -17.359 -26.469 1 96.12 330 ALA A O 1
ATOM 2491 N N . SER A 1 331 ? 0.315 -17.719 -26.828 1 96.88 331 SER A N 1
ATOM 2492 C CA . SER A 1 331 ?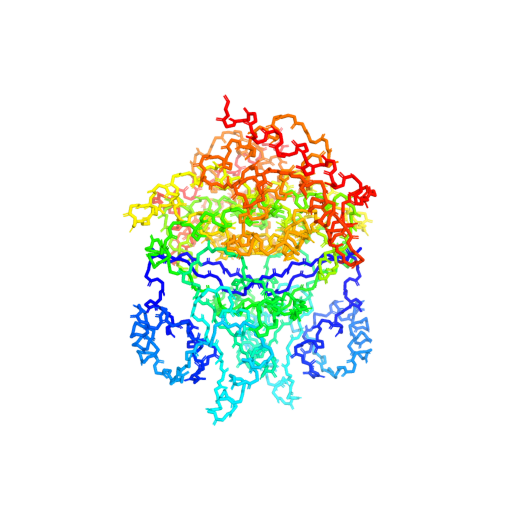 0.785 -16.562 -26.062 1 96.88 331 SER A CA 1
ATOM 2493 C C . SER A 1 331 ? 0.337 -15.25 -26.719 1 96.88 331 SER A C 1
ATOM 2495 O O . SER A 1 331 ? 0.239 -14.227 -26.047 1 96.88 331 SER A O 1
ATOM 2497 N N . CYS A 1 332 ? 0.101 -15.328 -28.016 1 97.19 332 CYS A N 1
ATOM 2498 C CA . CYS A 1 332 ? -0.223 -14.125 -28.766 1 97.19 332 CYS A CA 1
ATOM 2499 C C . CYS A 1 332 ? -1.712 -14.062 -29.078 1 97.19 332 CYS A C 1
ATOM 2501 O O . CYS A 1 332 ? -2.145 -13.242 -29.891 1 97.19 332 CYS A O 1
ATOM 2503 N N . ALA A 1 333 ? -2.443 -15 -28.562 1 94.81 333 ALA A N 1
ATOM 2504 C CA . ALA A 1 333 ? -3.881 -15.008 -28.812 1 94.81 333 ALA A CA 1
ATOM 2505 C C . ALA A 1 333 ? -4.512 -13.664 -28.469 1 94.81 333 ALA A C 1
ATOM 2507 O O . ALA A 1 333 ? -3.971 -12.914 -27.656 1 94.81 333 ALA A O 1
ATOM 2508 N N . GLU A 1 334 ? -5.695 -13.336 -29.078 1 91.94 334 GLU A N 1
ATOM 2509 C CA . GLU A 1 334 ? -6.402 -12.086 -28.797 1 91.94 334 GLU A CA 1
ATOM 2510 C C . GLU A 1 334 ? -6.746 -11.969 -27.312 1 91.94 334 GLU A C 1
ATOM 2512 O O . GLU A 1 334 ? -7.195 -12.938 -26.703 1 91.94 334 GLU A O 1
ATOM 2517 N N . GLY A 1 335 ? -6.449 -10.867 -26.719 1 87.81 335 GLY A N 1
ATOM 2518 C CA . GLY A 1 335 ? -6.781 -10.633 -25.328 1 87.81 335 GLY A CA 1
ATOM 2519 C C . GLY A 1 335 ? -5.641 -10.945 -24.375 1 87.81 335 GLY A C 1
ATOM 2520 O O . GLY A 1 335 ? -5.695 -10.594 -23.188 1 87.81 335 GLY A O 1
ATOM 2521 N N . GLU A 1 336 ? -4.613 -11.531 -24.984 1 90.44 336 GLU A N 1
ATOM 2522 C CA . GLU A 1 336 ? -3.475 -11.867 -24.125 1 90.44 336 GLU A CA 1
ATOM 2523 C C . GLU A 1 336 ? -2.699 -10.609 -23.734 1 90.44 336 GLU A C 1
ATOM 2525 O O . GLU A 1 336 ? -2.635 -9.648 -24.484 1 90.44 336 GLU A O 1
ATOM 2530 N N . THR A 1 337 ? -2.023 -10.727 -22.562 1 90.81 337 THR A N 1
ATOM 2531 C CA . THR A 1 337 ? -1.363 -9.57 -21.953 1 90.81 337 THR A CA 1
ATOM 2532 C C . THR A 1 337 ? -0.064 -9.25 -22.688 1 90.81 337 THR A C 1
ATOM 2534 O O . THR A 1 337 ? 0.516 -8.18 -22.484 1 90.81 337 THR A O 1
ATOM 2537 N N . ILE A 1 338 ? 0.406 -10.125 -23.516 1 94.75 338 ILE A N 1
ATOM 2538 C CA . ILE A 1 338 ? 1.648 -9.898 -24.25 1 94.75 338 ILE A CA 1
ATOM 2539 C C . ILE A 1 338 ? 1.514 -8.648 -25.109 1 94.75 338 ILE A C 1
ATOM 2541 O O . ILE A 1 338 ? 2.514 -8.016 -25.469 1 94.75 338 ILE A O 1
ATOM 2545 N N . HIS A 1 339 ? 0.315 -8.273 -25.438 1 93.5 339 HIS A N 1
ATOM 2546 C CA . HIS A 1 339 ? 0.072 -7.113 -26.281 1 93.5 339 HIS A CA 1
ATOM 2547 C C . HIS A 1 339 ? 0.238 -5.812 -25.5 1 93.5 339 HIS A C 1
ATOM 2549 O O . HIS A 1 339 ? 0.141 -4.723 -26.078 1 93.5 339 HIS A O 1
ATOM 2555 N N . ASN A 1 340 ? 0.561 -5.938 -24.219 1 91.94 340 ASN A N 1
ATOM 2556 C CA . ASN A 1 340 ? 0.938 -4.777 -23.422 1 91.94 340 ASN A CA 1
ATOM 2557 C C . ASN A 1 340 ? 2.4 -4.398 -23.625 1 91.94 340 ASN A C 1
ATOM 2559 O O . ASN A 1 340 ? 2.852 -3.357 -23.156 1 91.94 340 ASN A O 1
ATOM 2563 N N . MET A 1 341 ? 3.119 -5.207 -24.375 1 93.62 341 MET A N 1
ATOM 2564 C CA . MET A 1 341 ? 4.5 -4.871 -24.719 1 93.62 341 MET A CA 1
ATOM 2565 C C . MET A 1 341 ? 4.559 -3.596 -25.547 1 93.62 341 MET A C 1
ATOM 2567 O O . MET A 1 341 ? 3.617 -3.279 -26.266 1 93.62 341 MET A O 1
ATOM 2571 N N . PRO A 1 342 ? 5.621 -2.832 -25.438 1 91.81 342 PRO A N 1
ATOM 2572 C CA . PRO A 1 342 ? 5.695 -1.533 -26.109 1 91.81 342 PRO A CA 1
ATOM 2573 C C . PRO A 1 342 ? 5.969 -1.659 -27.609 1 91.81 342 PRO A C 1
ATOM 2575 O O . PRO A 1 342 ? 6.25 -0.661 -28.281 1 91.81 342 PRO A O 1
ATOM 2578 N N . PHE A 1 343 ? 5.949 -2.836 -28.219 1 92.88 343 PHE A N 1
ATOM 2579 C CA . PHE A 1 343 ? 6.105 -3.107 -29.641 1 92.88 343 PHE A CA 1
ATOM 2580 C C . PHE A 1 343 ? 5.172 -4.227 -30.078 1 92.88 343 PHE A C 1
ATOM 2582 O O . PHE A 1 343 ? 4.609 -4.941 -29.25 1 92.88 343 PHE A O 1
ATOM 2589 N N . GLU A 1 344 ? 4.926 -4.32 -31.312 1 93.5 344 GLU A N 1
ATOM 2590 C CA . GLU A 1 344 ? 4.074 -5.379 -31.859 1 93.5 344 GLU A CA 1
ATOM 2591 C C . GLU A 1 344 ? 4.707 -6.75 -31.641 1 93.5 344 GLU A C 1
ATOM 2593 O O . GLU A 1 344 ? 5.879 -6.953 -31.969 1 93.5 344 GLU A O 1
ATOM 2598 N N . VAL A 1 345 ? 3.967 -7.629 -31.094 1 96.38 345 VAL A N 1
ATOM 2599 C CA . VAL A 1 345 ? 4.43 -9 -30.875 1 96.38 345 VAL A CA 1
ATOM 2600 C C . VAL A 1 345 ? 3.652 -9.953 -31.781 1 96.38 345 VAL A C 1
ATOM 2602 O O . VAL A 1 345 ? 2.428 -9.852 -31.891 1 96.38 345 VAL A O 1
ATOM 2605 N N . THR A 1 346 ? 4.355 -10.812 -32.469 1 97.25 346 THR A N 1
ATOM 2606 C CA . THR A 1 346 ? 3.77 -11.836 -33.312 1 97.25 346 THR A CA 1
ATOM 2607 C C . THR A 1 346 ? 4.199 -13.234 -32.844 1 97.25 346 THR A C 1
ATOM 2609 O O . THR A 1 346 ? 5.195 -13.375 -32.156 1 97.25 346 THR A O 1
ATOM 2612 N N . PRO A 1 347 ? 3.389 -14.211 -33.25 1 98.25 347 PRO A N 1
ATOM 2613 C CA . PRO A 1 347 ? 3.775 -15.57 -32.875 1 98.25 347 PRO A CA 1
ATOM 2614 C C . PRO A 1 347 ? 5.188 -15.93 -33.312 1 98.25 347 PRO A C 1
ATOM 2616 O O . PRO A 1 347 ? 5.918 -16.625 -32.594 1 98.25 347 PRO A O 1
ATOM 2619 N N . GLU A 1 348 ? 5.609 -15.438 -34.469 1 97.75 348 GLU A N 1
ATOM 2620 C CA . GLU A 1 348 ? 6.945 -15.727 -35 1 97.75 348 GLU A CA 1
ATOM 2621 C C . GLU A 1 348 ? 8.023 -15.125 -34.094 1 97.75 348 GLU A C 1
ATOM 2623 O O . GLU A 1 348 ? 9.055 -15.758 -33.844 1 97.75 348 GLU A O 1
ATOM 2628 N N . LYS A 1 349 ? 7.785 -13.922 -33.594 1 98 349 LYS A N 1
ATOM 2629 C CA . LYS A 1 349 ? 8.734 -13.273 -32.688 1 98 349 LYS A CA 1
ATOM 2630 C C . LYS A 1 349 ? 8.836 -14.031 -31.375 1 98 349 LYS A C 1
ATOM 2632 O O . LYS A 1 349 ? 9.922 -14.203 -30.844 1 98 349 LYS A O 1
ATOM 2637 N N . VAL A 1 350 ? 7.668 -14.461 -30.906 1 98.62 350 VAL A N 1
ATOM 2638 C CA . VAL A 1 350 ? 7.629 -15.195 -29.641 1 98.62 350 VAL A CA 1
ATOM 2639 C C . VAL A 1 350 ? 8.305 -16.547 -29.812 1 98.62 350 VAL A C 1
ATOM 2641 O O . VAL A 1 350 ? 9.055 -16.984 -28.938 1 98.62 350 VAL A O 1
ATOM 2644 N N . TYR A 1 351 ? 8.031 -17.172 -30.938 1 98.44 351 TYR A N 1
ATOM 2645 C CA . TYR A 1 351 ? 8.68 -18.438 -31.266 1 98.44 351 TYR A CA 1
ATOM 2646 C C . TYR A 1 351 ? 10.195 -18.297 -31.219 1 98.44 351 TYR A C 1
ATOM 2648 O O . TYR A 1 351 ? 10.883 -19.078 -30.578 1 98.44 351 TYR A O 1
ATOM 2656 N N . ALA A 1 352 ? 10.734 -17.328 -31.906 1 98.25 352 ALA A N 1
ATOM 2657 C CA . ALA A 1 352 ? 12.172 -17.078 -31.953 1 98.25 352 ALA A CA 1
ATOM 2658 C C . ALA A 1 352 ? 12.727 -16.781 -30.562 1 98.25 352 ALA A C 1
ATOM 2660 O O . ALA A 1 352 ? 13.805 -17.25 -30.203 1 98.25 352 ALA A O 1
ATOM 2661 N N . ALA A 1 353 ? 11.969 -15.992 -29.797 1 98.62 353 ALA A N 1
ATOM 2662 C CA . ALA A 1 353 ? 12.414 -15.617 -28.453 1 98.62 353 ALA A CA 1
ATOM 2663 C C . ALA A 1 353 ? 12.469 -16.828 -27.531 1 98.62 353 ALA A C 1
ATOM 2665 O O . ALA A 1 353 ? 13.367 -16.938 -26.703 1 98.62 353 ALA A O 1
ATOM 2666 N N . ILE A 1 354 ? 11.477 -17.719 -27.625 1 98.56 354 ILE A N 1
ATOM 2667 C CA . ILE A 1 354 ? 11.453 -18.922 -26.797 1 98.56 354 ILE A CA 1
ATOM 2668 C C . ILE A 1 354 ? 12.68 -19.781 -27.109 1 98.56 354 ILE A C 1
ATOM 2670 O O . ILE A 1 354 ? 13.359 -20.234 -26.188 1 98.56 354 ILE A O 1
ATOM 2674 N N . LEU A 1 355 ? 12.938 -19.969 -28.359 1 97.81 355 LEU A N 1
ATOM 2675 C CA . LEU A 1 355 ? 14.078 -20.797 -28.734 1 97.81 355 LEU A CA 1
ATOM 2676 C C . LEU A 1 355 ? 15.391 -20.156 -28.297 1 97.81 355 LEU A C 1
ATOM 2678 O O . LEU A 1 355 ? 16.297 -20.844 -27.844 1 97.81 355 LEU A O 1
ATOM 2682 N N . ALA A 1 356 ? 15.484 -18.859 -28.531 1 97.75 356 ALA A N 1
ATOM 2683 C CA . ALA A 1 356 ? 16.672 -18.156 -28.094 1 97.75 356 ALA A CA 1
ATOM 2684 C C . ALA A 1 356 ? 16.859 -18.266 -26.578 1 97.75 356 ALA A C 1
ATOM 2686 O O . ALA A 1 356 ? 17.969 -18.484 -26.094 1 97.75 356 ALA A O 1
ATOM 2687 N N . ALA A 1 357 ? 15.781 -18.047 -25.812 1 98.25 357 ALA A N 1
ATOM 2688 C CA . ALA A 1 357 ? 15.836 -18.172 -24.359 1 98.25 357 ALA A CA 1
ATOM 2689 C C . ALA A 1 357 ? 16.312 -19.562 -23.953 1 98.25 357 ALA A C 1
ATOM 2691 O O . ALA A 1 357 ? 17.141 -19.703 -23.047 1 98.25 357 ALA A O 1
ATOM 2692 N N . ASP A 1 358 ? 15.789 -20.562 -24.641 1 97.81 358 ASP A N 1
ATOM 2693 C CA . ASP A 1 358 ? 16.203 -21.922 -24.375 1 97.81 358 ASP A CA 1
ATOM 2694 C C . ASP A 1 358 ? 17.703 -22.094 -24.578 1 97.81 358 ASP A C 1
ATOM 2696 O O . ASP A 1 358 ? 18.391 -22.719 -23.766 1 97.81 358 ASP A O 1
ATOM 2700 N N . ARG A 1 359 ? 18.203 -21.625 -25.688 1 96.5 359 ARG A N 1
ATOM 2701 C CA . ARG A 1 359 ? 19.625 -21.75 -26 1 96.5 359 ARG A CA 1
ATOM 2702 C C . ARG A 1 359 ? 20.469 -21 -24.969 1 96.5 359 ARG A C 1
ATOM 2704 O O . ARG A 1 359 ? 21.531 -21.484 -24.578 1 96.5 359 ARG A O 1
ATOM 2711 N N . MET A 1 360 ? 20 -19.828 -24.562 1 96.56 360 MET A N 1
ATOM 2712 C CA . MET A 1 360 ? 20.719 -19.062 -23.547 1 96.56 360 MET A CA 1
ATOM 2713 C C . MET A 1 360 ? 20.781 -19.812 -22.234 1 96.56 360 MET A C 1
ATOM 2715 O O . MET A 1 360 ? 21.828 -19.844 -21.578 1 96.56 360 MET A O 1
ATOM 2719 N N . GLY A 1 361 ? 19.641 -20.375 -21.875 1 97.56 361 GLY A N 1
ATOM 2720 C CA . GLY A 1 361 ? 19.609 -21.172 -20.656 1 97.56 361 GLY A CA 1
ATOM 2721 C C . GLY A 1 361 ? 20.547 -22.359 -20.703 1 97.56 361 GLY A C 1
ATOM 2722 O O . GLY A 1 361 ? 21.25 -22.625 -19.719 1 97.56 361 GLY A O 1
ATOM 2723 N N . ARG A 1 362 ? 20.625 -23.031 -21.828 1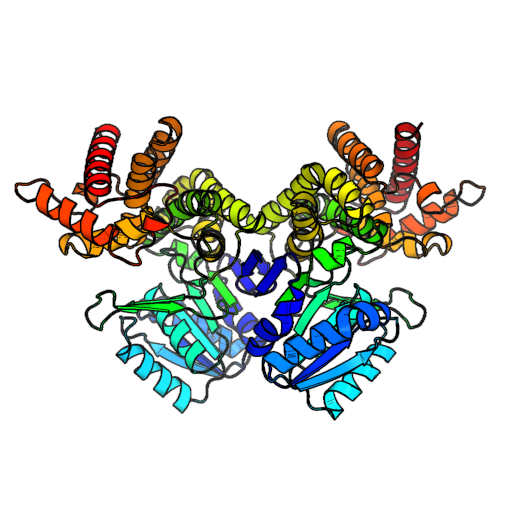 96.31 362 ARG A N 1
ATOM 2724 C CA . ARG A 1 362 ? 21.516 -24.172 -21.984 1 96.31 362 ARG A CA 1
ATOM 2725 C C . ARG A 1 362 ? 22.984 -23.734 -21.891 1 96.31 362 ARG A C 1
ATOM 2727 O O . ARG A 1 362 ? 23.797 -24.406 -21.266 1 96.31 362 ARG A O 1
ATOM 2734 N N . ASP A 1 363 ? 23.25 -22.656 -22.531 1 95.12 363 ASP A N 1
ATOM 2735 C CA . ASP A 1 363 ? 24.609 -22.125 -22.484 1 95.12 363 ASP A CA 1
ATOM 2736 C C . ASP A 1 363 ? 25 -21.766 -21.062 1 95.12 363 ASP A C 1
ATOM 2738 O O . ASP A 1 363 ? 26.172 -21.891 -20.672 1 95.12 363 ASP A O 1
ATOM 2742 N N . TRP A 1 364 ? 24.031 -21.188 -20.328 1 93.69 364 TRP A N 1
ATOM 2743 C CA . TRP A 1 364 ? 24.297 -20.75 -18.953 1 93.69 364 TRP A CA 1
ATOM 2744 C C . TRP A 1 364 ? 24.562 -21.953 -18.047 1 93.69 364 TRP A C 1
ATOM 2746 O O . TRP A 1 364 ? 25.344 -21.875 -17.109 1 93.69 364 TRP A O 1
ATOM 2756 N N . LEU A 1 365 ? 23.906 -23.062 -18.234 1 93.25 365 LEU A N 1
ATOM 2757 C CA . LEU A 1 365 ? 24 -24.25 -17.391 1 93.25 365 LEU A CA 1
ATOM 2758 C C . LEU A 1 365 ? 25.25 -25.047 -17.719 1 93.25 365 LEU A C 1
ATOM 2760 O O . LEU A 1 365 ? 25.781 -25.75 -16.859 1 93.25 365 LEU A O 1
ATOM 2764 N N . TYR A 1 366 ? 25.719 -25.125 -18.938 1 84.12 366 TYR A N 1
ATOM 2765 C CA . TYR A 1 366 ? 26.844 -25.953 -19.359 1 84.12 366 TYR A CA 1
ATOM 2766 C C . TYR A 1 366 ? 28 -25.094 -19.859 1 84.12 366 TYR A C 1
ATOM 2768 O O . TYR A 1 366 ? 29.156 -25.5 -19.766 1 84.12 366 TYR A O 1
ATOM 2776 N N . MET B 1 1 ? 7.965 -10.633 16.203 1 82.44 1 MET B N 1
ATOM 2777 C CA . MET B 1 1 ? 6.836 -9.703 16.141 1 82.44 1 MET B CA 1
ATOM 2778 C C . MET B 1 1 ? 6.207 -9.719 14.75 1 82.44 1 MET B C 1
ATOM 2780 O O . MET B 1 1 ? 6.914 -9.781 13.742 1 82.44 1 MET B O 1
ATOM 2784 N N . LEU B 1 2 ? 4.832 -9.711 14.703 1 91.75 2 LEU B N 1
ATOM 2785 C CA . LEU B 1 2 ? 4.125 -9.695 13.43 1 91.75 2 LEU B CA 1
ATOM 2786 C C . LEU B 1 2 ? 4.266 -8.336 12.742 1 91.75 2 LEU B C 1
ATOM 2788 O O . LEU B 1 2 ? 4.168 -7.297 13.398 1 91.75 2 LEU B O 1
ATOM 2792 N N . LYS B 1 3 ? 4.695 -8.406 11.547 1 93.31 3 LYS B N 1
ATOM 2793 C CA . LYS B 1 3 ? 4.691 -7.191 10.734 1 93.31 3 LYS B CA 1
ATOM 2794 C C . LYS B 1 3 ? 3.307 -6.922 10.148 1 93.31 3 LYS B C 1
ATOM 2796 O O . LYS B 1 3 ? 2.615 -7.852 9.727 1 93.31 3 LYS B O 1
ATOM 2801 N N . VAL B 1 4 ? 2.904 -5.645 10.195 1 92.88 4 VAL B N 1
ATOM 2802 C CA . VAL B 1 4 ? 1.572 -5.285 9.719 1 92.88 4 VAL B CA 1
ATOM 2803 C C . VAL B 1 4 ? 1.671 -4.137 8.711 1 92.88 4 VAL B C 1
ATOM 2805 O O . VAL B 1 4 ? 2.381 -3.158 8.953 1 92.88 4 VAL B O 1
ATOM 2808 N N . ILE B 1 5 ? 1.062 -4.309 7.555 1 94.75 5 ILE B N 1
ATOM 2809 C CA . ILE B 1 5 ? 0.881 -3.25 6.57 1 94.75 5 ILE B CA 1
ATOM 2810 C C . ILE B 1 5 ? -0.605 -2.936 6.414 1 94.75 5 ILE B C 1
ATOM 2812 O O . ILE B 1 5 ? -1.41 -3.828 6.141 1 94.75 5 ILE B O 1
ATOM 2816 N N . GLN B 1 6 ? -0.955 -1.735 6.656 1 94.62 6 GLN B N 1
ATOM 2817 C CA . GLN B 1 6 ? -2.332 -1.305 6.434 1 94.62 6 GLN B CA 1
ATOM 2818 C C . GLN B 1 6 ? -2.391 -0.132 5.461 1 94.62 6 GLN B C 1
ATOM 2820 O O . GLN B 1 6 ? -1.474 0.692 5.414 1 94.62 6 GLN B O 1
ATOM 2825 N N . ALA B 1 7 ? -3.4 -0.055 4.68 1 95.75 7 ALA B N 1
ATOM 2826 C CA . ALA B 1 7 ? -3.586 0.963 3.65 1 95.75 7 ALA B CA 1
ATOM 2827 C C . ALA B 1 7 ? -5.059 1.099 3.273 1 95.75 7 ALA B C 1
ATOM 2829 O O . ALA B 1 7 ? -5.855 0.188 3.516 1 95.75 7 ALA B O 1
ATOM 2830 N N . PRO B 1 8 ? -5.445 2.324 2.736 1 96.81 8 PRO B N 1
ATOM 2831 C CA . PRO B 1 8 ? -6.766 2.357 2.105 1 96.81 8 PRO B CA 1
ATOM 2832 C C . PRO B 1 8 ? -6.914 1.314 1 1 96.81 8 PRO B C 1
ATOM 2834 O O . PRO B 1 8 ? -6.02 1.157 0.168 1 96.81 8 PRO B O 1
ATOM 2837 N N . PRO B 1 9 ? -8.039 0.635 0.979 1 96.25 9 PRO B N 1
ATOM 2838 C CA . PRO B 1 9 ? -8.266 -0.358 -0.074 1 96.25 9 PRO B CA 1
ATOM 2839 C C . PRO B 1 9 ? -8.172 0.238 -1.477 1 96.25 9 PRO B C 1
ATOM 2841 O O . PRO B 1 9 ? -7.773 -0.451 -2.418 1 96.25 9 PRO B O 1
ATOM 2844 N N . LYS B 1 10 ? -8.57 1.496 -1.554 1 96.44 10 LYS B N 1
ATOM 2845 C CA . LYS B 1 10 ? -8.562 2.131 -2.869 1 96.44 10 LYS B CA 1
ATOM 2846 C C . LYS B 1 10 ? -8.141 3.594 -2.768 1 96.44 10 LYS B C 1
ATOM 2848 O O . LYS B 1 10 ? -8.742 4.371 -2.023 1 96.44 10 LYS B O 1
ATOM 2853 N N . TYR B 1 11 ? -7.086 3.982 -3.486 1 97.44 11 TYR B N 1
ATOM 2854 C CA . TYR B 1 11 ? -6.574 5.34 -3.627 1 97.44 11 TYR B CA 1
ATOM 2855 C C . TYR B 1 11 ? -6.57 5.773 -5.09 1 97.44 11 TYR B C 1
ATOM 2857 O O . TYR B 1 11 ? -5.914 5.148 -5.926 1 97.44 11 TYR B O 1
ATOM 2865 N N . ILE B 1 12 ? -7.332 6.828 -5.426 1 97 12 ILE B N 1
ATOM 2866 C CA . ILE B 1 12 ? -7.457 7.332 -6.789 1 97 12 ILE B CA 1
ATOM 2867 C C . ILE B 1 12 ? -6.953 8.773 -6.855 1 97 12 ILE B C 1
ATOM 2869 O O . ILE B 1 12 ? -7.336 9.609 -6.031 1 97 12 ILE B O 1
ATOM 2873 N N . GLN B 1 13 ? -6.125 9.031 -7.82 1 97.12 13 GLN B N 1
ATOM 2874 C CA . GLN B 1 13 ? -5.578 10.383 -7.957 1 97.12 13 GLN B CA 1
ATOM 2875 C C . GLN B 1 13 ? -5.523 10.805 -9.422 1 97.12 13 GLN B C 1
ATOM 2877 O O . GLN B 1 13 ? -5.18 10.008 -10.289 1 97.12 13 GLN B O 1
ATOM 2882 N N . GLY B 1 14 ? -5.852 11.992 -9.703 1 95.75 14 GLY B N 1
ATOM 2883 C CA . GLY B 1 14 ? -5.691 12.578 -11.023 1 95.75 14 GLY B CA 1
ATOM 2884 C C . GLY B 1 14 ? -6.48 13.859 -11.203 1 95.75 14 GLY B C 1
ATOM 2885 O O . GLY B 1 14 ? -7.25 14.25 -10.32 1 95.75 14 GLY B O 1
ATOM 2886 N N . PRO B 1 15 ? -6.242 14.539 -12.375 1 93.5 15 PRO B N 1
ATOM 2887 C CA . PRO B 1 15 ? -7.027 15.75 -12.641 1 93.5 15 PRO B CA 1
ATOM 2888 C C . PRO B 1 15 ? -8.516 15.461 -12.812 1 93.5 15 PRO B C 1
ATOM 2890 O O . PRO B 1 15 ? -8.891 14.484 -13.469 1 93.5 15 PRO B O 1
ATOM 2893 N N . ASP B 1 16 ? -9.383 16.172 -12.117 1 94.69 16 ASP B N 1
ATOM 2894 C CA . ASP B 1 16 ? -10.836 16.125 -12.242 1 94.69 16 ASP B CA 1
ATOM 2895 C C . ASP B 1 16 ? -11.391 14.828 -11.672 1 94.69 16 ASP B C 1
ATOM 2897 O O . ASP B 1 16 ? -12.43 14.344 -12.125 1 94.69 16 ASP B O 1
ATOM 2901 N N . ALA B 1 17 ? -10.625 14.242 -10.789 1 96.62 17 ALA B N 1
ATOM 2902 C CA . ALA B 1 17 ? -11.031 12.984 -10.18 1 96.62 17 ALA B CA 1
ATOM 2903 C C . ALA B 1 17 ? -12.422 13.102 -9.547 1 96.62 17 ALA B C 1
ATOM 2905 O O . ALA B 1 17 ? -13.172 12.125 -9.5 1 96.62 17 ALA B O 1
ATOM 2906 N N . LEU B 1 18 ? -12.828 14.266 -9.109 1 97.62 18 LEU B N 1
ATOM 2907 C CA . LEU B 1 18 ? -14.102 14.469 -8.43 1 97.62 18 LEU B CA 1
ATOM 2908 C C . LEU B 1 18 ? -15.273 14.195 -9.359 1 97.62 18 LEU B C 1
ATOM 2910 O O . LEU B 1 18 ? -16.391 13.898 -8.906 1 97.62 18 LEU B O 1
ATOM 2914 N N . LEU B 1 19 ? -15.055 14.336 -10.641 1 97 19 LEU B N 1
ATOM 2915 C CA . LEU B 1 19 ? -16.094 14.031 -11.617 1 97 19 LEU B CA 1
ATOM 2916 C C . LEU B 1 19 ? -16.5 12.562 -11.547 1 97 19 LEU B C 1
ATOM 2918 O O . LEU B 1 19 ? -17.578 12.188 -12.008 1 97 19 LEU B O 1
ATOM 2922 N N . SER B 1 20 ? -15.625 11.742 -10.945 1 96.38 20 SER B N 1
ATOM 2923 C CA . SER B 1 20 ? -15.859 10.305 -10.875 1 96.38 20 SER B CA 1
ATOM 2924 C C . SER B 1 20 ? -16.266 9.883 -9.469 1 96.38 20 SER B C 1
ATOM 2926 O O . SER B 1 20 ? -16.281 8.695 -9.156 1 96.38 20 SER B O 1
ATOM 2928 N N . ILE B 1 21 ? -16.547 10.805 -8.57 1 98.25 21 ILE B N 1
ATOM 2929 C CA . ILE B 1 21 ? -16.812 10.469 -7.176 1 98.25 21 ILE B CA 1
ATOM 2930 C C . ILE B 1 21 ? -18.047 9.578 -7.082 1 98.25 21 ILE B C 1
ATOM 2932 O O . ILE B 1 21 ? -18.109 8.68 -6.246 1 98.25 21 ILE B O 1
ATOM 2936 N N . GLY B 1 22 ? -19.078 9.836 -7.93 1 98.25 22 GLY B N 1
ATOM 2937 C CA . GLY B 1 22 ? -20.25 8.984 -7.957 1 98.25 22 GLY B CA 1
ATOM 2938 C C . GLY B 1 22 ? -19.953 7.551 -8.344 1 98.25 22 GLY B C 1
ATOM 2939 O O . GLY B 1 22 ? -20.469 6.609 -7.734 1 98.25 22 GLY B O 1
ATOM 2940 N N . LYS B 1 23 ? -19.078 7.387 -9.312 1 96.25 23 LYS B N 1
ATOM 2941 C CA . LYS B 1 23 ? -18.672 6.07 -9.789 1 96.25 23 LYS B CA 1
ATOM 2942 C C . LYS B 1 23 ? -18.094 5.23 -8.656 1 96.25 23 LYS B C 1
ATOM 2944 O O . LYS B 1 23 ? -18.484 4.078 -8.469 1 96.25 23 LYS B O 1
ATOM 2949 N N . TYR B 1 24 ? -17.203 5.762 -7.867 1 95.75 24 TYR B N 1
ATOM 2950 C CA . TYR B 1 24 ? -16.531 5.027 -6.812 1 95.75 24 TYR B CA 1
ATOM 2951 C C . TYR B 1 24 ? -17.422 4.875 -5.586 1 95.75 24 TYR B C 1
ATOM 2953 O O . TYR B 1 24 ? -17.391 3.844 -4.91 1 95.75 24 TYR B O 1
ATOM 2961 N N . THR B 1 25 ? -18.234 5.922 -5.328 1 97.62 25 THR B N 1
ATOM 2962 C CA . THR B 1 25 ? -19.156 5.844 -4.203 1 97.62 25 THR B CA 1
ATOM 2963 C C . THR B 1 25 ? -20.156 4.711 -4.406 1 97.62 25 THR B C 1
ATOM 2965 O O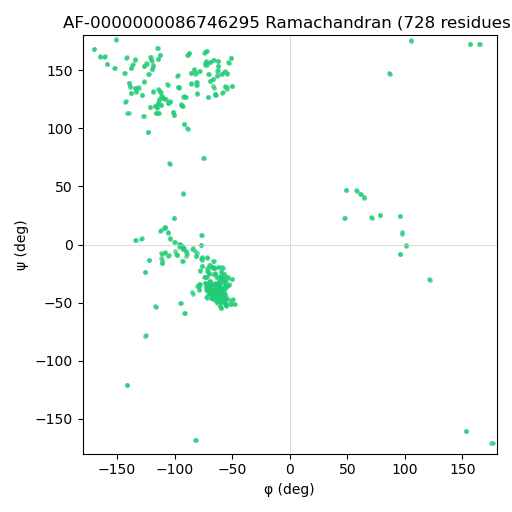 . THR B 1 25 ? -20.547 4.043 -3.447 1 97.62 25 THR B O 1
ATOM 2968 N N . LYS B 1 26 ? -20.594 4.465 -5.629 1 96.25 26 LYS B N 1
ATOM 2969 C CA . LYS B 1 26 ? -21.594 3.453 -5.961 1 96.25 26 LYS B CA 1
ATOM 2970 C C . LYS B 1 26 ? -21.156 2.07 -5.484 1 96.25 26 LYS B C 1
ATOM 2972 O O . LYS B 1 26 ? -22 1.219 -5.188 1 96.25 26 LYS B O 1
ATOM 2977 N N . THR B 1 27 ? -19.859 1.883 -5.363 1 91.62 27 THR B N 1
ATOM 2978 C CA . THR B 1 27 ? -19.344 0.578 -4.98 1 91.62 27 THR B CA 1
ATOM 2979 C C . THR B 1 27 ? -19.531 0.332 -3.486 1 91.62 27 THR B C 1
ATOM 2981 O O . THR B 1 27 ? -19.406 -0.801 -3.018 1 91.62 27 THR B O 1
ATOM 2984 N N . ILE B 1 28 ? -19.922 1.399 -2.689 1 93.56 28 ILE B N 1
ATOM 2985 C CA . ILE B 1 28 ? -19.922 1.174 -1.249 1 93.56 28 ILE B CA 1
ATOM 2986 C C . ILE B 1 28 ? -21.312 1.524 -0.686 1 93.56 28 ILE B C 1
ATOM 2988 O O . ILE B 1 28 ? -21.672 1.084 0.408 1 93.56 28 ILE B O 1
ATOM 2992 N N . ALA B 1 29 ? -22.109 2.412 -1.424 1 96 29 ALA B N 1
ATOM 2993 C CA . ALA B 1 29 ? -23.406 2.777 -0.857 1 96 29 ALA B CA 1
ATOM 2994 C C . ALA B 1 29 ? -24.297 3.428 -1.908 1 96 29 ALA B C 1
ATOM 2996 O O . ALA B 1 29 ? -23.812 3.922 -2.928 1 96 29 ALA B O 1
ATOM 2997 N N . ASP B 1 30 ? -25.562 3.443 -1.609 1 97.38 30 ASP B N 1
ATOM 2998 C CA . ASP B 1 30 ? -26.547 4.074 -2.482 1 97.38 30 ASP B CA 1
ATOM 2999 C C . ASP B 1 30 ? -27.125 5.332 -1.84 1 97.38 30 ASP B C 1
ATOM 3001 O O . ASP B 1 30 ? -27.812 6.117 -2.504 1 97.38 30 ASP B O 1
ATOM 3005 N N . HIS B 1 31 ? -26.922 5.562 -0.592 1 98.44 31 HIS B N 1
ATOM 3006 C CA . HIS B 1 31 ? -27.406 6.699 0.179 1 98.44 31 HIS B CA 1
ATOM 3007 C C . HIS B 1 31 ? -26.344 7.203 1.149 1 98.44 31 HIS B C 1
ATOM 3009 O O . HIS B 1 31 ? -26 6.52 2.119 1 98.44 31 HIS B O 1
ATOM 3015 N N . VAL B 1 32 ? -25.859 8.445 0.886 1 98.69 32 VAL B N 1
ATOM 3016 C CA . VAL B 1 32 ? -24.625 8.812 1.562 1 98.69 32 VAL B CA 1
ATOM 3017 C C . VAL B 1 32 ? -24.812 10.133 2.309 1 98.69 32 VAL B C 1
ATOM 3019 O O . VAL B 1 32 ? -25.703 10.914 1.979 1 98.69 32 VAL B O 1
ATOM 3022 N N . PHE B 1 33 ? -24.062 10.344 3.344 1 98.81 33 PHE B N 1
ATOM 3023 C CA . PHE B 1 33 ? -23.938 11.57 4.113 1 98.81 33 PHE B CA 1
ATOM 3024 C C . PHE B 1 33 ? -22.656 12.32 3.738 1 98.81 33 PHE B C 1
ATOM 3026 O O . PHE B 1 33 ? -21.547 11.828 3.98 1 98.81 33 PHE B O 1
ATOM 3033 N N . VAL B 1 34 ? -22.812 13.484 3.143 1 98.81 34 VAL B N 1
ATOM 3034 C CA . VAL B 1 34 ? -21.656 14.242 2.666 1 98.81 34 VAL B CA 1
ATOM 3035 C C . VAL B 1 34 ? -21.328 15.352 3.666 1 98.81 34 VAL B C 1
ATOM 3037 O O . VAL B 1 34 ? -22.109 16.266 3.869 1 98.81 34 VAL B O 1
ATOM 3040 N N . ILE B 1 35 ? -20.219 15.203 4.32 1 98.81 35 ILE B N 1
ATOM 3041 C CA . ILE B 1 35 ? -19.656 16.266 5.16 1 98.81 35 ILE B CA 1
ATOM 3042 C C . ILE B 1 35 ? -18.672 17.094 4.344 1 98.81 35 ILE B C 1
ATOM 3044 O O . ILE B 1 35 ? -17.641 16.578 3.9 1 98.81 35 ILE B O 1
ATOM 3048 N N . ILE B 1 36 ? -18.953 18.375 4.199 1 98.38 36 ILE B N 1
ATOM 3049 C CA . ILE B 1 36 ? -18.188 19.172 3.258 1 98.38 36 ILE B CA 1
ATOM 3050 C C . ILE B 1 36 ? -17.781 20.5 3.908 1 98.38 36 ILE B C 1
ATOM 3052 O O . ILE B 1 36 ? -18.578 21.109 4.633 1 98.38 36 ILE B O 1
ATOM 3056 N N . GLY B 1 37 ? -16.547 20.891 3.746 1 96.81 37 GLY B N 1
ATOM 3057 C CA . GLY B 1 37 ? -16.125 22.203 4.215 1 96.81 37 GLY B CA 1
ATOM 3058 C C . GLY B 1 37 ? -16.844 23.344 3.523 1 96.81 37 GLY B C 1
ATOM 3059 O O . GLY B 1 37 ? -17.297 23.203 2.391 1 96.81 37 GLY B O 1
ATOM 3060 N N . ASN B 1 38 ? -16.859 24.453 4.176 1 95.31 38 ASN B N 1
ATOM 3061 C CA . ASN B 1 38 ? -17.562 25.609 3.648 1 95.31 38 ASN B CA 1
ATOM 3062 C C . ASN B 1 38 ? -17 26.047 2.299 1 95.31 38 ASN B C 1
ATOM 3064 O O . ASN B 1 38 ? -17.75 26.234 1.34 1 95.31 38 ASN B O 1
ATOM 3068 N N . SER B 1 39 ? -15.742 26.25 2.221 1 93.81 39 SER B N 1
ATOM 3069 C CA . SER B 1 39 ? -15.102 26.656 0.972 1 93.81 39 SER B CA 1
ATOM 3070 C C . SER B 1 39 ? -15.273 25.594 -0.109 1 93.81 39 SER B C 1
ATOM 3072 O O . SER B 1 39 ? -15.5 25.922 -1.276 1 93.81 39 SER B O 1
ATOM 3074 N N . ALA B 1 40 ? -15.18 24.375 0.297 1 94.81 40 ALA B N 1
ATOM 3075 C CA . ALA B 1 40 ? -15.344 23.266 -0.648 1 94.81 40 ALA B CA 1
ATOM 3076 C C . ALA B 1 40 ? -16.75 23.234 -1.214 1 94.81 40 ALA B C 1
ATOM 3078 O O . ALA B 1 40 ? -16.953 22.938 -2.393 1 94.81 40 ALA B O 1
ATOM 3079 N N . MET B 1 41 ? -17.719 23.5 -0.382 1 96.06 41 MET B N 1
ATOM 3080 C CA . MET B 1 41 ? -19.109 23.5 -0.824 1 96.06 41 MET B CA 1
ATOM 3081 C C . MET B 1 41 ? -19.312 24.484 -1.972 1 96.06 41 MET B C 1
ATOM 3083 O O . MET B 1 41 ? -19.984 24.172 -2.961 1 96.06 41 MET B O 1
ATOM 3087 N N . LYS B 1 42 ? -18.688 25.547 -1.818 1 95 42 LYS B N 1
ATOM 3088 C CA . LYS B 1 42 ? -18.797 26.594 -2.83 1 95 42 LYS B CA 1
ATOM 3089 C C . LYS B 1 42 ? -18.078 26.203 -4.113 1 95 42 LYS B C 1
ATOM 3091 O O . LYS B 1 42 ? -18.547 26.5 -5.215 1 95 42 LYS B O 1
ATOM 3096 N N . LEU B 1 43 ? -17.031 25.547 -3.971 1 94.38 43 LEU B N 1
ATOM 3097 C CA . LEU B 1 43 ? -16.156 25.281 -5.098 1 94.38 43 LEU B CA 1
ATOM 3098 C C . LEU B 1 43 ? -16.609 24.047 -5.863 1 94.38 43 LEU B C 1
ATOM 3100 O O . LEU B 1 43 ? -16.578 24.016 -7.098 1 94.38 43 LEU B O 1
ATOM 3104 N N . VAL B 1 44 ? -17.047 22.969 -5.094 1 96.25 44 VAL B N 1
ATOM 3105 C CA . VAL B 1 44 ? -17.219 21.703 -5.797 1 96.25 44 VAL B CA 1
ATOM 3106 C C . VAL B 1 44 ? -18.547 21.062 -5.391 1 96.25 44 VAL B C 1
ATOM 3108 O O . VAL B 1 44 ? -18.844 19.938 -5.773 1 96.25 44 VAL B O 1
ATOM 3111 N N . GLY B 1 45 ? -19.359 21.703 -4.586 1 97.12 45 GLY B N 1
ATOM 3112 C CA . GLY B 1 45 ? -20.625 21.141 -4.152 1 97.12 45 GLY B CA 1
ATOM 3113 C C . GLY B 1 45 ? -21.469 20.609 -5.297 1 97.12 45 GLY B C 1
ATOM 3114 O O . GLY B 1 45 ? -21.953 19.469 -5.246 1 97.12 45 GLY B O 1
ATOM 3115 N N . ASP B 1 46 ? -21.609 21.375 -6.336 1 97.44 46 ASP B N 1
ATOM 3116 C CA . ASP B 1 46 ? -22.406 21 -7.492 1 97.44 46 ASP B CA 1
ATOM 3117 C C . ASP B 1 46 ? -21.797 19.812 -8.234 1 97.44 46 ASP B C 1
ATOM 3119 O O . ASP B 1 46 ? -22.5 18.906 -8.68 1 97.44 46 ASP B O 1
ATOM 3123 N N . THR B 1 47 ? -20.469 19.891 -8.391 1 97.69 47 THR B N 1
ATOM 3124 C CA . THR B 1 47 ? -19.766 18.812 -9.07 1 97.69 47 THR B CA 1
ATOM 3125 C C . THR B 1 47 ? -20.016 17.484 -8.375 1 97.69 47 THR B C 1
ATOM 3127 O O . THR B 1 47 ? -20.312 16.484 -9.031 1 97.69 47 THR B O 1
ATOM 3130 N N . VAL B 1 48 ? -19.938 17.484 -7.07 1 98.12 48 VAL B N 1
ATOM 3131 C CA . VAL B 1 48 ? -20.125 16.266 -6.27 1 98.12 48 VAL B CA 1
ATOM 3132 C C . VAL B 1 48 ? -21.578 15.805 -6.359 1 98.12 48 VAL B C 1
ATOM 3134 O O . VAL B 1 48 ? -21.844 14.633 -6.609 1 98.12 48 VAL B O 1
ATOM 3137 N N . HIS B 1 49 ? -22.453 16.75 -6.199 1 97.94 49 HIS B N 1
ATOM 3138 C CA . HIS B 1 49 ? -23.875 16.422 -6.254 1 97.94 49 HIS B CA 1
ATOM 3139 C C . HIS B 1 49 ? -24.234 15.812 -7.598 1 97.94 49 HIS B C 1
ATOM 3141 O O . HIS B 1 49 ? -24.922 14.789 -7.648 1 97.94 49 HIS B O 1
ATOM 3147 N N . ASN B 1 50 ? -23.828 16.422 -8.664 1 98.25 50 ASN B N 1
ATOM 3148 C CA . ASN B 1 50 ? -24.141 15.961 -10.008 1 98.25 50 ASN B CA 1
ATOM 3149 C C . ASN B 1 50 ? -23.578 14.57 -10.273 1 98.25 50 ASN B C 1
ATOM 3151 O O . ASN B 1 50 ? -24.234 13.734 -10.891 1 98.25 50 ASN B O 1
ATOM 3155 N N . SER B 1 51 ? -22.328 14.398 -9.859 1 98.38 51 SER B N 1
ATOM 3156 C CA . SER B 1 51 ? -21.703 13.094 -10.055 1 98.38 51 SER B CA 1
ATOM 3157 C C . SER B 1 51 ? -22.453 12 -9.305 1 98.38 51 SER B C 1
ATOM 3159 O O . SER B 1 51 ? -22.656 10.906 -9.828 1 98.38 51 SER B O 1
ATOM 3161 N N . LEU B 1 52 ? -22.859 12.273 -8.031 1 98.44 52 LEU B N 1
ATOM 3162 C CA . LEU B 1 52 ? -23.625 11.312 -7.246 1 98.44 52 LEU B CA 1
ATOM 3163 C C . LEU B 1 52 ? -24.953 11 -7.914 1 98.44 52 LEU B C 1
ATOM 3165 O O . LEU B 1 52 ? -25.359 9.836 -8 1 98.44 52 LEU B O 1
ATOM 3169 N N . GLU B 1 53 ? -25.594 12.008 -8.438 1 98.12 53 GLU B N 1
ATOM 3170 C CA . GLU B 1 53 ? -26.875 11.844 -9.117 1 98.12 53 GLU B CA 1
ATOM 3171 C C . GLU B 1 53 ? -26.719 10.977 -10.367 1 98.12 53 GLU B C 1
ATOM 3173 O O . GLU B 1 53 ? -27.594 10.164 -10.672 1 98.12 53 GLU B O 1
ATOM 3178 N N . GLU B 1 54 ? -25.703 11.219 -11.062 1 98.06 54 GLU B N 1
ATOM 3179 C CA . GLU B 1 54 ? -25.422 10.469 -12.281 1 98.06 54 GLU B CA 1
ATOM 3180 C C . GLU B 1 54 ? -25.406 8.969 -12.008 1 98.06 54 GLU B C 1
ATOM 3182 O O . GLU B 1 54 ? -25.75 8.164 -12.883 1 98.06 54 GLU B O 1
ATOM 3187 N N . TYR B 1 55 ? -25.047 8.57 -10.836 1 97.81 55 TYR B N 1
ATOM 3188 C CA . TYR B 1 55 ? -24.938 7.152 -10.508 1 97.81 55 TYR B CA 1
ATOM 3189 C C . TYR B 1 55 ? -26.062 6.723 -9.57 1 97.81 55 TYR B C 1
ATOM 3191 O O . TYR B 1 55 ? -25.938 5.715 -8.867 1 97.81 55 TYR B O 1
ATOM 3199 N N . ASP B 1 56 ? -27.109 7.535 -9.43 1 97.94 56 ASP B N 1
ATOM 3200 C CA . ASP B 1 56 ? -28.344 7.234 -8.688 1 97.94 56 ASP B CA 1
ATOM 3201 C C . ASP B 1 56 ? -28.047 7.07 -7.199 1 97.94 56 ASP B C 1
ATOM 3203 O O . ASP B 1 56 ? -28.562 6.145 -6.562 1 97.94 56 ASP B O 1
ATOM 3207 N N . ILE B 1 57 ? -27.188 7.918 -6.688 1 98.19 57 ILE B N 1
ATOM 3208 C CA . ILE B 1 57 ? -26.875 7.926 -5.262 1 98.19 57 ILE B CA 1
ATOM 3209 C C . ILE B 1 57 ? -27.578 9.109 -4.598 1 98.19 57 ILE B C 1
ATOM 3211 O O . ILE B 1 57 ? -27.375 10.258 -5 1 98.19 57 ILE B O 1
ATOM 3215 N N . THR B 1 58 ? -28.359 8.836 -3.629 1 98.38 58 THR B N 1
ATOM 3216 C CA . THR B 1 58 ? -28.984 9.914 -2.855 1 98.38 58 THR B CA 1
ATOM 3217 C C . THR B 1 58 ? -28.016 10.43 -1.789 1 98.38 58 THR B C 1
ATOM 3219 O O . THR B 1 58 ? -27.188 9.664 -1.271 1 98.38 58 THR B O 1
ATOM 3222 N N . SER B 1 59 ? -28.125 11.703 -1.521 1 98.19 59 SER B N 1
ATOM 3223 C CA . SER B 1 59 ? -27.125 12.289 -0.63 1 98.19 59 SER B CA 1
ATOM 3224 C C . SER B 1 59 ? -27.734 13.352 0.269 1 98.19 59 SER B C 1
ATOM 3226 O O . SER B 1 59 ? -28.734 13.977 -0.093 1 98.19 59 SER B O 1
ATOM 3228 N N . HIS B 1 60 ? -27.25 13.484 1.415 1 98.31 60 HIS B N 1
ATOM 3229 C CA . HIS B 1 60 ? -27.484 14.586 2.344 1 98.31 60 HIS B CA 1
ATOM 3230 C C . HIS B 1 60 ? -26.203 15.344 2.633 1 98.31 60 HIS B C 1
ATOM 3232 O O . HIS B 1 60 ? -25.25 14.781 3.201 1 98.31 60 HIS B O 1
ATOM 3238 N N . PHE B 1 61 ? -26.234 16.609 2.293 1 98.31 61 PHE B N 1
ATOM 3239 C CA . PHE B 1 61 ? -25.047 17.453 2.482 1 98.31 61 PHE B CA 1
ATOM 3240 C C . PHE B 1 61 ? -25.125 18.219 3.797 1 98.31 61 PHE B C 1
ATOM 3242 O O . PHE B 1 61 ? -26.188 18.719 4.156 1 98.31 61 PHE B O 1
ATOM 3249 N N . GLU B 1 62 ? -24.062 18.219 4.484 1 98.38 62 GLU B N 1
ATOM 3250 C CA . GLU B 1 62 ? -23.922 19.047 5.68 1 98.38 62 GLU B CA 1
ATOM 3251 C C . GLU B 1 62 ? -22.578 19.781 5.684 1 98.38 62 GLU B C 1
ATOM 3253 O O . GLU B 1 62 ? -21.531 19.172 5.41 1 98.38 62 GLU B O 1
ATOM 3258 N N . VAL B 1 63 ? -22.625 21.047 5.949 1 98.19 63 VAL B N 1
ATOM 3259 C CA . VAL B 1 63 ? -21.422 21.859 6.02 1 98.19 63 VAL B CA 1
ATOM 3260 C C . VAL B 1 63 ? -20.75 21.672 7.379 1 98.19 63 VAL B C 1
ATOM 3262 O O . VAL B 1 63 ? -21.406 21.734 8.422 1 98.19 63 VAL B O 1
ATOM 3265 N N . PHE B 1 64 ? -19.5 21.406 7.336 1 97.75 64 PHE B N 1
ATOM 3266 C CA . PHE B 1 64 ? -18.672 21.219 8.516 1 97.75 64 PHE B CA 1
ATOM 3267 C C . PHE B 1 64 ? -18.609 22.5 9.336 1 97.75 64 PHE B C 1
ATOM 3269 O O . PHE B 1 64 ? -18.5 23.594 8.781 1 97.75 64 PHE B O 1
ATOM 3276 N N . GLY B 1 65 ? -18.547 22.359 10.586 1 95.19 65 GLY B N 1
ATOM 3277 C CA . GLY B 1 65 ? -18.672 23.5 11.492 1 95.19 65 GLY B CA 1
ATOM 3278 C C . GLY B 1 65 ? -17.328 24.141 11.812 1 95.19 65 GLY B C 1
ATOM 3279 O O . GLY B 1 65 ? -17.281 25.141 12.523 1 95.19 65 GLY B O 1
ATOM 3280 N N . GLY B 1 66 ? -16.203 23.531 11.43 1 92 66 GLY B N 1
ATOM 3281 C CA . GLY B 1 66 ? -14.961 24.281 11.531 1 92 66 GLY B CA 1
ATOM 3282 C C . GLY B 1 66 ? -13.922 23.609 12.406 1 92 66 GLY B C 1
ATOM 3283 O O . GLY B 1 66 ? -12.719 23.844 12.242 1 92 66 GLY B O 1
ATOM 3284 N N . GLU B 1 67 ? -14.422 22.875 13.414 1 92.56 67 GLU B N 1
ATOM 3285 C CA . GLU B 1 67 ? -13.477 22.234 14.328 1 92.56 67 GLU B CA 1
ATOM 3286 C C . GLU B 1 67 ? -13.797 20.766 14.531 1 92.56 67 GLU B C 1
ATOM 3288 O O . GLU B 1 67 ? -14.969 20.391 14.664 1 92.56 67 GLU B O 1
ATOM 3293 N N . CYS B 1 68 ? -12.758 19.953 14.477 1 95.06 68 CYS B N 1
ATOM 3294 C CA . CYS B 1 68 ? -12.945 18.547 14.797 1 95.06 68 CYS B CA 1
ATOM 3295 C C . CYS B 1 68 ? -13.102 18.328 16.297 1 95.06 68 CYS B C 1
ATOM 3297 O O . CYS B 1 68 ? -12.188 17.828 16.953 1 95.06 68 CYS B O 1
ATOM 3299 N N . SER B 1 69 ? -14.195 18.656 16.844 1 96 69 SER B N 1
ATOM 3300 C CA . SER B 1 69 ? -14.508 18.578 18.266 1 96 69 SER B CA 1
ATOM 3301 C C . SER B 1 69 ? -15.586 17.531 18.531 1 96 69 SER B C 1
ATOM 3303 O O . SER B 1 69 ? -16.328 17.141 17.625 1 96 69 SER B O 1
ATOM 3305 N N . ARG B 1 70 ? -15.688 17.141 19.734 1 96.38 70 ARG B N 1
ATOM 3306 C CA . ARG B 1 70 ? -16.703 16.156 20.125 1 96.38 70 ARG B CA 1
ATOM 3307 C C . ARG B 1 70 ? -18.109 16.688 19.859 1 96.38 70 ARG B C 1
ATOM 3309 O O . ARG B 1 70 ? -19 15.93 19.469 1 96.38 70 ARG B O 1
ATOM 3316 N N . ASN B 1 71 ? -18.25 17.953 20.062 1 97.06 71 ASN B N 1
ATOM 3317 C CA . ASN B 1 71 ? -19.547 18.562 19.797 1 97.06 71 ASN B CA 1
ATOM 3318 C C . ASN B 1 71 ? -19.922 18.469 18.328 1 97.06 71 ASN B C 1
ATOM 3320 O O . ASN B 1 71 ? -21.047 18.141 17.984 1 97.06 71 ASN B O 1
ATOM 3324 N N . GLU B 1 72 ? -19.016 18.828 17.5 1 97.56 72 GLU B N 1
ATOM 3325 C CA . GLU B 1 72 ? -19.25 18.766 16.062 1 97.56 72 GLU B CA 1
ATOM 3326 C C . GLU B 1 72 ? -19.484 17.328 15.602 1 97.56 72 GLU B C 1
ATOM 3328 O O . GLU B 1 72 ? -20.359 17.078 14.758 1 97.56 72 GLU B O 1
ATOM 3333 N N . ILE B 1 73 ? -18.797 16.359 16.125 1 97.94 73 ILE B N 1
ATOM 3334 C CA . ILE B 1 73 ? -18.938 14.945 15.812 1 97.94 73 ILE B CA 1
ATOM 3335 C C . ILE B 1 73 ? -20.344 14.477 16.203 1 97.94 73 ILE B C 1
ATOM 3337 O O . ILE B 1 73 ? -21.016 13.797 15.414 1 97.94 73 ILE B O 1
ATOM 3341 N N . GLN B 1 74 ? -20.734 14.859 17.359 1 97.62 74 GLN B N 1
ATOM 3342 C CA . GLN B 1 74 ? -22.062 14.484 17.828 1 97.62 74 GLN B CA 1
ATOM 3343 C C . GLN B 1 74 ? -23.156 15.078 16.938 1 97.62 74 GLN B C 1
ATOM 3345 O O . GLN B 1 74 ? -24.125 14.398 16.609 1 97.62 74 GLN B O 1
ATOM 3350 N N . ARG B 1 75 ? -22.969 16.312 16.625 1 98 75 ARG B N 1
ATOM 3351 C CA . ARG B 1 75 ? -23.922 16.969 15.742 1 98 75 ARG B CA 1
ATOM 3352 C C . ARG B 1 75 ? -24.078 16.203 14.43 1 98 75 ARG B C 1
ATOM 3354 O O . ARG B 1 75 ? -25.188 15.859 14.039 1 98 75 ARG B O 1
ATOM 3361 N N . LEU B 1 76 ? -23 15.93 13.812 1 98.5 76 LEU B N 1
ATOM 3362 C CA . LEU B 1 76 ? -23 15.289 12.5 1 98.5 76 LEU B CA 1
ATOM 3363 C C . LEU B 1 76 ? -23.469 13.844 12.594 1 98.5 76 LEU B C 1
ATOM 3365 O O . LEU B 1 76 ? -24.188 13.352 11.711 1 98.5 76 LEU B O 1
ATOM 3369 N N . SER B 1 77 ? -23.078 13.148 13.664 1 98.19 77 SER B N 1
ATOM 3370 C CA . SER B 1 77 ? -23.531 11.781 13.875 1 98.19 77 SER B CA 1
ATOM 3371 C C . SER B 1 77 ? -25.047 11.719 14.016 1 98.19 77 SER B C 1
ATOM 3373 O O . SER B 1 77 ? -25.688 10.781 13.531 1 98.19 77 SER B O 1
ATOM 3375 N N . GLY B 1 78 ? -25.578 12.703 14.742 1 97.88 78 GLY B N 1
ATOM 3376 C CA . GLY B 1 78 ? -27.031 12.781 14.883 1 97.88 78 GLY B CA 1
ATOM 3377 C C . GLY B 1 78 ? -27.75 12.938 13.562 1 97.88 78 GLY B C 1
ATOM 3378 O O . GLY B 1 78 ? -28.75 12.258 13.312 1 97.88 78 GLY B O 1
ATOM 3379 N N . ILE B 1 79 ? -27.281 13.781 12.711 1 98.12 79 ILE B N 1
ATOM 3380 C CA . ILE B 1 79 ? -27.891 14.047 11.414 1 98.12 79 ILE B CA 1
ATOM 3381 C C . ILE B 1 79 ? -27.797 12.805 10.531 1 98.12 79 ILE B C 1
ATOM 3383 O O . ILE B 1 79 ? -28.75 12.453 9.844 1 98.12 79 ILE B O 1
ATOM 3387 N N . LEU B 1 80 ? -26.594 12.172 10.516 1 98.31 80 LEU B N 1
ATOM 3388 C CA . LEU B 1 80 ? -26.375 10.938 9.766 1 98.31 80 LEU B CA 1
ATOM 3389 C C . LEU B 1 80 ? -27.422 9.891 10.141 1 98.31 80 LEU B C 1
ATOM 3391 O O . LEU B 1 80 ? -28.016 9.258 9.266 1 98.31 80 LEU B O 1
ATOM 3395 N N . LYS B 1 81 ? -27.641 9.711 11.43 1 97.31 81 LYS B N 1
ATOM 3396 C CA . LYS B 1 81 ? -28.578 8.719 11.945 1 97.31 81 LYS B CA 1
ATOM 3397 C C . LYS B 1 81 ? -30.016 9.055 11.539 1 97.31 81 LYS B C 1
ATOM 3399 O O . LYS B 1 81 ? -30.781 8.164 11.141 1 97.31 81 LYS B O 1
ATOM 3404 N N . GLU B 1 82 ? -30.344 10.305 11.656 1 97.62 82 GLU B N 1
ATOM 3405 C CA . GLU B 1 82 ? -31.688 10.766 11.312 1 97.62 82 GLU B CA 1
ATOM 3406 C C . GLU B 1 82 ? -32 10.492 9.844 1 97.62 82 GLU B C 1
ATOM 3408 O O . GLU B 1 82 ? -33.156 10.227 9.484 1 97.62 82 GLU B O 1
ATOM 3413 N N . ASN B 1 83 ? -31 10.539 9.023 1 97.94 83 ASN B N 1
ATOM 3414 C CA . ASN B 1 83 ? -31.219 10.406 7.586 1 97.94 83 ASN B CA 1
ATOM 3415 C C . ASN B 1 83 ? -30.922 8.984 7.105 1 97.94 83 ASN B C 1
ATOM 3417 O O . ASN B 1 83 ? -31.062 8.688 5.918 1 97.94 83 ASN B O 1
ATOM 3421 N N . GLU B 1 84 ? -30.406 8.078 7.934 1 96.94 84 GLU B N 1
ATOM 3422 C CA . GLU B 1 84 ? -30.188 6.66 7.672 1 96.94 84 GLU B CA 1
ATOM 3423 C C . GLU B 1 84 ? -29.219 6.461 6.512 1 96.94 84 GLU B C 1
ATOM 3425 O O . GLU B 1 84 ? -29.484 5.684 5.594 1 96.94 84 GLU B O 1
ATOM 3430 N N . CYS B 1 85 ? -28.188 7.211 6.508 1 97.69 85 CYS B N 1
ATOM 3431 C CA . CYS B 1 85 ? -27.188 7.121 5.453 1 97.69 85 CYS B CA 1
ATOM 3432 C C . CYS B 1 85 ? -26.359 5.844 5.59 1 97.69 85 CYS B C 1
ATOM 3434 O O . CYS B 1 85 ? -26.281 5.262 6.676 1 97.69 85 CYS B O 1
ATOM 3436 N N . GLN B 1 86 ? -25.781 5.43 4.5 1 97.25 86 GLN B N 1
ATOM 3437 C CA . GLN B 1 86 ? -25.125 4.129 4.434 1 97.25 86 GLN B CA 1
ATOM 3438 C C . GLN B 1 86 ? -23.609 4.281 4.312 1 97.25 86 GLN B C 1
ATOM 3440 O O . GLN B 1 86 ? -22.875 3.293 4.359 1 97.25 86 GLN B O 1
ATOM 3445 N N . ALA B 1 87 ? -23.172 5.465 4.117 1 98.25 87 ALA B N 1
ATOM 3446 C CA . ALA B 1 87 ? -21.75 5.785 4.02 1 98.25 87 ALA B CA 1
ATOM 3447 C C . ALA B 1 87 ? -21.5 7.27 4.266 1 98.25 87 ALA B C 1
ATOM 3449 O O . ALA B 1 87 ? -22.438 8.078 4.219 1 98.25 87 ALA B O 1
ATOM 3450 N N . VAL B 1 88 ? -20.297 7.602 4.559 1 98.81 88 VAL B N 1
ATOM 3451 C CA . VAL B 1 88 ? -19.906 8.984 4.773 1 98.81 88 VAL B CA 1
ATOM 3452 C C . VAL B 1 88 ? -18.938 9.422 3.674 1 98.81 88 VAL B C 1
ATOM 3454 O O . VAL B 1 88 ? -18.047 8.656 3.283 1 98.81 88 VAL B O 1
ATOM 3457 N N . ILE B 1 89 ? -19.125 10.57 3.096 1 98.81 89 ILE B N 1
ATOM 3458 C CA . ILE B 1 89 ? -18.172 11.211 2.188 1 98.81 89 ILE B CA 1
ATOM 3459 C C . ILE B 1 89 ? -17.641 12.492 2.828 1 98.81 89 ILE B C 1
ATOM 3461 O O . ILE B 1 89 ? -18.406 13.344 3.271 1 98.81 89 ILE B O 1
ATOM 3465 N N . ALA B 1 90 ? -16.406 12.594 2.932 1 98.75 90 ALA B N 1
ATOM 3466 C CA . ALA B 1 90 ? -15.758 13.789 3.463 1 98.75 90 ALA B CA 1
ATOM 3467 C C . ALA B 1 90 ? -15.062 14.578 2.355 1 98.75 90 ALA B C 1
ATOM 3469 O O . ALA B 1 90 ? -14.219 14.039 1.639 1 98.75 90 ALA B O 1
ATOM 3470 N N . ILE B 1 91 ? -15.398 15.844 2.229 1 98.44 91 ILE B N 1
ATOM 3471 C CA . ILE B 1 91 ? -14.789 16.719 1.229 1 98.44 91 ILE B CA 1
ATOM 3472 C C . ILE B 1 91 ? -14.242 17.969 1.904 1 98.44 91 ILE B C 1
ATOM 3474 O O . ILE B 1 91 ? -15.008 18.828 2.342 1 98.44 91 ILE B O 1
ATOM 3478 N N . GLY B 1 92 ? -12.945 18.078 1.936 1 97 92 GLY B N 1
ATOM 3479 C CA . GLY B 1 92 ? -12.359 19.25 2.562 1 97 92 GLY B CA 1
ATOM 3480 C C . GLY B 1 92 ? -10.969 18.984 3.115 1 97 92 GLY B C 1
ATOM 3481 O O . GLY B 1 92 ? -10.258 18.094 2.639 1 97 92 GLY B O 1
ATOM 3482 N N . GLY B 1 93 ? -10.547 19.844 4.039 1 94.12 93 GLY B N 1
ATOM 3483 C CA . GLY B 1 93 ? -9.227 19.734 4.633 1 94.12 93 GLY B CA 1
ATOM 3484 C C . GLY B 1 93 ? -9.164 18.719 5.758 1 94.12 93 GLY B C 1
ATOM 3485 O O . GLY B 1 93 ? -10.062 17.891 5.898 1 94.12 93 GLY B O 1
ATOM 3486 N N . GLY B 1 94 ? -8.125 18.719 6.484 1 93.62 94 GLY B N 1
ATOM 3487 C CA . GLY B 1 94 ? -7.824 17.719 7.496 1 93.62 94 GLY B CA 1
ATOM 3488 C C . GLY B 1 94 ? -8.883 17.625 8.578 1 93.62 94 GLY B C 1
ATOM 3489 O O . GLY B 1 94 ? -9.273 16.531 8.969 1 93.62 94 GLY B O 1
ATOM 3490 N N . LYS B 1 95 ? -9.367 18.734 9.039 1 93 95 LYS B N 1
ATOM 3491 C CA . LYS B 1 95 ? -10.344 18.734 10.125 1 93 95 LYS B CA 1
ATOM 3492 C C . LYS B 1 95 ? -11.672 18.125 9.664 1 93 95 LYS B C 1
ATOM 3494 O O . LYS B 1 95 ? -12.352 17.453 10.438 1 93 95 LYS B O 1
ATOM 3499 N N . VAL B 1 96 ? -12.062 18.438 8.453 1 96.81 96 VAL B N 1
ATOM 3500 C CA . VAL B 1 96 ? -13.258 17.828 7.887 1 96.81 96 VAL B CA 1
ATOM 3501 C C . VAL B 1 96 ? -13.086 16.297 7.828 1 96.81 96 VAL B C 1
ATOM 3503 O O . VAL B 1 96 ? -13.977 15.555 8.242 1 96.81 96 VAL B O 1
ATOM 3506 N N . GLN B 1 97 ? -11.953 15.891 7.344 1 97.62 97 GLN B N 1
ATOM 3507 C CA . GLN B 1 97 ? -11.648 14.469 7.152 1 97.62 97 GLN B CA 1
ATOM 3508 C C . GLN B 1 97 ? -11.602 13.734 8.492 1 97.62 97 GLN B C 1
ATOM 3510 O O . GLN B 1 97 ? -12.203 12.672 8.641 1 97.62 97 GLN B O 1
ATOM 3515 N N . ASP B 1 98 ? -10.906 14.32 9.422 1 97 98 ASP B N 1
ATOM 3516 C CA . ASP B 1 98 ? -10.805 13.711 10.75 1 97 98 ASP B CA 1
ATOM 3517 C C . ASP B 1 98 ? -12.18 13.562 11.398 1 97 98 ASP B C 1
ATOM 3519 O O . ASP B 1 98 ? -12.484 12.523 11.984 1 97 98 ASP B O 1
ATOM 3523 N N . THR B 1 99 ? -12.961 14.602 11.297 1 97.94 99 THR B N 1
ATOM 3524 C CA . THR B 1 99 ? -14.312 14.562 11.852 1 97.94 99 THR B CA 1
ATOM 3525 C C . THR B 1 99 ? -15.133 13.461 11.188 1 97.94 99 THR B C 1
ATOM 3527 O O . THR B 1 99 ? -15.805 12.68 11.867 1 97.94 99 THR B O 1
ATOM 3530 N N . ALA B 1 100 ? -15.047 13.422 9.891 1 98.56 100 ALA B N 1
ATOM 3531 C CA . ALA B 1 100 ? -15.82 12.453 9.117 1 98.56 100 ALA B CA 1
ATOM 3532 C C . ALA B 1 100 ? -15.406 11.023 9.445 1 98.56 100 ALA B C 1
ATOM 3534 O O . ALA B 1 100 ? -16.25 10.117 9.477 1 98.56 100 ALA B O 1
ATOM 3535 N N . LYS B 1 101 ? -14.133 10.773 9.656 1 98.19 101 LYS B N 1
ATOM 3536 C CA . LYS B 1 101 ? -13.656 9.438 10.023 1 98.19 101 LYS B CA 1
ATOM 3537 C C . LYS B 1 101 ? -14.281 8.969 11.336 1 98.19 101 LYS B C 1
ATOM 3539 O O . LYS B 1 101 ? -14.664 7.805 11.461 1 98.19 101 LYS B O 1
ATOM 3544 N N . VAL B 1 102 ? -14.375 9.844 12.32 1 98.12 102 VAL B N 1
ATOM 3545 C CA . VAL B 1 102 ? -14.977 9.484 13.602 1 98.12 102 VAL B CA 1
ATOM 3546 C C . VAL B 1 102 ? -16.453 9.172 13.414 1 98.12 102 VAL B C 1
ATOM 3548 O O . VAL B 1 102 ? -16.953 8.172 13.93 1 98.12 102 VAL B O 1
ATOM 3551 N N . VAL B 1 103 ? -17.125 10.031 12.656 1 98.5 103 VAL B N 1
ATOM 3552 C CA . VAL B 1 103 ? -18.562 9.859 12.398 1 98.5 103 VAL B CA 1
ATOM 3553 C C . VAL B 1 103 ? -18.797 8.516 11.719 1 98.5 103 VAL B C 1
ATOM 3555 O O . VAL B 1 103 ? -19.703 7.766 12.117 1 98.5 103 VAL B O 1
ATOM 3558 N N . ALA B 1 104 ? -18.031 8.18 10.719 1 98.19 104 ALA B N 1
ATOM 3559 C CA . ALA B 1 104 ? -18.156 6.922 9.992 1 98.19 104 ALA B CA 1
ATOM 3560 C C . ALA B 1 104 ? -17.875 5.73 10.906 1 98.19 104 ALA B C 1
ATOM 3562 O O . ALA B 1 104 ? -18.625 4.746 10.898 1 98.19 104 ALA B O 1
ATOM 3563 N N . TYR B 1 105 ? -16.844 5.852 11.688 1 96.75 105 TYR B N 1
ATOM 3564 C CA . TYR B 1 105 ? -16.438 4.77 12.57 1 96.75 105 TYR B CA 1
ATOM 3565 C C . TYR B 1 105 ? -17.5 4.469 13.609 1 96.75 105 TYR B C 1
ATOM 3567 O O . TYR B 1 105 ? -17.875 3.309 13.797 1 96.75 105 TYR B O 1
ATOM 3575 N N . GLU B 1 106 ? -17.969 5.488 14.25 1 96.06 106 GLU B N 1
ATOM 3576 C CA . GLU B 1 106 ? -18.969 5.312 15.297 1 96.06 106 GLU B CA 1
ATOM 3577 C C . GLU B 1 106 ? -20.266 4.746 14.727 1 96.06 106 GLU B C 1
ATOM 3579 O O . GLU B 1 106 ? -21 4.031 15.414 1 96.06 106 GLU B O 1
ATOM 3584 N N . SER B 1 107 ? -20.5 5.027 13.508 1 96.5 107 SER B N 1
ATOM 3585 C CA . SER B 1 107 ? -21.719 4.551 12.859 1 96.5 107 SER B CA 1
ATOM 3586 C C . SER B 1 107 ? -21.484 3.223 12.148 1 96.5 107 SER B C 1
ATOM 3588 O O . SER B 1 107 ? -22.406 2.648 11.57 1 96.5 107 SER B O 1
ATOM 3590 N N . LYS B 1 108 ? -20.25 2.723 12.133 1 93.25 108 LYS B N 1
ATOM 3591 C CA . LYS B 1 108 ? -19.859 1.472 11.484 1 93.25 108 LYS B CA 1
ATOM 3592 C C . LYS B 1 108 ? -20.203 1.495 10 1 93.25 108 LYS B C 1
ATOM 3594 O O . LYS B 1 108 ? -20.812 0.562 9.477 1 93.25 108 LYS B O 1
ATOM 3599 N N . LEU B 1 109 ? -19.844 2.617 9.375 1 96.62 109 LEU B N 1
ATOM 3600 C CA . LEU B 1 109 ? -20.125 2.807 7.961 1 96.62 109 LEU B CA 1
ATOM 3601 C C . LEU B 1 109 ? -18.844 3.012 7.168 1 96.62 109 LEU B C 1
ATOM 3603 O O . LEU B 1 109 ? -17.844 3.49 7.711 1 96.62 109 LEU B O 1
ATOM 3607 N N . PRO B 1 110 ? -18.844 2.613 5.848 1 96.5 110 PRO B N 1
ATOM 3608 C CA . PRO B 1 110 ? -17.688 2.932 5 1 96.5 110 PRO B CA 1
ATOM 3609 C C . PRO B 1 110 ? -17.531 4.434 4.762 1 96.5 110 PRO B C 1
ATOM 3611 O O . PRO B 1 110 ? -18.484 5.191 4.93 1 96.5 110 PRO B O 1
ATOM 3614 N N . ILE B 1 111 ? -16.328 4.855 4.395 1 98.44 111 ILE B N 1
ATOM 3615 C CA . ILE B 1 111 ? -16.062 6.281 4.23 1 98.44 111 ILE B CA 1
ATOM 3616 C C . ILE B 1 111 ? -15.211 6.516 2.984 1 98.44 111 ILE B C 1
ATOM 3618 O O . ILE B 1 111 ? -14.297 5.738 2.697 1 98.44 111 ILE B O 1
ATOM 3622 N N . LEU B 1 112 ? -15.555 7.516 2.184 1 98.69 112 LEU B N 1
ATOM 3623 C CA . LEU B 1 112 ? -14.773 8.062 1.08 1 98.69 112 LEU B CA 1
ATOM 3624 C C . LEU B 1 112 ? -14.258 9.461 1.416 1 98.69 112 LEU B C 1
ATOM 3626 O O . LEU B 1 112 ? -15.031 10.328 1.831 1 98.69 112 LEU B O 1
ATOM 3630 N N . ILE B 1 113 ? -13 9.672 1.302 1 98.69 113 ILE B N 1
ATOM 3631 C CA . ILE B 1 113 ? -12.383 10.953 1.608 1 98.69 113 ILE B CA 1
ATOM 3632 C C . ILE B 1 113 ? -11.859 11.594 0.324 1 98.69 113 ILE B C 1
ATOM 3634 O O . ILE B 1 113 ? -11.156 10.953 -0.456 1 98.69 113 ILE B O 1
ATOM 3638 N N . ALA B 1 114 ? -12.234 12.812 0.102 1 98.56 114 ALA B N 1
ATOM 3639 C CA . ALA B 1 114 ? -11.75 13.625 -1.007 1 98.56 114 ALA B CA 1
ATOM 3640 C C . ALA B 1 114 ? -11.125 14.922 -0.501 1 98.56 114 ALA B C 1
ATOM 3642 O O . ALA B 1 114 ? -11.828 15.922 -0.328 1 98.56 114 ALA B O 1
ATOM 3643 N N . PRO B 1 115 ? -9.836 14.945 -0.36 1 98.19 115 PRO B N 1
ATOM 3644 C CA . PRO B 1 115 ? -9.203 16.172 0.138 1 98.19 115 PRO B CA 1
ATOM 3645 C C . PRO B 1 115 ? -9.234 17.312 -0.878 1 98.19 115 PRO B C 1
ATOM 3647 O O . PRO B 1 115 ? -9.125 17.062 -2.084 1 98.19 115 PRO B O 1
ATOM 3650 N N . THR B 1 116 ? -9.352 18.531 -0.356 1 96.94 116 THR B N 1
ATOM 3651 C CA . THR B 1 116 ? -9.344 19.688 -1.234 1 96.94 116 THR B CA 1
ATOM 3652 C C . THR B 1 116 ? -8.016 20.422 -1.146 1 96.94 116 THR B C 1
ATOM 3654 O O . THR B 1 116 ? -7.754 21.344 -1.928 1 96.94 116 THR B O 1
ATOM 3657 N N . ILE B 1 117 ? -7.242 20.031 -0.219 1 95.81 117 ILE B N 1
ATOM 3658 C CA . ILE B 1 117 ? -5.887 20.547 -0.062 1 95.81 117 ILE B CA 1
ATOM 3659 C C . ILE B 1 117 ? -4.93 19.406 0.267 1 95.81 117 ILE B C 1
ATOM 3661 O O . ILE B 1 117 ? -5.359 18.328 0.707 1 95.81 117 ILE B O 1
ATOM 3665 N N . SER B 1 118 ? -3.723 19.516 -0.07 1 96 118 SER B N 1
ATOM 3666 C CA . SER B 1 118 ? -2.656 18.578 0.288 1 96 118 SER B CA 1
ATOM 3667 C C . SER B 1 118 ? -1.77 19.156 1.388 1 96 118 SER B C 1
ATOM 3669 O O . SER B 1 118 ? -0.591 19.438 1.158 1 96 118 SER B O 1
ATOM 3671 N N . SER B 1 119 ? -2.338 19.25 2.564 1 93.62 119 SER B N 1
ATOM 3672 C CA . SER B 1 119 ? -1.617 19.922 3.645 1 93.62 119 SER B CA 1
ATOM 3673 C C . SER B 1 119 ? -1.186 18.922 4.719 1 93.62 119 SER B C 1
ATOM 3675 O O . SER B 1 119 ? -0.352 19.25 5.57 1 93.62 119 SER B O 1
ATOM 3677 N N . THR B 1 120 ? -1.77 17.766 4.684 1 88.81 120 THR B N 1
ATOM 3678 C CA . THR B 1 120 ? -1.455 16.688 5.625 1 88.81 120 THR B CA 1
ATOM 3679 C C . THR B 1 120 ? -1.686 15.32 4.992 1 88.81 120 THR B C 1
ATOM 3681 O O . THR B 1 120 ? -2.162 15.227 3.859 1 88.81 120 THR B O 1
ATOM 3684 N N . ASN B 1 121 ? -1.357 14.273 5.738 1 91.88 121 ASN B N 1
ATOM 3685 C CA . ASN B 1 121 ? -1.628 12.914 5.285 1 91.88 121 ASN B CA 1
ATOM 3686 C C . ASN B 1 121 ? -2.885 12.344 5.938 1 91.88 121 ASN B C 1
ATOM 3688 O O . ASN B 1 121 ? -3.104 11.125 5.914 1 91.88 121 ASN B O 1
ATOM 3692 N N . ALA B 1 122 ? -3.76 13.164 6.398 1 91.94 122 ALA B N 1
ATOM 3693 C CA . ALA B 1 122 ? -4.973 12.789 7.121 1 91.94 122 ALA B CA 1
ATOM 3694 C C . ALA B 1 122 ? -5.879 11.914 6.258 1 91.94 122 ALA B C 1
ATOM 3696 O O . ALA B 1 122 ? -6.52 10.992 6.762 1 91.94 122 ALA B O 1
ATOM 3697 N N . PRO B 1 123 ? -5.918 12.125 4.977 1 96.19 123 PRO B N 1
ATOM 3698 C CA . PRO B 1 123 ? -6.887 11.391 4.156 1 96.19 123 PRO B CA 1
ATOM 3699 C C . PRO B 1 123 ? -6.691 9.875 4.223 1 96.19 123 PRO B C 1
ATOM 3701 O O . PRO B 1 123 ? -7.652 9.125 4.051 1 96.19 123 PRO B O 1
ATOM 3704 N N . THR B 1 124 ? -5.48 9.422 4.484 1 97 124 THR B N 1
ATOM 3705 C CA . THR B 1 124 ? -5.223 7.996 4.336 1 97 124 THR B CA 1
ATOM 3706 C C . THR B 1 124 ? -5.051 7.332 5.699 1 97 124 THR B C 1
ATOM 3708 O O . THR B 1 124 ? -4.988 6.105 5.793 1 97 124 THR B O 1
ATOM 3711 N N . SER B 1 125 ? -5.012 8.078 6.75 1 93.69 125 SER B N 1
ATOM 3712 C CA . SER B 1 125 ? -4.652 7.531 8.055 1 93.69 125 SER B CA 1
ATOM 3713 C C . SER B 1 125 ? -5.852 6.879 8.734 1 93.69 125 SER B C 1
ATOM 3715 O O . SER B 1 125 ? -6.992 7.305 8.531 1 93.69 125 SER B O 1
ATOM 3717 N N . ALA B 1 126 ? -5.582 5.863 9.547 1 94.25 126 ALA B N 1
ATOM 3718 C CA . ALA B 1 126 ? -6.59 5.254 10.414 1 94.25 126 ALA B CA 1
ATOM 3719 C C . ALA B 1 126 ? -6.594 5.898 11.797 1 94.25 126 ALA B C 1
ATOM 3721 O O . ALA B 1 126 ? -6.562 5.203 12.812 1 94.25 126 ALA B O 1
ATOM 3722 N N . LEU B 1 127 ? -6.52 7.211 11.797 1 92.38 127 LEU B N 1
ATOM 3723 C CA . LEU B 1 127 ? -6.543 7.965 13.047 1 92.38 127 LEU B CA 1
ATOM 3724 C C . LEU B 1 127 ? -7.117 9.359 12.828 1 92.38 127 LEU B C 1
ATOM 3726 O O . LEU B 1 127 ? -7.098 9.875 11.703 1 92.38 127 LEU B O 1
ATOM 3730 N N . SER B 1 128 ? -7.695 9.898 13.82 1 93.56 128 SER B N 1
ATOM 3731 C CA . SER B 1 128 ? -8.148 11.289 13.836 1 93.56 128 SER B CA 1
ATOM 3732 C C . SER B 1 128 ? -7.59 12.039 15.039 1 93.56 128 SER B C 1
ATOM 3734 O O . SER B 1 128 ? -7.461 11.477 16.125 1 93.56 128 SER B O 1
ATOM 3736 N N . VAL B 1 129 ? -7.258 13.195 14.766 1 87.25 129 VAL B N 1
ATOM 3737 C CA . VAL B 1 129 ? -6.891 14.094 15.852 1 87.25 129 VAL B CA 1
ATOM 3738 C C . VAL B 1 129 ? -8.117 14.883 16.312 1 87.25 129 VAL B C 1
ATOM 3740 O O . VAL B 1 129 ? -8.773 15.547 15.5 1 87.25 129 VAL B O 1
ATOM 3743 N N . ILE B 1 130 ? -8.344 14.828 17.547 1 90.88 130 ILE B N 1
ATOM 3744 C CA . ILE B 1 130 ? -9.5 15.5 18.141 1 90.88 130 ILE B CA 1
ATOM 3745 C C . ILE B 1 130 ? -9.047 16.75 18.891 1 90.88 130 ILE B C 1
ATOM 3747 O O . ILE B 1 130 ? -8.039 16.719 19.609 1 90.88 130 ILE B O 1
ATOM 3751 N N . TYR B 1 131 ? -9.828 17.766 18.672 1 87.44 131 TYR B N 1
ATOM 3752 C CA . TYR B 1 131 ? -9.562 19.031 19.328 1 87.44 131 TYR B CA 1
ATOM 3753 C C . TYR B 1 131 ? -10.742 19.469 20.188 1 87.44 131 TYR B C 1
ATOM 3755 O O . TYR B 1 131 ? -11.859 18.969 20.016 1 87.44 131 TYR B O 1
ATOM 3763 N N . THR B 1 132 ? -10.445 20.391 21.109 1 89.44 132 THR B N 1
ATOM 3764 C CA . THR B 1 132 ? -11.539 21.094 21.797 1 89.44 132 THR B CA 1
ATOM 3765 C C . THR B 1 132 ? -12.227 22.078 20.859 1 89.44 132 THR B C 1
ATOM 3767 O O . THR B 1 132 ? -11.734 22.344 19.766 1 89.44 132 THR B O 1
ATOM 3770 N N . ASP B 1 133 ? -13.359 22.547 21.281 1 90.75 133 ASP B N 1
ATOM 3771 C CA . ASP B 1 133 ? -14.07 23.531 20.469 1 90.75 133 ASP B CA 1
ATOM 3772 C C . ASP B 1 133 ? -13.203 24.766 20.219 1 90.75 133 ASP B C 1
ATOM 3774 O O . ASP B 1 133 ? -13.398 25.484 19.234 1 90.75 133 ASP B O 1
ATOM 3778 N N . ASP B 1 134 ? -12.172 24.938 21.109 1 83.31 134 ASP B N 1
ATOM 3779 C CA . ASP B 1 134 ? -11.32 26.109 21 1 83.31 134 ASP B CA 1
ATOM 3780 C C . ASP B 1 134 ? -10.055 25.797 20.203 1 83.31 134 ASP B C 1
ATOM 3782 O O . ASP B 1 134 ? -9.18 26.656 20.047 1 83.31 134 ASP B O 1
ATOM 3786 N N . GLY B 1 135 ? -9.906 24.578 19.781 1 79.81 135 GLY B N 1
ATOM 3787 C CA . GLY B 1 135 ? -8.82 24.266 18.859 1 79.81 135 GLY B CA 1
ATOM 3788 C C . GLY B 1 135 ? -7.598 23.688 19.562 1 79.81 135 GLY B C 1
ATOM 3789 O O . GLY B 1 135 ? -6.52 23.625 18.953 1 79.81 135 GLY B O 1
ATOM 3790 N N . GLU B 1 136 ? -7.699 23.375 20.781 1 78.62 136 GLU B N 1
ATOM 3791 C CA . GLU B 1 136 ? -6.598 22.75 21.5 1 78.62 136 GLU B CA 1
ATOM 3792 C C . GLU B 1 136 ? -6.613 21.234 21.312 1 78.62 136 GLU B C 1
ATOM 3794 O O . GLU B 1 136 ? -7.676 20.609 21.344 1 78.62 136 GLU B O 1
ATOM 3799 N N . TYR B 1 137 ? -5.391 20.734 21.125 1 82.56 137 TYR B N 1
ATOM 3800 C CA . TYR B 1 137 ? -5.277 19.281 21 1 82.56 137 TYR B CA 1
ATOM 3801 C C . TYR B 1 137 ? -5.918 18.578 22.203 1 82.56 137 TYR B C 1
ATOM 3803 O O . TYR B 1 137 ? -5.738 19.016 23.344 1 82.56 137 TYR B O 1
ATOM 3811 N N . GLU B 1 138 ? -6.723 17.531 21.891 1 83.75 138 GLU B N 1
ATOM 3812 C CA . GLU B 1 138 ? -7.363 16.766 22.953 1 83.75 138 GLU B CA 1
ATOM 3813 C C . GLU B 1 138 ? -6.871 15.32 22.969 1 83.75 138 GLU B C 1
ATOM 3815 O O . GLU B 1 138 ? -6.395 14.828 24 1 83.75 138 GLU B O 1
ATOM 3820 N N . ASP B 1 139 ? -6.969 14.656 21.828 1 84.5 139 ASP B N 1
ATOM 3821 C CA . ASP B 1 139 ? -6.531 13.258 21.812 1 84.5 139 ASP B CA 1
ATOM 3822 C C . ASP B 1 139 ? -6.477 12.719 20.375 1 84.5 139 ASP B C 1
ATOM 3824 O O . ASP B 1 139 ? -6.895 13.391 19.438 1 84.5 139 ASP B O 1
ATOM 3828 N N . TYR B 1 140 ? -5.836 11.539 20.312 1 83.88 140 TYR B N 1
ATOM 3829 C CA . TYR B 1 140 ? -5.887 10.734 19.109 1 83.88 140 TYR B CA 1
ATOM 3830 C C . TYR B 1 140 ? -6.961 9.656 19.219 1 83.88 140 TYR B C 1
ATOM 3832 O O . TYR B 1 140 ? -7.125 9.039 20.266 1 83.88 140 TYR B O 1
ATOM 3840 N N . LEU B 1 141 ? -7.707 9.523 18.156 1 90.69 141 LEU B N 1
ATOM 3841 C CA . LEU B 1 141 ? -8.594 8.375 18.016 1 90.69 141 LEU B CA 1
ATOM 3842 C C . LEU B 1 141 ? -8.117 7.445 16.906 1 90.69 141 LEU B C 1
ATOM 3844 O O . LEU B 1 141 ? -8.008 7.859 15.758 1 90.69 141 LEU B O 1
ATOM 3848 N N . PHE B 1 142 ? -7.844 6.238 17.281 1 90.31 142 PHE B N 1
ATOM 3849 C CA . PHE B 1 142 ? -7.352 5.254 16.328 1 90.31 142 PHE B CA 1
ATOM 3850 C C . PHE B 1 142 ? -8.484 4.371 15.828 1 90.31 142 PHE B C 1
ATOM 3852 O O . PHE B 1 142 ? -9.414 4.055 16.578 1 90.31 142 PHE B O 1
ATOM 3859 N N . PHE B 1 143 ? -8.406 3.977 14.578 1 92.12 143 PHE B N 1
ATOM 3860 C CA . PHE B 1 143 ? -9.406 3.121 13.953 1 92.12 143 PHE B CA 1
ATOM 3861 C C . PHE B 1 143 ? -8.781 1.806 13.5 1 92.12 143 PHE B C 1
ATOM 3863 O O . PHE B 1 143 ? -7.578 1.739 13.234 1 92.12 143 PHE B O 1
ATOM 3870 N N . PRO B 1 144 ? -9.547 0.757 13.398 1 87.88 144 PRO B N 1
ATOM 3871 C CA . PRO B 1 144 ? -9.016 -0.54 12.961 1 87.88 144 PRO B CA 1
ATOM 3872 C C . PRO B 1 144 ? -8.664 -0.568 11.477 1 87.88 144 PRO B C 1
ATOM 3874 O O . PRO B 1 144 ? -7.867 -1.403 11.047 1 87.88 144 PRO B O 1
ATOM 3877 N N . THR B 1 145 ? -9.297 0.335 10.727 1 90.75 145 THR B N 1
ATOM 3878 C CA . THR B 1 145 ? -9.07 0.33 9.289 1 90.75 145 THR B CA 1
ATOM 3879 C C . THR B 1 145 ? -8.891 1.752 8.766 1 90.75 145 THR B C 1
ATOM 3881 O O . THR B 1 145 ? -9.344 2.711 9.391 1 90.75 145 THR B O 1
ATOM 3884 N N . ASN B 1 146 ? -8.18 1.822 7.645 1 96.94 146 ASN B N 1
ATOM 3885 C CA . ASN B 1 146 ? -8.078 3.078 6.91 1 96.94 146 ASN B CA 1
ATOM 3886 C C . ASN B 1 146 ? -9.367 3.402 6.168 1 96.94 146 ASN B C 1
ATOM 3888 O O . ASN B 1 146 ? -10.266 2.559 6.074 1 96.94 146 ASN B O 1
ATOM 3892 N N . PRO B 1 147 ? -9.484 4.676 5.719 1 97.56 147 PRO B N 1
ATOM 3893 C CA . PRO B 1 147 ? -10.656 4.992 4.898 1 97.56 147 PRO B CA 1
ATOM 3894 C C . PRO B 1 147 ? -10.797 4.07 3.691 1 97.56 147 PRO B C 1
ATOM 3896 O O . PRO B 1 147 ? -9.789 3.666 3.096 1 97.56 147 PRO B O 1
ATOM 3899 N N . ASP B 1 148 ? -12.016 3.764 3.26 1 97.19 148 ASP B N 1
ATOM 3900 C CA . ASP B 1 148 ? -12.297 2.777 2.221 1 97.19 148 ASP B CA 1
ATOM 3901 C C . ASP B 1 148 ? -11.82 3.271 0.855 1 97.19 148 ASP B C 1
ATOM 3903 O O . ASP B 1 148 ? -11.297 2.494 0.055 1 97.19 148 ASP B O 1
ATOM 3907 N N . ILE B 1 149 ? -12.078 4.559 0.613 1 98 149 ILE B N 1
ATOM 3908 C CA . ILE B 1 149 ? -11.695 5.156 -0.661 1 98 149 ILE B CA 1
ATOM 3909 C C . ILE B 1 149 ? -11.109 6.547 -0.422 1 98 149 ILE B C 1
ATOM 3911 O O . ILE B 1 149 ? -11.656 7.332 0.363 1 98 149 ILE B O 1
ATOM 3915 N N . VAL B 1 150 ? -10.008 6.816 -0.977 1 98.56 150 VAL B N 1
ATOM 3916 C CA . VAL B 1 150 ? -9.43 8.156 -1.025 1 98.56 150 VAL B CA 1
ATOM 3917 C C . VAL B 1 150 ? -9.367 8.641 -2.473 1 98.56 150 VAL B C 1
ATOM 3919 O O . VAL B 1 150 ? -8.734 8.008 -3.318 1 98.56 150 VAL B O 1
ATOM 3922 N N . LEU B 1 151 ? -10.062 9.703 -2.754 1 98.5 151 LEU B N 1
ATOM 3923 C CA . LEU B 1 151 ? -10.18 10.258 -4.102 1 98.5 151 LEU B CA 1
ATOM 3924 C C . LEU B 1 151 ? -9.57 11.648 -4.168 1 98.5 151 LEU B C 1
ATOM 3926 O O . LEU B 1 151 ? -10.117 12.602 -3.605 1 98.5 151 LEU B O 1
ATOM 3930 N N . VAL B 1 152 ? -8.492 11.82 -4.898 1 98.19 152 VAL B N 1
ATOM 3931 C CA . VAL B 1 152 ? -7.703 13.047 -4.883 1 98.19 152 VAL B CA 1
ATOM 3932 C C . VAL B 1 152 ? -7.785 13.727 -6.246 1 98.19 152 VAL B C 1
ATOM 3934 O O . VAL B 1 152 ? -7.27 13.211 -7.238 1 98.19 152 VAL B O 1
ATOM 3937 N N . ASP B 1 153 ? -8.406 14.859 -6.262 1 97.81 153 ASP B N 1
ATOM 3938 C CA . ASP B 1 153 ? -8.484 15.68 -7.461 1 97.81 153 ASP B CA 1
ATOM 3939 C C . ASP B 1 153 ? -7.332 16.688 -7.52 1 97.81 153 ASP B C 1
ATOM 3941 O O . ASP B 1 153 ? -7.402 17.75 -6.914 1 97.81 153 ASP B O 1
ATOM 3945 N N . THR B 1 154 ? -6.352 16.406 -8.352 1 96.69 154 THR B N 1
ATOM 3946 C CA . THR B 1 154 ? -5.117 17.188 -8.344 1 96.69 154 THR B CA 1
ATOM 3947 C C . THR B 1 154 ? -5.34 18.562 -8.969 1 96.69 154 THR B C 1
ATOM 3949 O O . THR B 1 154 ? -4.66 19.531 -8.609 1 96.69 154 THR B O 1
ATOM 3952 N N . ALA B 1 155 ? -6.285 18.672 -9.875 1 94.62 155 ALA B N 1
ATOM 3953 C CA . ALA B 1 155 ? -6.594 19.969 -10.461 1 94.62 155 ALA B CA 1
ATOM 3954 C C . ALA B 1 155 ? -7.18 20.906 -9.414 1 94.62 155 ALA B C 1
ATOM 3956 O O . ALA B 1 155 ? -6.867 22.109 -9.398 1 94.62 155 ALA B O 1
ATOM 3957 N N . LEU B 1 156 ? -8.023 20.359 -8.594 1 95.69 156 LEU B N 1
ATOM 3958 C CA . LEU B 1 156 ? -8.602 21.156 -7.508 1 95.69 156 LEU B CA 1
ATOM 3959 C C . LEU B 1 156 ? -7.527 21.578 -6.508 1 95.69 156 LEU B C 1
ATOM 3961 O O . LEU B 1 156 ? -7.473 22.734 -6.102 1 95.69 156 LEU B O 1
ATOM 3965 N N . ILE B 1 157 ? -6.688 20.656 -6.105 1 96.62 157 ILE B N 1
ATOM 3966 C CA . ILE B 1 157 ? -5.656 20.906 -5.105 1 96.62 157 ILE B CA 1
ATOM 3967 C C . ILE B 1 157 ? -4.656 21.938 -5.637 1 96.62 157 ILE B C 1
ATOM 3969 O O . ILE B 1 157 ? -4.168 22.781 -4.887 1 96.62 157 ILE B O 1
ATOM 3973 N N . ALA B 1 158 ? -4.391 21.938 -6.926 1 95.88 158 ALA B N 1
ATOM 3974 C CA . ALA B 1 158 ? -3.422 22.844 -7.535 1 95.88 158 ALA B CA 1
ATOM 3975 C C . ALA B 1 158 ? -3.926 24.281 -7.512 1 95.88 158 ALA B C 1
ATOM 3977 O O . ALA B 1 158 ? -3.143 25.219 -7.664 1 95.88 158 ALA B O 1
ATOM 3978 N N . LYS B 1 159 ? -5.191 24.453 -7.312 1 94.44 159 LYS B N 1
ATOM 3979 C CA . LYS B 1 159 ? -5.777 25.797 -7.309 1 94.44 159 LYS B CA 1
ATOM 3980 C C . LYS B 1 159 ? -5.84 26.359 -5.891 1 94.44 159 LYS B C 1
ATOM 3982 O O . LYS B 1 159 ? -6.094 27.547 -5.707 1 94.44 159 LYS B O 1
ATOM 3987 N N . ALA B 1 160 ? -5.664 25.516 -4.922 1 94.88 160 ALA B N 1
ATOM 3988 C CA . ALA B 1 160 ? -5.629 25.984 -3.537 1 94.88 160 ALA B CA 1
ATOM 3989 C C . ALA B 1 160 ? -4.375 26.812 -3.266 1 94.88 160 ALA B C 1
ATOM 3991 O O . ALA B 1 160 ? -3.4 26.734 -4.02 1 94.88 160 ALA B O 1
ATOM 3992 N N . PRO B 1 161 ? -4.441 27.672 -2.227 1 95.94 161 PRO B N 1
ATOM 3993 C CA . PRO B 1 161 ? -3.23 28.422 -1.871 1 95.94 161 PRO B CA 1
ATOM 3994 C C . PRO B 1 161 ? -2.008 27.516 -1.719 1 95.94 161 PRO B C 1
ATOM 3996 O O . PRO B 1 161 ? -2.096 26.453 -1.109 1 95.94 161 PRO B O 1
ATOM 3999 N N . THR B 1 162 ? -0.892 27.969 -2.268 1 97.75 162 THR B N 1
ATOM 4000 C CA . THR B 1 162 ? 0.34 27.203 -2.342 1 97.75 162 THR B CA 1
ATOM 4001 C C . THR B 1 162 ? 0.811 26.797 -0.948 1 97.75 162 THR B C 1
ATOM 4003 O O . THR B 1 162 ? 1.408 25.734 -0.772 1 97.75 162 THR B O 1
ATOM 4006 N N . ARG B 1 163 ? 0.494 27.594 0.011 1 97.5 163 ARG B N 1
ATOM 4007 C CA . ARG B 1 163 ? 0.956 27.359 1.376 1 97.5 163 ARG B CA 1
ATOM 4008 C C . ARG B 1 163 ? 0.475 26 1.896 1 97.5 163 ARG B C 1
ATOM 4010 O O . ARG B 1 163 ? 1.157 25.359 2.697 1 97.5 163 ARG B O 1
ATOM 4017 N N . PHE B 1 164 ? -0.689 25.516 1.407 1 96.62 164 PHE B N 1
ATOM 4018 C CA . PHE B 1 164 ? -1.198 24.219 1.83 1 96.62 164 PHE B CA 1
ATOM 4019 C C . PHE B 1 164 ? -0.32 23.094 1.296 1 96.62 164 PHE B C 1
ATOM 4021 O O . PHE B 1 164 ? -0.022 22.141 2.016 1 96.62 164 PHE B O 1
ATOM 4028 N N . LEU B 1 165 ? 0.081 23.234 0.044 1 97.81 165 LEU B N 1
ATOM 4029 C CA . LEU B 1 165 ? 0.975 22.234 -0.525 1 97.81 165 LEU B CA 1
ATOM 4030 C C . LEU B 1 165 ? 2.303 22.203 0.225 1 97.81 165 LEU B C 1
ATOM 4032 O O . LEU B 1 165 ? 2.818 21.125 0.535 1 97.81 165 LEU B O 1
ATOM 4036 N N . VAL B 1 166 ? 2.779 23.391 0.501 1 98.31 166 VAL B N 1
ATOM 4037 C CA . VAL B 1 166 ? 4.066 23.5 1.179 1 98.31 166 VAL B CA 1
ATOM 4038 C C . VAL B 1 166 ? 3.969 22.906 2.58 1 98.31 166 VAL B C 1
ATOM 4040 O O . VAL B 1 166 ? 4.875 22.203 3.025 1 98.31 166 VAL B O 1
ATOM 4043 N N . ALA B 1 167 ? 2.896 23.156 3.246 1 97.69 167 ALA B N 1
ATOM 4044 C CA . ALA B 1 167 ? 2.682 22.562 4.559 1 97.69 167 ALA B CA 1
ATOM 4045 C C . ALA B 1 167 ? 2.65 21.031 4.469 1 97.69 167 ALA B C 1
ATOM 4047 O O . ALA B 1 167 ? 3.227 20.344 5.312 1 97.69 167 ALA B O 1
ATOM 4048 N N . GLY B 1 168 ? 1.996 20.531 3.471 1 97.75 168 GLY B N 1
ATOM 4049 C CA . GLY B 1 168 ? 1.973 19.094 3.25 1 97.75 168 GLY B CA 1
ATOM 4050 C C . GLY B 1 168 ? 3.35 18.516 3.01 1 97.75 168 GLY B C 1
ATOM 4051 O O . GLY B 1 168 ? 3.666 17.438 3.516 1 97.75 168 GLY B O 1
ATOM 4052 N N . ILE B 1 169 ? 4.121 19.234 2.227 1 98.44 169 ILE B N 1
ATOM 4053 C CA . ILE B 1 169 ?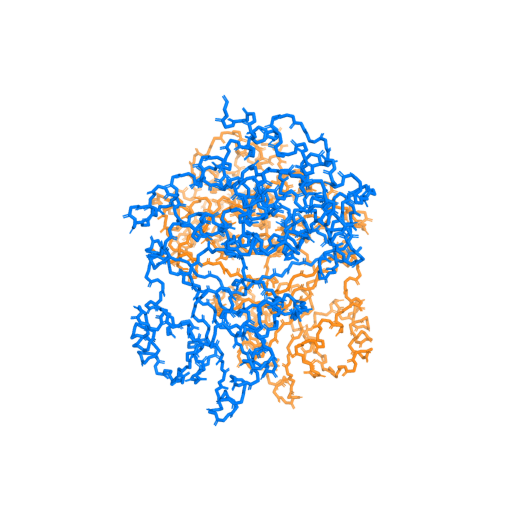 5.504 18.844 1.984 1 98.44 169 ILE B CA 1
ATOM 4054 C C . ILE B 1 169 ? 6.262 18.781 3.309 1 98.44 169 ILE B C 1
ATOM 4056 O O . ILE B 1 169 ? 7 17.812 3.562 1 98.44 169 ILE B O 1
ATOM 4060 N N . GLY B 1 170 ? 6.051 19.781 4.145 1 98.44 170 GLY B N 1
ATOM 4061 C CA . GLY B 1 170 ? 6.699 19.812 5.445 1 98.44 170 GLY B CA 1
ATOM 4062 C C . GLY B 1 170 ? 6.34 18.625 6.32 1 98.44 170 GLY B C 1
ATOM 4063 O O . GLY B 1 170 ? 7.211 18 6.934 1 98.44 170 GLY B O 1
ATOM 4064 N N . ASP B 1 171 ? 5.074 18.281 6.395 1 97.38 171 ASP B N 1
ATOM 4065 C CA . ASP B 1 171 ? 4.605 17.125 7.152 1 97.38 171 ASP B CA 1
ATOM 4066 C C . ASP B 1 171 ? 5.227 15.836 6.617 1 97.38 171 ASP B C 1
ATOM 4068 O O . ASP B 1 171 ? 5.711 15.008 7.391 1 97.38 171 ASP B O 1
ATOM 4072 N N . SER B 1 172 ? 5.281 15.695 5.316 1 98.06 172 SER B N 1
ATOM 4073 C CA . SER B 1 172 ? 5.742 14.484 4.648 1 98.06 172 SER B CA 1
ATOM 4074 C C . SER B 1 172 ? 7.254 14.32 4.781 1 98.06 172 SER B C 1
ATOM 4076 O O . SER B 1 172 ? 7.766 13.195 4.762 1 98.06 172 SER B O 1
ATOM 4078 N N . LEU B 1 173 ? 7.926 15.438 4.914 1 98.31 173 LEU B N 1
ATOM 4079 C CA . LEU B 1 173 ? 9.375 15.422 5.035 1 98.31 173 LEU B CA 1
ATOM 4080 C C . LEU B 1 173 ? 9.812 14.609 6.246 1 98.31 173 LEU B C 1
ATOM 4082 O O . LEU B 1 173 ? 10.875 13.977 6.227 1 98.31 173 LEU B O 1
ATOM 4086 N N . ALA B 1 174 ? 9.008 14.539 7.246 1 98 174 ALA B N 1
ATOM 4087 C CA . ALA B 1 174 ? 9.352 13.875 8.508 1 98 174 ALA B CA 1
ATOM 4088 C C . ALA B 1 174 ? 9.242 12.359 8.375 1 98 174 ALA B C 1
ATOM 4090 O O . ALA B 1 174 ? 9.867 11.625 9.141 1 98 174 ALA B O 1
ATOM 4091 N N . THR B 1 175 ? 8.469 11.891 7.414 1 96.81 175 THR B N 1
ATOM 4092 C CA . THR B 1 175 ? 8.031 10.5 7.336 1 96.81 175 THR B CA 1
ATOM 4093 C C . THR B 1 175 ? 9.227 9.555 7.336 1 96.81 175 THR B C 1
ATOM 4095 O O . THR B 1 175 ? 9.281 8.609 8.133 1 96.81 175 THR B O 1
ATOM 4098 N N . TYR B 1 176 ? 10.227 9.836 6.535 1 97.5 176 TYR B N 1
ATOM 4099 C CA . TYR B 1 176 ? 11.359 8.938 6.387 1 97.5 176 TYR B CA 1
ATOM 4100 C C . TYR B 1 176 ? 12.234 8.953 7.629 1 97.5 176 TYR B C 1
ATOM 4102 O O . TYR B 1 176 ? 12.664 7.895 8.109 1 97.5 176 TYR B O 1
ATOM 4110 N N . PHE B 1 177 ? 12.531 10.078 8.133 1 97.31 177 PHE B N 1
ATOM 4111 C CA . PHE B 1 177 ? 13.453 10.219 9.258 1 97.31 177 PHE B CA 1
ATOM 4112 C C . PHE B 1 177 ? 12.867 9.602 10.516 1 97.31 177 PHE B C 1
ATOM 4114 O O . PHE B 1 177 ? 13.578 8.953 11.289 1 97.31 177 PHE B O 1
ATOM 4121 N N . GLU B 1 178 ? 11.578 9.789 10.711 1 96.69 178 GLU B N 1
ATOM 4122 C CA . GLU B 1 178 ? 10.938 9.18 11.875 1 96.69 178 GLU B CA 1
ATOM 4123 C C . GLU B 1 178 ? 10.812 7.672 11.703 1 96.69 178 GLU B C 1
ATOM 4125 O O . GLU B 1 178 ? 11 6.918 12.664 1 96.69 178 GLU B O 1
ATOM 4130 N N . ALA B 1 179 ? 10.508 7.258 10.484 1 94.88 179 ALA B N 1
ATOM 4131 C CA . ALA B 1 179 ? 10.469 5.828 10.203 1 94.88 179 ALA B CA 1
ATOM 4132 C C . ALA B 1 179 ? 11.82 5.172 10.484 1 94.88 179 ALA B C 1
ATOM 4134 O O . ALA B 1 179 ? 11.875 4.09 11.07 1 94.88 179 ALA B O 1
ATOM 4135 N N . ARG B 1 180 ? 12.875 5.82 10.039 1 94.12 180 ARG B N 1
ATOM 4136 C CA . ARG B 1 180 ? 14.227 5.312 10.234 1 94.12 180 ARG B CA 1
ATOM 4137 C C . ARG B 1 180 ? 14.555 5.168 11.719 1 94.12 180 ARG B C 1
ATOM 4139 O O . ARG B 1 180 ? 15.141 4.168 12.133 1 94.12 180 ARG B O 1
ATOM 4146 N N . SER B 1 181 ? 14.125 6.109 12.508 1 92.56 181 SER B N 1
ATOM 4147 C CA . SER B 1 181 ? 14.336 6.059 13.953 1 92.56 181 SER B CA 1
ATOM 4148 C C . SER B 1 181 ? 13.555 4.91 14.586 1 92.56 181 SER B C 1
ATOM 4150 O O . SER B 1 181 ? 14.094 4.168 15.406 1 92.56 181 SER B O 1
ATOM 4152 N N . CYS B 1 182 ? 12.32 4.766 14.211 1 91.06 182 CYS B N 1
ATOM 4153 C CA . CYS B 1 182 ? 11.477 3.711 14.758 1 91.06 182 CYS B CA 1
ATOM 4154 C C . CYS B 1 182 ? 11.992 2.334 14.352 1 91.06 182 CYS B C 1
ATOM 4156 O O . CYS B 1 182 ? 11.922 1.385 15.133 1 91.06 182 CYS B O 1
ATOM 4158 N N . ASN B 1 183 ? 12.43 2.24 13.109 1 87.94 183 ASN B N 1
ATOM 4159 C CA . ASN B 1 183 ? 12.945 0.971 12.617 1 87.94 183 ASN B CA 1
ATOM 4160 C C . ASN B 1 183 ? 14.18 0.528 13.398 1 87.94 183 ASN B C 1
ATOM 4162 O O . ASN B 1 183 ? 14.352 -0.66 13.68 1 87.94 183 ASN B O 1
ATOM 4166 N N . THR B 1 184 ? 15.047 1.448 13.742 1 85 184 THR B N 1
ATOM 4167 C CA . THR B 1 184 ? 16.281 1.174 14.469 1 85 184 THR B CA 1
ATOM 4168 C C . THR B 1 184 ? 15.977 0.675 15.875 1 85 184 THR B C 1
ATOM 4170 O O . THR B 1 184 ? 16.672 -0.203 16.391 1 85 184 THR B O 1
ATOM 4173 N N . THR B 1 185 ? 14.922 1.153 16.5 1 77.19 185 THR B N 1
ATOM 4174 C CA . THR B 1 185 ? 14.617 0.845 17.891 1 77.19 185 THR B CA 1
ATOM 4175 C C . THR B 1 185 ? 13.672 -0.344 18 1 77.19 185 THR B C 1
ATOM 4177 O O . THR B 1 185 ? 13.391 -0.836 19.094 1 77.19 185 THR B O 1
ATOM 4180 N N . HIS B 1 186 ? 13.312 -0.823 16.891 1 68.38 186 HIS B N 1
ATOM 4181 C CA . HIS B 1 186 ? 12.336 -1.91 16.828 1 68.38 186 HIS B CA 1
ATOM 4182 C C . HIS B 1 186 ? 11.133 -1.622 17.719 1 68.38 186 HIS B C 1
ATOM 4184 O O . HIS B 1 186 ? 10.609 -2.527 18.359 1 68.38 186 HIS B O 1
ATOM 4190 N N . LYS B 1 187 ? 10.969 -0.355 17.969 1 67.44 187 LYS B N 1
ATOM 4191 C CA . LYS B 1 187 ? 9.758 0 18.703 1 67.44 187 LYS B CA 1
ATOM 4192 C C . LYS B 1 187 ? 8.516 -0.276 17.859 1 67.44 187 LYS B C 1
ATOM 4194 O O . LYS B 1 187 ? 8.539 -0.156 16.641 1 67.44 187 LYS B O 1
ATOM 4199 N N . PRO B 1 188 ? 7.512 -0.731 18.578 1 59.75 188 PRO B N 1
ATOM 4200 C CA . PRO B 1 188 ? 6.297 -1.024 17.812 1 59.75 188 PRO B CA 1
ATOM 4201 C C . PRO B 1 188 ? 5.746 0.203 17.078 1 59.75 188 PRO B C 1
ATOM 4203 O O . PRO B 1 188 ? 5.973 1.335 17.516 1 59.75 188 PRO B O 1
ATOM 4206 N N . ARG B 1 189 ? 5.215 -0.112 16.016 1 62.28 189 ARG B N 1
ATOM 4207 C CA . ARG B 1 189 ? 4.445 0.864 15.25 1 62.28 189 ARG B CA 1
ATOM 4208 C C . ARG B 1 189 ? 3.408 1.556 16.125 1 62.28 189 ARG B C 1
ATOM 4210 O O . ARG B 1 189 ? 3.062 1.057 17.203 1 62.28 189 ARG B O 1
ATOM 4217 N N . MET B 1 190 ? 2.98 2.623 15.688 1 58.28 190 MET B N 1
ATOM 4218 C CA . MET B 1 190 ? 1.878 3.326 16.328 1 58.28 190 MET B CA 1
ATOM 4219 C C . MET B 1 190 ? 0.704 2.387 16.578 1 58.28 190 MET B C 1
ATOM 4221 O O . MET B 1 190 ? 0.043 2.473 17.609 1 58.28 190 MET B O 1
ATOM 4225 N N . THR B 1 191 ? 0.615 1.415 15.695 1 58.91 191 THR B N 1
ATOM 4226 C CA . THR B 1 191 ? -0.542 0.534 15.82 1 58.91 191 THR B CA 1
ATOM 4227 C C . THR B 1 191 ? -0.111 -0.87 16.234 1 58.91 191 THR B C 1
ATOM 4229 O O . THR B 1 191 ? -0.904 -1.812 16.172 1 58.91 191 THR B O 1
ATOM 4232 N N . GLY B 1 192 ? 1.048 -0.902 16.594 1 66.81 192 GLY B N 1
ATOM 4233 C CA . GLY B 1 192 ? 1.526 -2.207 17.016 1 66.81 192 GLY B CA 1
ATOM 4234 C C . GLY B 1 192 ? 2.049 -3.055 15.875 1 66.81 192 GLY B C 1
ATOM 4235 O O . GLY B 1 192 ? 1.676 -2.846 14.719 1 66.81 192 GLY B O 1
ATOM 4236 N N . GLY B 1 193 ? 2.996 -3.824 16.156 1 75.06 193 GLY B N 1
ATOM 4237 C CA . GLY B 1 193 ? 3.586 -4.711 15.164 1 75.06 193 GLY B CA 1
ATOM 4238 C C . GLY B 1 193 ? 4.949 -4.242 14.68 1 75.06 193 GLY B C 1
ATOM 4239 O O . GLY B 1 193 ? 5.398 -3.152 15.039 1 75.06 193 GLY B O 1
ATOM 4240 N N . GLY B 1 194 ? 5.543 -5.059 13.867 1 85.62 194 GLY B N 1
ATOM 4241 C CA . GLY B 1 194 ? 6.855 -4.742 13.336 1 85.62 194 GLY B CA 1
ATOM 4242 C C . GLY B 1 194 ? 6.801 -3.949 12.039 1 85.62 194 GLY B C 1
ATOM 4243 O O . GLY B 1 194 ? 5.727 -3.768 11.469 1 85.62 194 GLY B O 1
ATOM 4244 N N . ILE B 1 195 ? 7.852 -3.357 11.68 1 90.69 195 ILE B N 1
ATOM 4245 C CA . ILE B 1 195 ? 7.992 -2.555 10.469 1 90.69 195 ILE B CA 1
ATOM 4246 C C . ILE B 1 195 ? 8.461 -3.439 9.312 1 90.69 195 ILE B C 1
ATOM 4248 O O . ILE B 1 195 ? 9.469 -4.141 9.43 1 90.69 195 ILE B O 1
ATOM 4252 N N . SER B 1 196 ? 7.766 -3.41 8.234 1 92.69 196 SER B N 1
ATOM 4253 C CA . SER B 1 196 ? 8.094 -4.219 7.066 1 92.69 196 SER B CA 1
ATOM 4254 C C . SER B 1 196 ? 9.078 -3.494 6.156 1 92.69 196 SER B C 1
ATOM 4256 O O . SER B 1 196 ? 9.289 -2.287 6.297 1 92.69 196 SER B O 1
ATOM 4258 N N . ARG B 1 197 ? 9.672 -4.293 5.234 1 93.06 197 ARG B N 1
ATOM 4259 C CA . ARG B 1 197 ? 10.516 -3.709 4.195 1 93.06 197 ARG B CA 1
ATOM 4260 C C . ARG B 1 197 ? 9.711 -2.758 3.312 1 93.06 197 ARG B C 1
ATOM 4262 O O . ARG B 1 197 ? 10.219 -1.71 2.902 1 93.06 197 ARG B O 1
ATOM 4269 N N . THR B 1 198 ? 8.492 -3.104 3.08 1 95.5 198 THR B N 1
ATOM 4270 C CA . THR B 1 198 ? 7.594 -2.289 2.273 1 95.5 198 THR B CA 1
ATOM 4271 C C . THR B 1 198 ? 7.395 -0.915 2.906 1 95.5 198 THR B C 1
ATOM 4273 O O . THR B 1 198 ? 7.496 0.108 2.229 1 95.5 198 THR B O 1
ATOM 4276 N N . ALA B 1 199 ? 7.133 -0.922 4.219 1 94.19 199 ALA B N 1
ATOM 4277 C CA . ALA B 1 199 ? 6.863 0.329 4.922 1 94.19 199 ALA B CA 1
ATOM 4278 C C . ALA B 1 199 ? 8.062 1.27 4.852 1 94.19 199 ALA B C 1
ATOM 4280 O O . ALA B 1 199 ? 7.906 2.463 4.582 1 94.19 199 ALA B O 1
ATOM 4281 N N . MET B 1 200 ? 9.227 0.728 5.004 1 94.56 200 MET B N 1
ATOM 4282 C CA . MET B 1 200 ? 10.438 1.54 4.949 1 94.56 200 MET B CA 1
ATOM 4283 C C . MET B 1 200 ? 10.672 2.066 3.537 1 94.56 200 MET B C 1
ATOM 4285 O O . MET B 1 200 ? 11.086 3.213 3.359 1 94.56 200 MET B O 1
ATOM 4289 N N . ALA B 1 201 ? 10.406 1.218 2.58 1 95.19 201 ALA B N 1
ATOM 4290 C CA . ALA B 1 201 ? 10.602 1.617 1.188 1 95.19 201 ALA B CA 1
ATOM 4291 C C . ALA B 1 201 ? 9.656 2.752 0.804 1 95.19 201 ALA B C 1
ATOM 4293 O O . ALA B 1 201 ? 10.039 3.668 0.074 1 95.19 201 ALA B O 1
ATOM 4294 N N . LEU B 1 202 ? 8.445 2.689 1.282 1 95.81 202 LEU B N 1
ATOM 4295 C CA . LEU B 1 202 ? 7.469 3.732 0.99 1 95.81 202 LEU B CA 1
ATOM 4296 C C . LEU B 1 202 ? 7.871 5.051 1.641 1 95.81 202 LEU B C 1
ATOM 4298 O O . LEU B 1 202 ? 7.727 6.117 1.036 1 95.81 202 LEU B O 1
ATOM 4302 N N . ALA B 1 203 ? 8.352 4.969 2.869 1 96.56 203 ALA B N 1
ATOM 4303 C CA . ALA B 1 203 ? 8.828 6.168 3.553 1 96.56 203 ALA B CA 1
ATOM 4304 C C . ALA B 1 203 ? 10.008 6.789 2.809 1 96.56 203 ALA B C 1
ATOM 4306 O O . ALA B 1 203 ? 10.07 8.016 2.65 1 96.56 203 ALA B O 1
ATOM 4307 N N . HIS B 1 204 ? 10.906 5.938 2.33 1 97.25 204 HIS B N 1
ATOM 4308 C CA . HIS B 1 204 ? 12.07 6.426 1.59 1 97.25 204 HIS B CA 1
ATOM 4309 C C . HIS B 1 204 ? 11.648 7.035 0.257 1 97.25 204 HIS B C 1
ATOM 4311 O O . HIS B 1 204 ? 12.18 8.078 -0.145 1 97.25 204 HIS B O 1
ATOM 4317 N N . LEU B 1 205 ? 10.711 6.402 -0.412 1 97.56 205 LEU B N 1
ATOM 4318 C CA . LEU B 1 205 ? 10.195 6.926 -1.672 1 97.56 205 LEU B CA 1
ATOM 4319 C C . LEU B 1 205 ? 9.57 8.297 -1.474 1 97.56 205 LEU B C 1
ATOM 4321 O O . LEU B 1 205 ? 9.68 9.172 -2.342 1 97.56 205 LEU B O 1
ATOM 4325 N N . CYS B 1 206 ? 8.875 8.484 -0.374 1 98.25 206 CYS B N 1
ATOM 4326 C CA . CYS B 1 206 ? 8.289 9.781 -0.042 1 98.25 206 CYS B CA 1
ATOM 4327 C C . CYS B 1 206 ? 9.352 10.867 -0.003 1 98.25 206 CYS B C 1
ATOM 4329 O O . CYS B 1 206 ? 9.227 11.883 -0.685 1 98.25 206 CYS B O 1
ATOM 4331 N N . TYR B 1 207 ? 10.398 10.625 0.705 1 98.31 207 TYR B N 1
ATOM 4332 C CA . TYR B 1 207 ? 11.492 11.57 0.872 1 98.31 207 TYR B CA 1
ATOM 4333 C C . TYR B 1 207 ? 12.148 11.883 -0.467 1 98.31 207 TYR B C 1
ATOM 4335 O O . TYR B 1 207 ? 12.336 13.055 -0.815 1 98.31 207 TYR B O 1
ATOM 4343 N N . GLU B 1 208 ? 12.398 10.82 -1.271 1 97.94 208 GLU B N 1
ATOM 4344 C CA . GLU B 1 208 ? 13.047 10.992 -2.568 1 97.94 208 GLU B CA 1
ATOM 4345 C C . GLU B 1 208 ? 12.172 11.805 -3.518 1 97.94 208 GLU B C 1
ATOM 4347 O O . GLU B 1 208 ? 12.672 12.672 -4.238 1 97.94 208 GLU B O 1
ATOM 4352 N N . THR B 1 209 ? 10.914 11.516 -3.508 1 98.19 209 THR B N 1
ATOM 4353 C CA . THR B 1 209 ? 9.977 12.219 -4.383 1 98.19 209 THR B CA 1
ATOM 4354 C C . THR B 1 209 ? 9.914 13.703 -4.035 1 98.19 209 THR B C 1
ATOM 4356 O O . THR B 1 209 ? 9.883 14.555 -4.926 1 98.19 209 THR B O 1
ATOM 4359 N N . LEU B 1 210 ? 9.922 14 -2.742 1 98.56 210 LEU B N 1
ATOM 4360 C CA . LEU B 1 210 ? 9.875 15.391 -2.312 1 98.56 210 LEU B CA 1
ATOM 4361 C C . LEU B 1 210 ? 11.117 16.141 -2.783 1 98.56 210 LEU B C 1
ATOM 4363 O O . LEU B 1 210 ? 11.008 17.234 -3.332 1 98.56 210 LEU B O 1
ATOM 4367 N N . LEU B 1 211 ? 12.273 15.562 -2.574 1 98.12 211 LEU B N 1
ATOM 4368 C CA . LEU B 1 211 ? 13.523 16.219 -2.949 1 98.12 211 LEU B CA 1
ATOM 4369 C C . LEU B 1 211 ? 13.578 16.453 -4.453 1 98.12 211 LEU B C 1
ATOM 4371 O O . LEU B 1 211 ? 14.039 17.5 -4.906 1 98.12 211 LEU B O 1
ATOM 4375 N N . GLU B 1 212 ? 13.047 15.469 -5.211 1 97.69 212 GLU B N 1
ATOM 4376 C CA . GLU B 1 212 ? 13.148 15.508 -6.668 1 97.69 212 GLU B CA 1
ATOM 4377 C C . GLU B 1 212 ? 12.141 16.469 -7.27 1 97.69 212 GLU B C 1
ATOM 4379 O O . GLU B 1 212 ? 12.414 17.125 -8.273 1 97.69 212 GLU B O 1
ATOM 4384 N N . GLU B 1 213 ? 10.938 16.531 -6.586 1 97.62 213 GLU B N 1
ATOM 4385 C CA . GLU B 1 213 ? 9.805 17.125 -7.297 1 97.62 213 GLU B CA 1
ATOM 4386 C C . GLU B 1 213 ? 9.234 18.312 -6.531 1 97.62 213 GLU B C 1
ATOM 4388 O O . GLU B 1 213 ? 8.461 19.109 -7.082 1 97.62 213 GLU B O 1
ATOM 4393 N N . GLY B 1 214 ? 9.578 18.516 -5.297 1 98.06 214 GLY B N 1
ATOM 4394 C CA . GLY B 1 214 ? 8.922 19.469 -4.418 1 98.06 214 GLY B CA 1
ATOM 4395 C C . GLY B 1 214 ? 8.984 20.891 -4.93 1 98.06 214 GLY B C 1
ATOM 4396 O O . GLY B 1 214 ? 7.969 21.594 -4.965 1 98.06 214 GLY B O 1
ATOM 4397 N N . TYR B 1 215 ? 10.156 21.281 -5.344 1 97.38 215 TYR B N 1
ATOM 4398 C CA . TYR B 1 215 ? 10.344 22.656 -5.793 1 97.38 215 TYR B CA 1
ATOM 4399 C C . TYR B 1 215 ? 9.57 22.922 -7.078 1 97.38 215 TYR B C 1
ATOM 4401 O O . TYR B 1 215 ? 8.883 23.938 -7.203 1 97.38 215 TYR B O 1
ATOM 4409 N N . LYS B 1 216 ? 9.641 22.016 -8.086 1 97.06 216 LYS B N 1
ATOM 4410 C CA . LYS B 1 216 ? 8.906 22.141 -9.344 1 97.06 216 LYS B CA 1
ATOM 4411 C C . LYS B 1 216 ? 7.402 22.188 -9.094 1 97.06 216 LYS B C 1
ATOM 4413 O O . LYS B 1 216 ? 6.688 22.953 -9.75 1 97.06 216 LYS B O 1
ATOM 4418 N N . ALA B 1 217 ? 6.965 21.359 -8.117 1 98 217 ALA B N 1
ATOM 4419 C CA . ALA B 1 217 ? 5.539 21.312 -7.797 1 98 217 ALA B CA 1
ATOM 4420 C C . ALA B 1 217 ? 5.074 22.625 -7.18 1 98 217 ALA B C 1
ATOM 4422 O O . ALA B 1 217 ? 4.008 23.141 -7.527 1 98 217 ALA B O 1
ATOM 4423 N N . LYS B 1 218 ? 5.875 23.156 -6.301 1 98.06 218 LYS B N 1
ATOM 4424 C CA . LYS B 1 218 ? 5.555 24.438 -5.664 1 98.06 218 LYS B CA 1
ATOM 4425 C C . LYS B 1 218 ? 5.395 25.531 -6.703 1 98.06 218 LYS B C 1
ATOM 4427 O O . LYS B 1 218 ? 4.422 26.297 -6.664 1 98.06 218 LYS B O 1
ATOM 4432 N N . LEU B 1 219 ? 6.281 25.641 -7.645 1 97.06 219 LEU B N 1
ATOM 4433 C CA . LEU B 1 219 ? 6.234 26.656 -8.68 1 97.06 219 LEU B CA 1
ATOM 4434 C C . LEU B 1 219 ? 4.98 26.5 -9.539 1 97.06 219 LEU B C 1
ATOM 4436 O O . LEU B 1 219 ? 4.355 27.5 -9.906 1 97.06 219 LEU B O 1
ATOM 4440 N N . ALA B 1 220 ? 4.691 25.25 -9.852 1 96.38 220 ALA B N 1
ATOM 4441 C CA . ALA B 1 220 ? 3.5 25 -10.656 1 96.38 220 ALA B CA 1
ATOM 4442 C C . ALA B 1 220 ? 2.234 25.438 -9.922 1 96.38 220 ALA B C 1
ATOM 4444 O O . ALA B 1 220 ? 1.354 26.062 -10.508 1 96.38 220 ALA B O 1
ATOM 4445 N N . VAL B 1 221 ? 2.121 25.125 -8.672 1 97.19 221 VAL B N 1
ATOM 4446 C CA . VAL B 1 221 ? 0.941 25.453 -7.883 1 97.19 221 VAL B CA 1
ATOM 4447 C C . VAL B 1 221 ? 0.875 26.969 -7.664 1 97.19 221 VAL B C 1
ATOM 4449 O O . VAL B 1 221 ? -0.211 27.547 -7.637 1 97.19 221 VAL B O 1
ATOM 4452 N N . ASP B 1 222 ? 2.033 27.672 -7.582 1 97.12 222 ASP B N 1
ATOM 4453 C CA . ASP B 1 222 ? 2.059 29.125 -7.551 1 97.12 222 ASP B CA 1
ATOM 4454 C C . ASP B 1 222 ? 1.35 29.719 -8.766 1 97.12 222 ASP B C 1
ATOM 4456 O O . ASP B 1 222 ? 0.742 30.781 -8.68 1 97.12 222 ASP B O 1
ATOM 4460 N N . ALA B 1 223 ? 1.455 29 -9.812 1 95.12 223 ALA B N 1
ATOM 4461 C CA . ALA B 1 223 ? 0.852 29.453 -11.062 1 95.12 223 ALA B CA 1
ATOM 4462 C C . ALA B 1 223 ? -0.563 28.906 -11.219 1 95.12 223 ALA B C 1
ATOM 4464 O O . ALA B 1 223 ? -1.228 29.172 -12.227 1 95.12 223 ALA B O 1
ATOM 4465 N N . GLY B 1 224 ? -0.975 28.109 -10.297 1 93.62 224 GLY B N 1
ATOM 4466 C CA . GLY B 1 224 ? -2.334 27.594 -10.289 1 93.62 224 GLY B CA 1
ATOM 4467 C C . GLY B 1 224 ? -2.549 26.453 -11.273 1 93.62 224 GLY B C 1
ATOM 4468 O O . GLY B 1 224 ? -3.658 26.266 -11.773 1 93.62 224 GLY B O 1
ATOM 4469 N N . VAL B 1 225 ? -1.423 25.719 -11.602 1 91.81 225 VAL B N 1
ATOM 4470 C CA . VAL B 1 225 ? -1.542 24.656 -12.602 1 91.81 225 VAL B CA 1
ATOM 4471 C C . VAL B 1 225 ? -1.045 23.344 -12.008 1 91.81 225 VAL B C 1
ATOM 4473 O O . VAL B 1 225 ? -0.29 23.328 -11.031 1 91.81 225 VAL B O 1
ATOM 4476 N N . SER B 1 226 ? -1.522 22.25 -12.562 1 93.06 226 SER B N 1
ATOM 4477 C CA . SER B 1 226 ? -1.091 20.922 -12.172 1 93.06 226 SER B CA 1
ATOM 4478 C C . SER B 1 226 ? -0.164 20.297 -13.219 1 93.06 226 SER B C 1
ATOM 4480 O O . SER B 1 226 ? -0.497 20.266 -14.398 1 93.06 226 SER B O 1
ATOM 4482 N N . THR B 1 227 ? 1.044 19.938 -12.836 1 94.56 227 THR B N 1
ATOM 4483 C CA . THR B 1 227 ? 2.037 19.25 -13.648 1 94.56 227 THR B CA 1
ATOM 4484 C C . THR B 1 227 ? 2.316 17.859 -13.078 1 94.56 227 THR B C 1
ATOM 4486 O O . THR B 1 227 ? 1.828 17.516 -12 1 94.56 227 THR B O 1
ATOM 4489 N N . PRO B 1 228 ? 3.035 17 -13.82 1 92.69 228 PRO B N 1
ATOM 4490 C CA . PRO B 1 228 ? 3.416 15.695 -13.25 1 92.69 228 PRO B CA 1
ATOM 4491 C C . PRO B 1 228 ? 4.117 15.828 -11.906 1 92.69 228 PRO B C 1
ATOM 4493 O O . PRO B 1 228 ? 3.939 14.977 -11.023 1 92.69 228 PRO B O 1
ATOM 4496 N N . ALA B 1 229 ? 4.883 16.891 -11.742 1 95.25 229 ALA B N 1
ATOM 4497 C CA . ALA B 1 229 ? 5.539 17.125 -10.461 1 95.25 229 ALA B CA 1
ATOM 4498 C C . ALA B 1 229 ? 4.516 17.312 -9.344 1 95.25 229 ALA B C 1
ATOM 4500 O O . ALA B 1 229 ? 4.688 16.797 -8.242 1 95.25 229 ALA B O 1
ATOM 4501 N N . VAL B 1 230 ? 3.48 18.094 -9.68 1 96.81 230 VAL B N 1
ATOM 4502 C CA . VAL B 1 230 ? 2.414 18.328 -8.711 1 96.81 230 VAL B CA 1
ATOM 4503 C C . VAL B 1 230 ? 1.732 17 -8.359 1 96.81 230 VAL B C 1
ATOM 4505 O O . VAL B 1 230 ? 1.519 16.703 -7.188 1 96.81 230 VAL B O 1
ATOM 4508 N N . GLU B 1 231 ? 1.479 16.172 -9.344 1 96.44 231 GLU B N 1
ATOM 4509 C CA . GLU B 1 231 ? 0.868 14.859 -9.141 1 96.44 231 GLU B CA 1
ATOM 4510 C C . GLU B 1 231 ? 1.718 13.992 -8.219 1 96.44 231 GLU B C 1
ATOM 4512 O O . GLU B 1 231 ? 1.197 13.367 -7.289 1 96.44 231 GLU B O 1
ATOM 4517 N N . ASN B 1 232 ? 2.959 13.992 -8.492 1 97.06 232 ASN B N 1
ATOM 4518 C CA . ASN B 1 232 ? 3.879 13.156 -7.719 1 97.06 232 ASN B CA 1
ATOM 4519 C C . ASN B 1 232 ? 3.984 13.633 -6.27 1 97.06 232 ASN B C 1
ATOM 4521 O O . ASN B 1 232 ? 4.035 12.82 -5.348 1 97.06 232 ASN B O 1
ATOM 4525 N N . VAL B 1 233 ? 4.043 14.938 -6.066 1 98 233 VAL B N 1
ATOM 4526 C CA . VAL B 1 233 ? 4.195 15.484 -4.723 1 98 233 VAL B CA 1
ATOM 4527 C C . VAL B 1 233 ? 2.914 15.258 -3.924 1 98 233 VAL B C 1
ATOM 4529 O O . VAL B 1 233 ? 2.965 14.977 -2.723 1 98 233 VAL B O 1
ATOM 4532 N N . ILE B 1 234 ? 1.768 15.367 -4.574 1 98.06 234 ILE B N 1
ATOM 4533 C CA . ILE B 1 234 ? 0.498 15.102 -3.904 1 98.06 234 ILE B CA 1
ATOM 4534 C C . ILE B 1 234 ? 0.432 13.633 -3.486 1 98.06 234 ILE B C 1
ATOM 4536 O O . ILE B 1 234 ? 0.029 13.32 -2.365 1 98.06 234 ILE B O 1
ATOM 4540 N N . GLU B 1 235 ? 0.843 12.727 -4.32 1 97.88 235 GLU B N 1
ATOM 4541 C CA . GLU B 1 235 ? 0.925 11.312 -3.975 1 97.88 235 GLU B CA 1
ATOM 4542 C C . GLU B 1 235 ? 1.85 11.094 -2.781 1 97.88 235 GLU B C 1
ATOM 4544 O O . GLU B 1 235 ? 1.529 10.312 -1.877 1 97.88 235 GLU B O 1
ATOM 4549 N N . ALA B 1 236 ? 2.982 11.758 -2.781 1 98.06 236 ALA B N 1
ATOM 4550 C CA . ALA B 1 236 ? 3.938 11.641 -1.682 1 98.06 236 ALA B CA 1
ATOM 4551 C C . ALA B 1 236 ? 3.33 12.141 -0.372 1 98.06 236 ALA B C 1
ATOM 4553 O O . ALA B 1 236 ? 3.406 11.461 0.652 1 98.06 236 ALA B O 1
ATOM 4554 N N . SER B 1 237 ? 2.691 13.297 -0.425 1 97.81 237 SER B N 1
ATOM 4555 C CA . SER B 1 237 ? 2.205 13.977 0.773 1 97.81 237 SER B CA 1
ATOM 4556 C C . SER B 1 237 ? 0.991 13.266 1.358 1 97.81 237 SER B C 1
ATOM 4558 O O . SER B 1 237 ? 0.822 13.211 2.578 1 97.81 237 SER B O 1
ATOM 4560 N N . ILE B 1 238 ? 0.153 12.75 0.498 1 97.44 238 ILE B N 1
ATOM 4561 C CA . ILE B 1 238 ? -1.104 12.18 0.97 1 97.44 238 ILE B CA 1
ATOM 4562 C C . ILE B 1 238 ? -0.943 10.672 1.17 1 97.44 238 ILE B C 1
ATOM 4564 O O . ILE B 1 238 ? -1.156 10.156 2.271 1 97.44 238 ILE B O 1
ATOM 4568 N N . TYR B 1 239 ? -0.431 9.984 0.211 1 97.88 239 TYR B N 1
ATOM 4569 C CA . TYR B 1 239 ? -0.45 8.523 0.246 1 97.88 239 TYR B CA 1
ATOM 4570 C C . TYR B 1 239 ? 0.816 7.98 0.895 1 97.88 239 TYR B C 1
ATOM 4572 O O . TYR B 1 239 ? 0.748 7.246 1.883 1 97.88 239 TYR B O 1
ATOM 4580 N N . LEU B 1 240 ? 1.992 8.312 0.318 1 97.94 240 LEU B N 1
ATOM 4581 C CA . LEU B 1 240 ? 3.244 7.746 0.812 1 97.94 240 LEU B CA 1
ATOM 4582 C C . LEU B 1 240 ? 3.49 8.156 2.26 1 97.94 240 LEU B C 1
ATOM 4584 O O . LEU B 1 240 ? 3.855 7.32 3.092 1 97.94 240 LEU B O 1
ATOM 4588 N N . SER B 1 241 ? 3.305 9.422 2.555 1 97.19 241 SER B N 1
ATOM 4589 C CA . SER B 1 241 ? 3.484 9.906 3.918 1 97.19 241 SER B CA 1
ATOM 4590 C C . SER B 1 241 ? 2.488 9.258 4.875 1 97.19 241 SER B C 1
ATOM 4592 O O . SER B 1 241 ? 2.852 8.867 5.988 1 97.19 241 SER B O 1
ATOM 4594 N N . GLY B 1 242 ? 1.252 9.156 4.449 1 95.25 242 GLY B N 1
ATOM 4595 C CA . GLY B 1 242 ? 0.232 8.516 5.266 1 95.25 242 GLY B CA 1
ATOM 4596 C C . GLY B 1 242 ? 0.558 7.074 5.605 1 95.25 242 GLY B C 1
ATOM 4597 O O . GLY B 1 242 ? 0.517 6.68 6.773 1 95.25 242 GLY B O 1
ATOM 4598 N N . LEU B 1 243 ? 0.912 6.301 4.613 1 94.81 243 LEU B N 1
ATOM 4599 C CA . LEU B 1 243 ? 1.271 4.906 4.848 1 94.81 243 LEU B CA 1
ATOM 4600 C C . LEU B 1 243 ? 2.588 4.801 5.609 1 94.81 243 LEU B C 1
ATOM 4602 O O . LEU B 1 243 ? 2.771 3.891 6.422 1 94.81 243 LEU B O 1
ATOM 4606 N N . GLY B 1 244 ? 3.48 5.75 5.336 1 92.94 244 GLY B N 1
ATOM 4607 C CA . GLY B 1 244 ? 4.766 5.746 6.02 1 92.94 244 GLY B CA 1
ATOM 4608 C C . GLY B 1 244 ? 4.637 5.859 7.527 1 92.94 244 GLY B C 1
ATOM 4609 O O . GLY B 1 244 ? 5.16 5.02 8.266 1 92.94 244 GLY B O 1
ATOM 4610 N N . PHE B 1 245 ? 3.947 6.891 7.965 1 89.81 245 PHE B N 1
ATOM 4611 C CA . PHE B 1 245 ? 3.893 7.066 9.414 1 89.81 245 PHE B CA 1
ATOM 4612 C C . PHE B 1 245 ? 3.037 5.98 10.055 1 89.81 245 PHE B C 1
ATOM 4614 O O . PHE B 1 245 ? 3.361 5.492 11.141 1 89.81 245 PHE B O 1
ATOM 4621 N N . GLU B 1 246 ? 2.02 5.523 9.367 1 91.31 246 GLU B N 1
ATOM 4622 C CA . GLU B 1 246 ? 1.096 4.559 9.961 1 91.31 246 GLU B CA 1
ATOM 4623 C C . GLU B 1 246 ? 1.745 3.184 10.094 1 91.31 246 GLU B C 1
ATOM 4625 O O . GLU B 1 246 ? 1.439 2.434 11.023 1 91.31 246 GLU B O 1
ATOM 4630 N N . ASN B 1 247 ? 2.602 2.828 9.148 1 93.69 247 ASN B N 1
ATOM 4631 C CA . ASN B 1 247 ? 3.18 1.489 9.125 1 93.69 247 ASN B CA 1
ATOM 4632 C C . ASN B 1 247 ? 4.594 1.48 9.703 1 93.69 247 ASN B C 1
ATOM 4634 O O . ASN B 1 247 ? 5.266 0.447 9.695 1 93.69 247 ASN B O 1
ATOM 4638 N N . THR B 1 248 ? 5.078 2.486 10.133 1 92.81 248 THR B N 1
ATOM 4639 C CA . THR B 1 248 ? 6.355 2.551 10.836 1 92.81 248 THR B CA 1
ATOM 4640 C C . THR B 1 248 ? 6.195 3.217 12.195 1 92.81 248 THR B C 1
ATOM 4642 O O . THR B 1 248 ? 5.746 2.584 13.156 1 92.81 248 THR B O 1
ATOM 4645 N N . GLY B 1 249 ? 6.105 4.648 12.148 1 89.38 249 GLY B N 1
ATOM 4646 C CA . GLY B 1 249 ? 5.961 5.395 13.391 1 89.38 249 GLY B CA 1
ATOM 4647 C C . GLY B 1 249 ? 6.43 6.832 13.281 1 89.38 249 GLY B C 1
ATOM 4648 O O . GLY B 1 249 ? 6.934 7.246 12.234 1 89.38 249 GLY B O 1
ATOM 4649 N N . ILE B 1 250 ? 6.141 7.523 14.367 1 91.56 250 ILE B N 1
ATOM 4650 C CA . ILE B 1 250 ? 6.562 8.914 14.516 1 91.56 250 ILE B CA 1
ATOM 4651 C C . ILE B 1 250 ? 7.574 9.023 15.656 1 91.56 250 ILE B C 1
ATOM 4653 O O . ILE B 1 250 ? 7.699 8.109 16.484 1 91.56 250 ILE B O 1
ATOM 4657 N N . ALA B 1 251 ? 8.312 10.047 15.656 1 94.62 251 ALA B N 1
ATOM 4658 C CA . ALA B 1 251 ? 9.359 10.219 16.656 1 94.62 251 ALA B CA 1
ATOM 4659 C C . ALA B 1 251 ? 9.469 11.68 17.109 1 94.62 251 ALA B C 1
ATOM 4661 O O . ALA B 1 251 ? 8.484 12.273 17.562 1 94.62 251 ALA B O 1
ATOM 4662 N N . ALA B 1 252 ? 10.609 12.266 16.938 1 97.12 252 ALA B N 1
ATOM 4663 C CA . ALA B 1 252 ? 10.883 13.562 17.562 1 97.12 252 ALA B CA 1
ATOM 4664 C C . ALA B 1 252 ? 10.227 14.695 16.781 1 97.12 252 ALA B C 1
ATOM 4666 O O . ALA B 1 252 ? 9.742 15.664 17.359 1 97.12 252 ALA B O 1
ATOM 4667 N N . ALA B 1 253 ? 10.211 14.633 15.469 1 97.81 253 ALA B N 1
ATOM 4668 C CA . ALA B 1 253 ? 9.711 15.734 14.648 1 97.81 253 ALA B CA 1
ATOM 4669 C C . ALA B 1 253 ? 8.273 16.094 15.016 1 97.81 253 ALA B C 1
ATOM 4671 O O . ALA B 1 253 ? 7.969 17.25 15.281 1 97.81 253 ALA B O 1
ATOM 4672 N N . HIS B 1 254 ? 7.426 15.094 15.125 1 95.12 254 HIS B N 1
ATOM 4673 C CA . HIS B 1 254 ? 6.023 15.344 15.43 1 95.12 254 HIS B CA 1
ATOM 4674 C C . HIS B 1 254 ? 5.844 15.742 16.891 1 95.12 254 HIS B C 1
ATOM 4676 O O . HIS B 1 254 ? 4.965 16.547 17.219 1 95.12 254 HIS B O 1
ATOM 4682 N N . SER B 1 255 ? 6.668 15.195 17.734 1 95.62 255 SER B N 1
ATOM 4683 C CA . SER B 1 255 ? 6.609 15.594 19.141 1 95.62 255 SER B CA 1
ATOM 4684 C C . SER B 1 255 ? 6.996 17.062 19.297 1 95.62 255 SER B C 1
ATOM 4686 O O . SER B 1 255 ? 6.422 17.766 20.141 1 95.62 255 SER B O 1
ATOM 4688 N N . VAL B 1 256 ? 7.973 17.484 18.578 1 97.25 256 VAL B N 1
ATOM 4689 C CA . VAL B 1 256 ? 8.398 18.875 18.625 1 97.25 256 VAL B CA 1
ATOM 4690 C C . VAL B 1 256 ? 7.285 19.781 18.094 1 97.25 256 VAL B C 1
ATOM 4692 O O . VAL B 1 256 ? 7.023 20.844 18.641 1 97.25 256 VAL B O 1
ATOM 4695 N N . HIS B 1 257 ? 6.66 19.344 17 1 94.81 257 HIS B N 1
ATOM 4696 C CA . HIS B 1 257 ? 5.461 20.031 16.547 1 94.81 257 HIS B CA 1
ATOM 4697 C C . HIS B 1 257 ? 4.445 20.188 17.672 1 94.81 257 HIS B C 1
ATOM 4699 O O . HIS B 1 257 ? 3.928 21.281 17.891 1 94.81 257 HIS B O 1
ATOM 4705 N N . ASN B 1 258 ? 4.133 19.062 18.359 1 91.88 258 ASN B N 1
ATOM 4706 C CA . ASN B 1 258 ? 3.189 19.125 19.469 1 91.88 258 ASN B CA 1
ATOM 4707 C C . ASN B 1 258 ? 3.641 20.109 20.547 1 91.88 258 ASN B C 1
ATOM 4709 O O . ASN B 1 258 ? 2.818 20.828 21.125 1 91.88 258 ASN B O 1
ATOM 4713 N N . GLY B 1 259 ? 4.895 20.156 20.766 1 94.69 259 GLY B N 1
ATOM 4714 C CA . GLY B 1 259 ? 5.457 21.094 21.719 1 94.69 259 GLY B CA 1
ATOM 4715 C C . GLY B 1 259 ? 5.219 22.547 21.344 1 94.69 259 GLY B C 1
ATOM 4716 O O . GLY B 1 259 ? 4.879 23.375 22.203 1 94.69 259 GLY B O 1
ATOM 4717 N N . PHE B 1 260 ? 5.332 22.844 20.094 1 94.69 260 PHE B N 1
ATOM 4718 C CA . PHE B 1 260 ? 5.168 24.219 19.625 1 94.69 260 PHE B CA 1
ATOM 4719 C C . PHE B 1 260 ? 3.725 24.672 19.797 1 94.69 260 PHE B C 1
ATOM 4721 O O . PHE B 1 260 ? 3.445 25.875 19.797 1 94.69 260 PHE B O 1
ATOM 4728 N N . THR B 1 261 ? 2.822 23.766 19.938 1 89.62 261 THR B N 1
ATOM 4729 C CA . THR B 1 261 ? 1.414 24.125 20.047 1 89.62 261 THR B CA 1
ATOM 4730 C C . THR B 1 261 ? 1.125 24.766 21.406 1 89.62 261 THR B C 1
ATOM 4732 O O . THR B 1 261 ? 0.063 25.359 21.609 1 89.62 261 THR B O 1
ATOM 4735 N N . VAL B 1 262 ? 2.107 24.703 22.406 1 90.56 262 VAL B N 1
ATOM 4736 C CA . VAL B 1 262 ? 1.918 25.312 23.719 1 90.56 262 VAL B CA 1
ATOM 4737 C C . VAL B 1 262 ? 2.092 26.828 23.625 1 90.56 262 VAL B C 1
ATOM 4739 O O . VAL B 1 262 ? 1.686 27.562 24.516 1 90.56 262 VAL B O 1
ATOM 4742 N N . LEU B 1 263 ? 2.752 27.234 22.5 1 91.69 263 LEU B N 1
ATOM 4743 C CA . LEU B 1 263 ? 2.984 28.656 22.281 1 91.69 263 LEU B CA 1
ATOM 4744 C C . LEU B 1 263 ? 1.89 29.25 21.406 1 91.69 263 LEU B C 1
ATOM 4746 O O . LEU B 1 263 ? 1.759 28.891 20.234 1 91.69 263 LEU B O 1
ATOM 4750 N N . GLU B 1 264 ? 1.175 30.203 21.859 1 89 264 GLU B N 1
ATOM 4751 C CA . GLU B 1 264 ? 0.09 30.859 21.125 1 89 264 GLU B CA 1
ATOM 4752 C C . GLU B 1 264 ? 0.597 31.484 19.828 1 89 264 GLU B C 1
ATOM 4754 O O . GLU B 1 264 ? -0.112 31.5 18.828 1 89 264 GLU B O 1
ATOM 4759 N N . GLU B 1 265 ? 1.775 32.031 19.875 1 90.88 265 GLU B N 1
ATOM 4760 C CA . GLU B 1 265 ? 2.322 32.75 18.719 1 90.88 265 GLU B CA 1
ATOM 4761 C C . GLU B 1 265 ? 2.584 31.797 17.562 1 90.88 265 GLU B C 1
ATOM 4763 O O . GLU B 1 265 ? 2.791 32.219 16.422 1 90.88 265 GLU B O 1
ATOM 4768 N N . CYS B 1 266 ? 2.572 30.469 17.844 1 90.69 266 CYS B N 1
ATOM 4769 C CA . CYS B 1 266 ? 2.795 29.484 16.781 1 90.69 266 CYS B CA 1
ATOM 4770 C C . CYS B 1 266 ? 1.472 28.984 16.219 1 90.69 266 CYS B C 1
ATOM 4772 O O . CYS B 1 266 ? 1.454 28.188 15.281 1 90.69 266 CYS B O 1
ATOM 4774 N N . HIS B 1 267 ? 0.344 29.422 16.672 1 86.75 267 HIS B N 1
ATOM 4775 C CA . HIS B 1 267 ? -0.96 28.875 16.312 1 86.75 267 HIS B CA 1
ATOM 4776 C C . HIS B 1 267 ? -1.336 29.203 14.875 1 86.75 267 HIS B C 1
ATOM 4778 O O . HIS B 1 267 ? -2.184 28.547 14.281 1 86.75 267 HIS B O 1
ATOM 4784 N N . HIS B 1 268 ? -0.731 30.219 14.312 1 89.12 268 HIS B N 1
ATOM 4785 C CA . HIS B 1 268 ? -1.05 30.609 12.945 1 89.12 268 HIS B CA 1
ATOM 4786 C C . HIS B 1 268 ? -0.308 29.719 11.945 1 89.12 268 HIS B C 1
ATOM 4788 O O . HIS B 1 268 ? -0.588 29.766 10.742 1 89.12 268 HIS B O 1
ATOM 4794 N N . MET B 1 269 ? 0.627 28.906 12.422 1 92.56 269 MET B N 1
ATOM 4795 C CA . MET B 1 269 ? 1.396 28.016 11.562 1 92.56 269 MET B CA 1
ATOM 4796 C C . MET B 1 269 ? 0.604 26.75 11.25 1 92.56 269 MET B C 1
ATOM 4798 O O . MET B 1 269 ? -0.111 26.234 12.109 1 92.56 269 MET B O 1
ATOM 4802 N N . TYR B 1 270 ? 0.714 26.328 10.023 1 93.19 270 TYR B N 1
ATOM 4803 C CA . TYR B 1 270 ? 0.128 25.031 9.672 1 93.19 270 TYR B CA 1
ATOM 4804 C C . TYR B 1 270 ? 0.945 23.891 10.25 1 93.19 270 TYR B C 1
ATOM 4806 O O . TYR B 1 270 ? 2.129 24.047 10.555 1 93.19 270 TYR B O 1
ATOM 4814 N N . HIS B 1 271 ? 0.309 22.766 10.422 1 91.88 271 HIS B N 1
ATOM 4815 C CA . HIS B 1 271 ? 0.879 21.562 11.008 1 91.88 271 HIS B CA 1
ATOM 4816 C C . HIS B 1 271 ? 2.232 21.234 10.391 1 91.88 271 HIS B C 1
ATOM 4818 O O . HIS B 1 271 ? 3.24 21.156 11.094 1 91.88 271 HIS B O 1
ATOM 4824 N N . GLY B 1 272 ? 2.344 21.172 9.062 1 96.38 272 GLY B N 1
ATOM 4825 C CA . GLY B 1 272 ? 3.533 20.734 8.352 1 96.38 272 GLY B CA 1
ATOM 4826 C C . GLY B 1 272 ? 4.688 21.703 8.453 1 96.38 272 GLY B C 1
ATOM 4827 O O . GLY B 1 272 ? 5.852 21.328 8.312 1 96.38 272 GLY B O 1
ATOM 4828 N N . GLU B 1 273 ? 4.348 22.984 8.68 1 97.5 273 GLU B N 1
ATOM 4829 C CA . GLU B 1 273 ? 5.383 24 8.867 1 97.5 273 GLU B CA 1
ATOM 4830 C C . GLU B 1 273 ? 6.145 23.766 10.172 1 97.5 273 GLU B C 1
ATOM 4832 O O . GLU B 1 273 ? 7.375 23.844 10.195 1 97.5 273 GLU B O 1
ATOM 4837 N N . LYS B 1 274 ? 5.445 23.422 11.164 1 96.88 274 LYS B N 1
ATOM 4838 C CA . LYS B 1 274 ? 6.074 23.125 12.445 1 96.88 274 LYS B CA 1
ATOM 4839 C C . LYS B 1 274 ? 6.816 21.797 12.398 1 96.88 274 LYS B C 1
ATOM 4841 O O . LYS B 1 274 ? 7.895 21.656 12.977 1 96.88 274 LYS B O 1
ATOM 4846 N N . VAL B 1 275 ? 6.219 20.844 11.734 1 97.5 275 VAL B N 1
ATOM 4847 C CA . VAL B 1 275 ? 6.832 19.516 11.641 1 97.5 275 VAL B CA 1
ATOM 4848 C C . VAL B 1 275 ? 8.164 19.609 10.906 1 97.5 275 VAL B C 1
ATOM 4850 O O . VAL B 1 275 ? 9.133 18.953 11.273 1 97.5 275 VAL B O 1
ATOM 4853 N N . ALA B 1 276 ? 8.219 20.438 9.852 1 98.38 276 ALA B N 1
ATOM 4854 C CA . ALA B 1 276 ? 9.445 20.594 9.086 1 98.38 276 ALA B CA 1
ATOM 4855 C C . ALA B 1 276 ? 10.594 21.078 9.977 1 98.38 276 ALA B C 1
ATOM 4857 O O . ALA B 1 276 ? 11.711 20.562 9.891 1 98.38 276 ALA B O 1
ATOM 4858 N N . PHE B 1 277 ? 10.352 22.047 10.789 1 98.62 277 PHE B N 1
ATOM 4859 C CA . PHE B 1 277 ? 11.359 22.484 11.75 1 98.62 277 PHE B CA 1
ATOM 4860 C C . PHE B 1 277 ? 11.695 21.359 12.727 1 98.62 277 PHE B C 1
ATOM 4862 O O . PHE B 1 277 ? 12.859 21.203 13.109 1 98.62 277 PHE B O 1
ATOM 4869 N N . GLY B 1 278 ? 10.688 20.641 13.117 1 98.56 278 GLY B N 1
ATOM 4870 C CA . GLY B 1 278 ? 10.898 19.484 13.953 1 98.56 278 GLY B CA 1
ATOM 4871 C C . GLY B 1 278 ? 11.859 18.469 13.352 1 98.56 278 GLY B C 1
ATOM 4872 O O . GLY B 1 278 ? 12.609 17.812 14.07 1 98.56 278 GLY B O 1
ATOM 4873 N N . VAL B 1 279 ? 11.836 18.297 12.031 1 98.62 279 VAL B N 1
ATOM 4874 C CA . VAL B 1 279 ? 12.758 17.391 11.352 1 98.62 279 VAL B CA 1
ATOM 4875 C C . VAL B 1 279 ? 14.195 17.859 11.57 1 98.62 279 VAL B C 1
ATOM 4877 O O . VAL B 1 279 ? 15.078 17.047 11.859 1 98.62 279 VAL B O 1
ATOM 4880 N N . ILE B 1 280 ? 14.422 19.156 11.422 1 98.62 280 ILE B N 1
ATOM 4881 C CA . ILE B 1 280 ? 15.758 19.703 11.641 1 98.62 280 ILE B CA 1
ATOM 4882 C C . ILE B 1 280 ? 16.188 19.453 13.078 1 98.62 280 ILE B C 1
ATOM 4884 O O . ILE B 1 280 ? 17.312 19.031 13.336 1 98.62 280 ILE B O 1
ATOM 4888 N N . VAL B 1 281 ? 15.289 19.656 14.008 1 98.69 281 VAL B N 1
ATOM 4889 C CA . VAL B 1 281 ? 15.57 19.406 15.422 1 98.69 281 VAL B CA 1
ATOM 4890 C C . VAL B 1 281 ? 15.938 17.938 15.625 1 98.69 281 VAL B C 1
ATOM 4892 O O . VAL B 1 281 ? 16.906 17.625 16.328 1 98.69 281 VAL B O 1
ATOM 4895 N N . GLN B 1 282 ? 15.164 17.047 15.031 1 98.5 282 GLN B N 1
ATOM 4896 C CA . GLN B 1 282 ? 15.438 15.609 15.148 1 98.5 282 GLN B CA 1
ATOM 4897 C C . GLN B 1 282 ? 16.828 15.266 14.617 1 98.5 282 GLN B C 1
ATOM 4899 O O . GLN B 1 282 ? 17.562 14.484 15.227 1 98.5 282 GLN B O 1
ATOM 4904 N N . LEU B 1 283 ? 17.125 15.805 13.453 1 98.38 283 LEU B N 1
ATOM 4905 C CA . LEU B 1 283 ? 18.422 15.523 12.844 1 98.38 283 LEU B CA 1
ATOM 4906 C C . LEU B 1 283 ? 19.562 16.031 13.727 1 98.38 283 LEU B C 1
ATOM 4908 O O . LEU B 1 283 ? 20.609 15.391 13.812 1 98.38 283 LEU B O 1
ATOM 4912 N N . VAL B 1 284 ? 19.344 17.141 14.391 1 97.81 284 VAL B N 1
ATOM 4913 C CA . VAL B 1 284 ? 20.328 17.656 15.328 1 97.81 284 VAL B CA 1
ATOM 4914 C C . VAL B 1 284 ? 20.453 16.719 16.531 1 97.81 284 VAL B C 1
ATOM 4916 O O . VAL B 1 284 ? 21.562 16.391 16.953 1 97.81 284 VAL B O 1
ATOM 4919 N N . LEU B 1 285 ? 19.312 16.312 17.062 1 97.5 285 LEU B N 1
ATOM 4920 C CA . LEU B 1 285 ? 19.312 15.375 18.172 1 97.5 285 LEU B CA 1
ATOM 4921 C C . LEU B 1 285 ? 20.094 14.109 17.828 1 97.5 285 LEU B C 1
ATOM 4923 O O . LEU B 1 285 ? 20.766 13.547 18.688 1 97.5 285 LEU B O 1
ATOM 4927 N N . GLU B 1 286 ? 20.016 13.734 16.578 1 96.62 286 GLU B N 1
ATOM 4928 C CA . GLU B 1 286 ? 20.625 12.5 16.125 1 96.62 286 GLU B CA 1
ATOM 4929 C C . GLU B 1 286 ? 22.109 12.711 15.789 1 96.62 286 GLU B C 1
ATOM 4931 O O . GLU B 1 286 ? 22.828 11.758 15.508 1 96.62 286 GLU B O 1
ATOM 4936 N N . ASN B 1 287 ? 22.562 13.953 15.891 1 96.5 287 ASN B N 1
ATOM 4937 C CA . ASN B 1 287 ? 23.891 14.297 15.375 1 96.5 287 ASN B CA 1
ATOM 4938 C C . ASN B 1 287 ? 24.094 13.773 13.953 1 96.5 287 ASN B C 1
ATOM 4940 O O . ASN B 1 287 ? 25.078 13.102 13.672 1 96.5 287 ASN B O 1
ATOM 4944 N N . SER B 1 288 ? 23.078 14.008 13.109 1 96.31 288 SER B N 1
ATOM 4945 C CA . SER B 1 288 ? 23.109 13.523 11.727 1 96.31 288 SER B CA 1
ATOM 4946 C C . SER B 1 288 ? 24.266 14.133 10.953 1 96.31 288 SER B C 1
ATOM 4948 O O . SER B 1 288 ? 24.703 15.242 11.258 1 96.31 288 SER B O 1
ATOM 4950 N N . PRO B 1 289 ? 24.781 13.438 9.883 1 96.12 289 PRO B N 1
ATOM 4951 C CA . PRO B 1 289 ? 25.844 14 9.055 1 96.12 289 PRO B CA 1
ATOM 4952 C C . PRO B 1 289 ? 25.484 15.352 8.445 1 96.12 289 PRO B C 1
ATOM 4954 O O . PRO B 1 289 ? 24.312 15.578 8.102 1 96.12 289 PRO B O 1
ATOM 4957 N N . ASN B 1 290 ? 26.453 16.203 8.25 1 95 290 ASN B N 1
ATOM 4958 C CA . ASN B 1 290 ? 26.25 17.531 7.695 1 95 290 ASN B CA 1
ATOM 4959 C C . ASN B 1 290 ? 25.547 17.469 6.336 1 95 290 ASN B C 1
ATOM 4961 O O . ASN B 1 290 ? 24.703 18.312 6.023 1 95 290 ASN B O 1
ATOM 4965 N N . GLU B 1 291 ? 25.906 16.484 5.602 1 96.94 291 GLU B N 1
ATOM 4966 C CA . GLU B 1 291 ? 25.328 16.359 4.27 1 96.94 291 GLU B CA 1
ATOM 4967 C C . GLU B 1 291 ? 23.812 16.203 4.336 1 96.94 291 GLU B C 1
ATOM 4969 O O . GLU B 1 291 ? 23.094 16.781 3.529 1 96.94 291 GLU B O 1
ATOM 4974 N N . GLU B 1 292 ? 23.391 15.398 5.242 1 97.25 292 GLU B N 1
ATOM 4975 C CA . GLU B 1 292 ? 21.953 15.18 5.418 1 97.25 292 GLU B CA 1
ATOM 4976 C C . GLU B 1 292 ? 21.25 16.438 5.922 1 97.25 292 GLU B C 1
ATOM 4978 O O . GLU B 1 292 ? 20.188 16.812 5.422 1 97.25 292 GLU B O 1
ATOM 4983 N N . LEU B 1 293 ? 21.859 17.125 6.91 1 96.94 293 LEU B N 1
ATOM 4984 C CA . LEU B 1 293 ? 21.312 18.375 7.438 1 96.94 293 LEU B CA 1
ATOM 4985 C C . LEU B 1 293 ? 21.266 19.453 6.359 1 96.94 293 LEU B C 1
ATOM 4987 O O . LEU B 1 293 ? 20.266 20.156 6.223 1 96.94 293 LEU B O 1
ATOM 4991 N N . ASP B 1 294 ? 22.312 19.5 5.559 1 97 294 ASP B N 1
ATOM 4992 C CA . ASP B 1 294 ? 22.391 20.484 4.48 1 97 294 ASP B CA 1
ATOM 4993 C C . ASP B 1 294 ? 21.297 20.25 3.441 1 97 294 ASP B C 1
ATOM 4995 O O . ASP B 1 294 ? 20.672 21.188 2.957 1 97 294 ASP B O 1
ATOM 4999 N N . THR B 1 295 ? 21.109 19 3.113 1 98.25 295 THR B N 1
ATOM 5000 C CA . THR B 1 295 ? 20.094 18.625 2.123 1 98.25 295 THR B CA 1
ATOM 5001 C C . THR B 1 295 ? 18.703 19.047 2.592 1 98.25 295 THR B C 1
ATOM 5003 O O . THR B 1 295 ? 17.938 19.641 1.825 1 98.25 295 THR B O 1
ATOM 5006 N N . VAL B 1 296 ? 18.391 18.797 3.863 1 98.44 296 VAL B N 1
ATOM 5007 C CA . VAL B 1 296 ? 17.078 19.094 4.41 1 98.44 296 VAL B CA 1
ATOM 5008 C C . VAL B 1 296 ? 16.891 20.609 4.523 1 98.44 296 VAL B C 1
ATOM 5010 O O . VAL B 1 296 ? 15.844 21.141 4.16 1 98.44 296 VAL B O 1
ATOM 5013 N N . LEU B 1 297 ? 17.922 21.312 4.992 1 98.19 297 LEU B N 1
ATOM 5014 C CA . LEU B 1 297 ? 17.859 22.766 5.113 1 98.19 297 LEU B CA 1
ATOM 5015 C C . LEU B 1 297 ? 17.656 23.422 3.75 1 98.19 297 LEU B C 1
ATOM 5017 O O . LEU B 1 297 ? 16.812 24.297 3.592 1 98.19 297 LEU B O 1
ATOM 5021 N N . ASP B 1 298 ? 18.453 22.922 2.824 1 97.88 298 ASP B N 1
ATOM 5022 C CA . ASP B 1 298 ? 18.359 23.469 1.472 1 97.88 298 ASP B CA 1
ATOM 5023 C C . ASP B 1 298 ? 16.953 23.25 0.885 1 97.88 298 ASP B C 1
ATOM 5025 O O . ASP B 1 298 ? 16.375 24.156 0.296 1 97.88 298 ASP B O 1
ATOM 5029 N N . PHE B 1 299 ? 16.453 22.125 1.015 1 98.5 299 PHE B N 1
ATOM 5030 C CA . PHE B 1 299 ? 15.141 21.781 0.486 1 98.5 299 PHE B CA 1
ATOM 5031 C C . PHE B 1 299 ? 14.055 22.625 1.134 1 98.5 299 PHE B C 1
ATOM 5033 O O . PHE B 1 299 ? 13.188 23.172 0.444 1 98.5 299 PHE B O 1
ATOM 5040 N N . CYS B 1 300 ? 14.086 22.734 2.52 1 98.69 300 CYS B N 1
ATOM 5041 C CA . CYS B 1 300 ? 13.102 23.531 3.25 1 98.69 300 CYS B CA 1
ATOM 5042 C C . CYS B 1 300 ? 13.086 24.969 2.758 1 98.69 300 CYS B C 1
ATOM 5044 O O . CYS B 1 300 ? 12.023 25.531 2.498 1 98.69 300 CYS B O 1
ATOM 5046 N N . VAL B 1 301 ? 14.258 25.516 2.555 1 98 301 VAL B N 1
ATOM 5047 C CA . VAL B 1 301 ? 14.359 26.906 2.104 1 98 301 VAL B CA 1
ATOM 5048 C C . VAL B 1 301 ? 13.812 27.016 0.684 1 98 301 VAL B C 1
ATOM 5050 O O . VAL B 1 301 ? 13.078 27.969 0.375 1 98 301 VAL B O 1
ATOM 5053 N N . GLN B 1 302 ? 14.117 26.062 -0.141 1 96.81 302 GLN B N 1
ATOM 5054 C CA . GLN B 1 302 ? 13.703 26.078 -1.54 1 96.81 302 GLN B CA 1
ATOM 5055 C C . GLN B 1 302 ? 12.18 26.062 -1.663 1 96.81 302 GLN B C 1
ATOM 5057 O O . GLN B 1 302 ? 11.617 26.719 -2.541 1 96.81 302 GLN B O 1
ATOM 5062 N N . VAL B 1 303 ? 11.523 25.359 -0.816 1 98.06 303 VAL B N 1
ATOM 5063 C CA . VAL B 1 303 ? 10.078 25.203 -0.981 1 98.06 303 VAL B CA 1
ATOM 5064 C C . VAL B 1 303 ? 9.352 26.203 -0.086 1 98.06 303 VAL B C 1
ATOM 5066 O O . VAL B 1 303 ? 8.125 26.328 -0.161 1 98.06 303 VAL B O 1
ATOM 5069 N N . GLY B 1 304 ? 10.086 26.875 0.794 1 97.56 304 GLY B N 1
ATOM 5070 C CA . GLY B 1 304 ? 9.492 27.938 1.601 1 97.56 304 GLY B CA 1
ATOM 5071 C C . GLY B 1 304 ? 9.047 27.469 2.971 1 97.56 304 GLY B C 1
ATOM 5072 O O . GLY B 1 304 ? 8.133 28.047 3.562 1 97.56 304 GLY B O 1
ATOM 5073 N N . LEU B 1 305 ? 9.625 26.406 3.496 1 98.44 305 LEU B N 1
ATOM 5074 C CA . LEU B 1 305 ? 9.344 25.906 4.84 1 98.44 305 LEU B CA 1
ATOM 5075 C C . LEU B 1 305 ? 10.219 26.625 5.871 1 98.44 305 LEU B C 1
ATOM 5077 O O . LEU B 1 305 ? 11.359 26.984 5.582 1 98.44 305 LEU B O 1
ATOM 5081 N N . PRO B 1 306 ? 9.742 26.812 7.043 1 98.25 306 PRO B N 1
ATOM 5082 C CA . PRO B 1 306 ? 10.516 27.516 8.07 1 98.25 306 PRO B CA 1
ATOM 5083 C C . PRO B 1 306 ? 11.719 26.719 8.555 1 98.25 306 PRO B C 1
ATOM 5085 O O . PRO B 1 306 ? 11.625 25.5 8.719 1 98.25 306 PRO B O 1
ATOM 5088 N N . VAL B 1 307 ? 12.82 27.469 8.766 1 98.38 307 VAL B N 1
ATOM 5089 C CA . VAL B 1 307 ? 14.023 26.812 9.266 1 98.38 307 VAL B CA 1
ATOM 5090 C C . VAL B 1 307 ? 14.547 27.562 10.492 1 98.38 307 VAL B C 1
ATOM 5092 O O . VAL B 1 307 ? 15.633 27.266 10.992 1 98.38 307 VAL B O 1
ATOM 5095 N N . THR B 1 308 ? 13.781 28.578 10.961 1 97.81 308 THR B N 1
ATOM 5096 C CA . THR B 1 308 ? 14.156 29.328 12.156 1 97.81 308 THR B CA 1
ATOM 5097 C C . THR B 1 308 ? 12.953 29.516 13.078 1 97.81 308 THR B C 1
ATOM 5099 O O . THR B 1 308 ? 11.805 29.438 12.633 1 97.81 308 THR B O 1
ATOM 5102 N N . LEU B 1 309 ? 13.25 29.781 14.375 1 97.62 309 LEU B N 1
ATOM 5103 C CA . LEU B 1 309 ? 12.203 30.078 15.352 1 97.62 309 LEU B CA 1
ATOM 5104 C C . LEU B 1 309 ? 11.438 31.328 14.961 1 97.62 309 LEU B C 1
ATOM 5106 O O . LEU B 1 309 ? 10.219 31.406 15.148 1 97.62 309 LEU B O 1
ATOM 5110 N N . ASP B 1 310 ? 12.117 32.281 14.344 1 96.12 310 ASP B N 1
ATOM 5111 C CA . ASP B 1 310 ? 11.484 33.5 13.906 1 96.12 310 ASP B CA 1
ATOM 5112 C C . ASP B 1 310 ? 10.414 33.25 12.852 1 96.12 310 ASP B C 1
ATOM 5114 O O . ASP B 1 310 ? 9.328 33.812 12.898 1 96.12 310 ASP B O 1
ATOM 5118 N N . GLN B 1 311 ? 10.734 32.406 11.93 1 96.81 311 GLN B N 1
ATOM 5119 C CA . GLN B 1 311 ? 9.797 32.062 10.867 1 96.81 311 GLN B CA 1
ATOM 5120 C C . GLN B 1 311 ? 8.586 31.312 11.422 1 96.81 311 GLN B C 1
ATOM 5122 O O . GLN B 1 311 ? 7.531 31.266 10.781 1 96.81 311 GLN B O 1
ATOM 5127 N N . LEU B 1 312 ? 8.703 30.734 12.617 1 96.69 312 LEU B N 1
ATOM 5128 C CA . LEU B 1 312 ? 7.598 30.031 13.266 1 96.69 312 LEU B CA 1
ATOM 5129 C C . LEU B 1 312 ? 6.789 30.984 14.133 1 96.69 312 LEU B C 1
ATOM 5131 O O . LEU B 1 312 ? 5.789 30.594 14.734 1 96.69 312 LEU B O 1
ATOM 5135 N N . GLY B 1 313 ? 7.285 32.188 14.25 1 94.5 313 GLY B N 1
ATOM 5136 C CA . GLY B 1 313 ? 6.57 33.219 15.023 1 94.5 313 GLY B CA 1
ATOM 5137 C C . GLY B 1 313 ? 7.156 33.406 16.406 1 94.5 313 GLY B C 1
ATOM 5138 O O . GLY B 1 313 ? 6.652 34.25 17.172 1 94.5 313 GLY B O 1
ATOM 5139 N N . VAL B 1 314 ? 8.172 32.656 16.719 1 94.88 314 VAL B N 1
ATOM 5140 C CA . VAL B 1 314 ? 8.828 32.812 18.016 1 94.88 314 VAL B CA 1
ATOM 5141 C C . VAL B 1 314 ? 9.93 33.875 17.922 1 94.88 314 VAL B C 1
ATOM 5143 O O . VAL B 1 314 ? 11.055 33.562 17.516 1 94.88 314 VAL B O 1
ATOM 5146 N N . LYS B 1 315 ? 9.625 35 18.344 1 91 315 LYS B N 1
ATOM 5147 C CA . LYS B 1 315 ? 10.547 36.125 18.219 1 91 315 LYS B CA 1
ATOM 5148 C C . LYS B 1 315 ? 11.648 36.062 19.266 1 91 315 LYS B C 1
ATOM 5150 O O . LYS B 1 315 ? 11.422 35.594 20.391 1 91 315 LYS B O 1
ATOM 5155 N N . ASP B 1 316 ? 12.719 36.625 18.703 1 84.88 316 ASP B N 1
ATOM 5156 C CA . ASP B 1 316 ? 13.844 36.75 19.625 1 84.88 316 ASP B CA 1
ATOM 5157 C C . ASP B 1 316 ? 13.508 37.75 20.734 1 84.88 316 ASP B C 1
ATOM 5159 O O . ASP B 1 316 ? 12.828 38.75 20.5 1 84.88 316 ASP B O 1
ATOM 5163 N N . GLY B 1 317 ? 13.812 37.469 21.938 1 85 317 GLY B N 1
ATOM 5164 C CA . GLY B 1 317 ? 13.594 38.375 23.047 1 85 317 GLY B CA 1
ATOM 5165 C C . GLY B 1 317 ? 13.93 37.75 24.391 1 85 317 GLY B C 1
ATOM 5166 O O . GLY B 1 317 ? 14.57 36.688 24.453 1 85 317 GLY B O 1
ATOM 5167 N N . GLU B 1 318 ? 13.562 38.469 25.406 1 81.25 318 GLU B N 1
ATOM 5168 C CA . GLU B 1 318 ? 13.961 38.125 26.766 1 81.25 318 GLU B CA 1
ATOM 5169 C C . GLU B 1 318 ? 13.328 36.781 27.203 1 81.25 318 GLU B C 1
ATOM 5171 O O . GLU B 1 318 ? 13.891 36.062 28.031 1 81.25 318 GLU B O 1
ATOM 5176 N N . LYS B 1 319 ? 12.227 36.312 26.547 1 93.25 319 LYS B N 1
ATOM 5177 C CA . LYS B 1 319 ? 11.539 35.125 27.016 1 93.25 319 LYS B CA 1
ATOM 5178 C C . LYS B 1 319 ? 11.781 33.938 26.078 1 93.25 319 LYS B C 1
ATOM 5180 O O . LYS B 1 319 ? 11.078 32.938 26.141 1 93.25 319 LYS B O 1
ATOM 5185 N N . LEU B 1 320 ? 12.719 34.094 25.266 1 94.19 320 LEU B N 1
ATOM 5186 C CA . LEU B 1 320 ? 12.969 33.062 24.266 1 94.19 320 LEU B CA 1
ATOM 5187 C C . LEU B 1 320 ? 13.336 31.734 24.938 1 94.19 320 LEU B C 1
ATOM 5189 O O . LEU B 1 320 ? 12.789 30.688 24.609 1 94.19 320 LEU B O 1
ATOM 5193 N N . LYS B 1 321 ? 14.266 31.812 25.906 1 95 321 LYS B N 1
ATOM 5194 C CA . LYS B 1 321 ? 14.734 30.609 26.594 1 95 321 LYS B CA 1
ATOM 5195 C C . LYS B 1 321 ? 13.586 29.906 27.312 1 95 321 LYS B C 1
ATOM 5197 O O . LYS B 1 321 ? 13.492 28.688 27.297 1 95 321 LYS B O 1
ATOM 5202 N N . GLU B 1 322 ? 12.781 30.688 27.953 1 96.31 322 GLU B N 1
ATOM 5203 C CA . GLU B 1 322 ? 11.625 30.141 28.656 1 96.31 322 GLU B CA 1
ATOM 5204 C C . GLU B 1 322 ? 10.648 29.484 27.672 1 96.31 322 GLU B C 1
ATOM 5206 O O . GLU B 1 322 ? 10.117 28.406 27.953 1 96.31 322 GLU B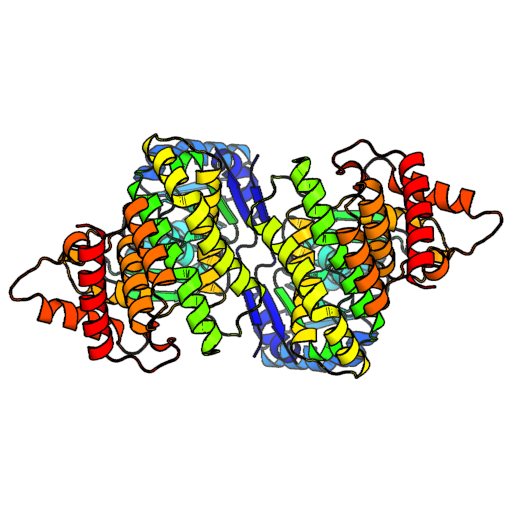 O 1
ATOM 5211 N N . LYS B 1 323 ? 10.383 30.156 26.594 1 96.5 323 LYS B N 1
ATOM 5212 C CA . LYS B 1 323 ? 9.469 29.641 25.578 1 96.5 323 LYS B CA 1
ATOM 5213 C C . LYS B 1 323 ? 9.984 28.328 25 1 96.5 323 LYS B C 1
ATOM 5215 O O . LYS B 1 323 ? 9.242 27.359 24.875 1 96.5 323 LYS B O 1
ATOM 5220 N N . VAL B 1 324 ? 11.281 28.344 24.656 1 97.56 324 VAL B N 1
ATOM 5221 C CA . VAL B 1 324 ? 11.883 27.172 24.031 1 97.56 324 VAL B CA 1
ATOM 5222 C C . VAL B 1 324 ? 11.883 26.016 25.031 1 97.56 324 VAL B C 1
ATOM 5224 O O . VAL B 1 324 ? 11.656 24.859 24.656 1 97.56 324 VAL B O 1
ATOM 5227 N N . MET B 1 325 ? 12.188 26.297 26.281 1 97.69 325 MET B N 1
ATOM 5228 C CA . MET B 1 325 ? 12.164 25.25 27.281 1 97.69 325 MET B CA 1
ATOM 5229 C C . MET B 1 325 ? 10.758 24.703 27.469 1 97.69 325 MET B C 1
ATOM 5231 O O . MET B 1 325 ? 10.586 23.5 27.688 1 97.69 325 MET B O 1
ATOM 5235 N N . ALA B 1 326 ? 9.758 25.578 27.406 1 97.31 326 ALA B N 1
ATOM 5236 C CA . ALA B 1 326 ? 8.375 25.125 27.484 1 97.31 326 ALA B CA 1
ATOM 5237 C C . ALA B 1 326 ? 8.055 24.156 26.344 1 97.31 326 ALA B C 1
ATOM 5239 O O . ALA B 1 326 ? 7.398 23.125 26.562 1 97.31 326 ALA B O 1
ATOM 5240 N N . VAL B 1 327 ? 8.484 24.469 25.156 1 97.19 327 VAL B N 1
ATOM 5241 C CA . VAL B 1 327 ? 8.305 23.609 24 1 97.19 327 VAL B CA 1
ATOM 5242 C C . VAL B 1 327 ? 9.016 22.281 24.234 1 97.19 327 VAL B C 1
ATOM 5244 O O . VAL B 1 327 ? 8.453 21.219 23.969 1 97.19 327 VAL B O 1
ATOM 5247 N N . ALA B 1 328 ? 10.234 22.375 24.703 1 98.31 328 ALA B N 1
ATOM 5248 C CA . ALA B 1 328 ? 11.055 21.188 24.938 1 98.31 328 ALA B CA 1
ATOM 5249 C C . ALA B 1 328 ? 10.383 20.25 25.938 1 98.31 328 ALA B C 1
ATOM 5251 O O . ALA B 1 328 ? 10.312 19.047 25.734 1 98.31 328 ALA B O 1
ATOM 5252 N N . LYS B 1 329 ? 9.906 20.797 27.031 1 98 329 LYS B N 1
ATOM 5253 C CA . LYS B 1 329 ? 9.234 20.016 28.062 1 98 329 LYS B CA 1
ATOM 5254 C C . LYS B 1 329 ? 7.973 19.344 27.516 1 98 329 LYS B C 1
ATOM 5256 O O . LYS B 1 329 ? 7.723 18.172 27.781 1 98 329 LYS B O 1
ATOM 5261 N N . ALA B 1 330 ? 7.25 20.125 26.781 1 96.12 330 ALA B N 1
ATOM 5262 C CA . ALA B 1 330 ? 6.027 19.594 26.203 1 96.12 330 ALA B CA 1
ATOM 5263 C C . ALA B 1 330 ? 6.332 18.469 25.203 1 96.12 330 ALA B C 1
ATOM 5265 O O . ALA B 1 330 ? 5.594 17.484 25.125 1 96.12 330 ALA B O 1
ATOM 5266 N N . SER B 1 331 ? 7.375 18.594 24.422 1 96.88 331 SER B N 1
ATOM 5267 C CA . SER B 1 331 ? 7.773 17.609 23.438 1 96.88 331 SER B CA 1
ATOM 5268 C C . SER B 1 331 ? 8.18 16.297 24.094 1 96.88 331 SER B C 1
ATOM 5270 O O . SER B 1 331 ? 8.125 15.234 23.453 1 96.88 331 SER B O 1
ATOM 5272 N N . CYS B 1 332 ? 8.609 16.406 25.328 1 97.12 332 CYS B N 1
ATOM 5273 C CA . CYS B 1 332 ? 9.133 15.234 26.031 1 97.12 332 CYS B CA 1
ATOM 5274 C C . CYS B 1 332 ? 8.117 14.703 27.031 1 97.12 332 CYS B C 1
ATOM 5276 O O . CYS B 1 332 ? 8.453 13.867 27.875 1 97.12 332 CYS B O 1
ATOM 5278 N N . ALA B 1 333 ? 6.961 15.281 27.016 1 94.75 333 ALA B N 1
ATOM 5279 C CA . ALA B 1 333 ? 5.938 14.82 27.953 1 94.75 333 ALA B CA 1
ATOM 5280 C C . ALA B 1 333 ? 5.719 13.312 27.828 1 94.75 333 ALA B C 1
ATOM 5282 O O . ALA B 1 333 ? 6.008 12.719 26.797 1 94.75 333 ALA B O 1
ATOM 5283 N N . GLU B 1 334 ? 5.176 12.656 28.906 1 91.81 334 GLU B N 1
ATOM 5284 C CA . GLU B 1 334 ? 4.902 11.219 28.906 1 91.81 334 GLU B CA 1
ATOM 5285 C C . GLU B 1 334 ? 3.945 10.852 27.781 1 91.81 334 GLU B C 1
ATOM 5287 O O . GLU B 1 334 ? 2.949 11.539 27.547 1 91.81 334 GLU B O 1
ATOM 5292 N N . GLY B 1 335 ? 4.281 9.867 27.016 1 87.81 335 GLY B N 1
ATOM 5293 C CA . GLY B 1 335 ? 3.414 9.391 25.953 1 87.81 335 GLY B CA 1
ATOM 5294 C C . GLY B 1 335 ? 3.754 9.984 24.594 1 87.81 335 GLY B C 1
ATOM 5295 O O . GLY B 1 335 ? 3.256 9.531 23.562 1 87.81 335 GLY B O 1
ATOM 5296 N N . GLU B 1 336 ? 4.66 10.945 24.672 1 90.44 336 GLU B N 1
ATOM 5297 C CA . GLU B 1 336 ? 5.043 11.562 23.406 1 90.44 336 GLU B CA 1
ATOM 5298 C C . GLU B 1 336 ? 5.895 10.617 22.562 1 90.44 336 GLU B C 1
ATOM 5300 O O . GLU B 1 336 ? 6.652 9.812 23.094 1 90.44 336 GLU B O 1
ATOM 5305 N N . THR B 1 337 ? 5.832 10.852 21.234 1 90.62 337 THR B N 1
ATOM 5306 C CA . THR B 1 337 ? 6.457 9.945 20.281 1 90.62 337 THR B CA 1
ATOM 5307 C C . THR B 1 337 ? 7.965 10.156 20.234 1 90.62 337 THR B C 1
ATOM 5309 O O . THR B 1 337 ? 8.695 9.336 19.688 1 90.62 337 THR B O 1
ATOM 5312 N N . ILE B 1 338 ? 8.445 11.219 20.812 1 94.69 338 ILE B N 1
ATOM 5313 C CA . ILE B 1 338 ? 9.875 11.5 20.812 1 94.69 338 ILE B CA 1
ATOM 5314 C C . ILE B 1 338 ? 10.625 10.367 21.5 1 94.69 338 ILE B C 1
ATOM 5316 O O . ILE B 1 338 ? 11.812 10.156 21.266 1 94.69 338 ILE B O 1
ATOM 5320 N N . HIS B 1 339 ? 9.961 9.641 22.344 1 93.38 339 HIS B N 1
ATOM 5321 C CA . HIS B 1 339 ? 10.586 8.555 23.094 1 93.38 339 HIS B CA 1
ATOM 5322 C C . HIS B 1 339 ? 10.781 7.324 22.219 1 93.38 339 HIS B C 1
ATOM 5324 O O . HIS B 1 339 ? 11.359 6.328 22.656 1 93.38 339 HIS B O 1
ATOM 5330 N N . ASN B 1 340 ? 10.359 7.426 20.969 1 91.69 340 ASN B N 1
ATOM 5331 C CA . ASN B 1 340 ? 10.672 6.395 19.969 1 91.69 340 ASN B CA 1
ATOM 5332 C C . ASN B 1 340 ? 12.078 6.562 19.406 1 91.69 340 ASN B C 1
ATOM 5334 O O . ASN B 1 340 ? 12.57 5.699 18.688 1 91.69 340 ASN B O 1
ATOM 5338 N N . MET B 1 341 ? 12.734 7.641 19.766 1 93.5 341 MET B N 1
ATOM 5339 C CA . MET B 1 341 ? 14.117 7.832 19.359 1 93.5 341 MET B CA 1
ATOM 5340 C C . MET B 1 341 ? 15.016 6.742 19.922 1 93.5 341 MET B C 1
ATOM 5342 O O . MET B 1 341 ? 14.727 6.191 21 1 93.5 341 MET B O 1
ATOM 5346 N N . PRO B 1 342 ? 16.078 6.383 19.25 1 91.62 342 PRO B N 1
ATOM 5347 C CA . PRO B 1 342 ? 16.922 5.258 19.672 1 91.62 342 PRO B CA 1
ATOM 5348 C C . PRO B 1 342 ? 17.828 5.609 20.844 1 91.62 342 PRO B C 1
ATOM 5350 O O . PRO B 1 342 ? 18.719 4.832 21.188 1 91.62 342 PRO B O 1
ATOM 5353 N N . PHE B 1 343 ? 17.688 6.762 21.484 1 92.69 343 PHE B N 1
ATOM 5354 C CA . PHE B 1 343 ? 18.422 7.203 22.672 1 92.69 343 PHE B CA 1
ATOM 5355 C C . PHE B 1 343 ? 17.516 7.977 23.609 1 92.69 343 PHE B C 1
ATOM 5357 O O . PHE B 1 343 ? 16.406 8.375 23.234 1 92.69 343 PHE B O 1
ATOM 5364 N N . GLU B 1 344 ? 17.891 8.086 24.812 1 93.38 344 GLU B N 1
ATOM 5365 C CA . GLU B 1 344 ? 17.109 8.836 25.781 1 93.38 344 GLU B CA 1
ATOM 5366 C C . GLU B 1 344 ? 17.047 10.32 25.422 1 93.38 344 GLU B C 1
ATOM 5368 O O . GLU B 1 344 ? 18.078 10.938 25.141 1 93.38 344 GLU B O 1
ATOM 5373 N N . VAL B 1 345 ? 15.875 10.836 25.391 1 96.31 345 VAL B N 1
ATOM 5374 C CA . VAL B 1 345 ? 15.672 12.25 25.094 1 96.31 345 VAL B CA 1
ATOM 5375 C C . VAL B 1 345 ? 15.148 12.961 26.344 1 96.31 345 VAL B C 1
ATOM 5377 O O . VAL B 1 345 ? 14.25 12.469 27.016 1 96.31 345 VAL B O 1
ATOM 5380 N N . THR B 1 346 ? 15.758 14.07 26.688 1 97.25 346 THR B N 1
ATOM 5381 C CA . THR B 1 346 ? 15.352 14.914 27.812 1 97.25 346 THR B CA 1
ATOM 5382 C C . THR B 1 346 ? 14.984 16.312 27.328 1 97.25 346 THR B C 1
ATOM 5384 O O . THR B 1 346 ? 15.383 16.719 26.234 1 97.25 346 THR B O 1
ATOM 5387 N N . PRO B 1 347 ? 14.188 16.984 28.141 1 98.25 347 PRO B N 1
ATOM 5388 C CA . PRO B 1 347 ? 13.844 18.359 27.75 1 98.25 347 PRO B CA 1
ATOM 5389 C C . PRO B 1 347 ? 15.078 19.219 27.484 1 98.25 347 PRO B C 1
ATOM 5391 O O . PRO B 1 347 ? 15.07 20.047 26.578 1 98.25 347 PRO B O 1
ATOM 5394 N N . GLU B 1 348 ? 16.141 19.016 28.234 1 97.75 348 GLU B N 1
ATOM 5395 C CA . GLU B 1 348 ? 17.359 19.797 28.047 1 97.75 348 GLU B CA 1
ATOM 5396 C C . GLU B 1 348 ? 18 19.531 26.688 1 97.75 348 GLU B C 1
ATOM 5398 O O . GLU B 1 348 ? 18.484 20.453 26.031 1 97.75 348 GLU B O 1
ATOM 5403 N N . LYS B 1 349 ? 17.984 18.266 26.281 1 97.94 349 LYS B N 1
ATOM 5404 C CA . LYS B 1 349 ? 18.516 17.906 24.969 1 97.94 349 LYS B CA 1
ATOM 5405 C C . LYS B 1 349 ? 17.688 18.531 23.859 1 97.94 349 LYS B C 1
ATOM 5407 O O . LYS B 1 349 ? 18.234 19 22.859 1 97.94 349 LYS B O 1
ATOM 5412 N N . VAL B 1 350 ? 16.375 18.484 24.047 1 98.62 350 VAL B N 1
ATOM 5413 C CA . VAL B 1 350 ? 15.469 19.031 23.031 1 98.62 350 VAL B CA 1
ATOM 5414 C C . VAL B 1 350 ? 15.633 20.547 22.969 1 98.62 350 VAL B C 1
ATOM 5416 O O . VAL B 1 350 ? 15.648 21.141 21.891 1 98.62 350 VAL B O 1
ATOM 5419 N N . TYR B 1 351 ? 15.75 21.141 24.156 1 98.38 351 TYR B N 1
ATOM 5420 C CA . TYR B 1 351 ? 16 22.578 24.234 1 98.38 351 TYR B CA 1
ATOM 5421 C C . TYR B 1 351 ? 17.234 22.953 23.438 1 98.38 351 TYR B C 1
ATOM 5423 O O . TYR B 1 351 ? 17.203 23.875 22.609 1 98.38 351 TYR B O 1
ATOM 5431 N N . ALA B 1 352 ? 18.328 22.312 23.672 1 98.25 352 ALA B N 1
ATOM 5432 C CA . ALA B 1 352 ? 19.594 22.578 22.984 1 98.25 352 ALA B CA 1
ATOM 5433 C C . ALA B 1 352 ? 19.453 22.359 21.484 1 98.25 352 ALA B C 1
ATOM 5435 O O . ALA B 1 352 ? 19.984 23.125 20.688 1 98.25 352 ALA B O 1
ATOM 5436 N N . ALA B 1 353 ? 18.766 21.281 21.125 1 98.56 353 ALA B N 1
ATOM 5437 C CA . ALA B 1 353 ? 18.594 20.953 19.719 1 98.56 353 ALA B CA 1
ATOM 5438 C C . ALA B 1 353 ? 17.766 22.016 19 1 98.56 353 ALA B C 1
ATOM 5440 O O . ALA B 1 353 ? 18.047 22.359 17.844 1 98.56 353 ALA B O 1
ATOM 5441 N N . ILE B 1 354 ? 16.703 22.516 19.625 1 98.56 354 ILE B N 1
ATOM 5442 C CA . ILE B 1 354 ? 15.867 23.562 19.047 1 98.56 354 ILE B CA 1
ATOM 5443 C C . ILE B 1 354 ? 16.703 24.812 18.781 1 98.56 354 ILE B C 1
ATOM 5445 O O . ILE B 1 354 ? 16.641 25.391 17.703 1 98.56 354 ILE B O 1
ATOM 5449 N N . LEU B 1 355 ? 17.453 25.203 19.766 1 97.81 355 LEU B N 1
ATOM 5450 C CA . LEU B 1 355 ? 18.281 26.406 19.609 1 97.81 355 LEU B CA 1
ATOM 5451 C C . LEU B 1 355 ? 19.328 26.203 18.531 1 97.81 355 LEU B C 1
ATOM 5453 O O . LEU B 1 355 ? 19.609 27.125 17.75 1 97.81 355 LEU B O 1
ATOM 5457 N N . ALA B 1 356 ? 19.969 25.062 18.562 1 97.75 356 ALA B N 1
ATOM 5458 C CA . ALA B 1 356 ? 20.953 24.75 17.516 1 97.75 356 ALA B CA 1
ATOM 5459 C C . ALA B 1 356 ? 20.312 24.781 16.141 1 97.75 356 ALA B C 1
ATOM 5461 O O . ALA B 1 356 ? 20.906 25.312 15.188 1 97.75 356 ALA B O 1
ATOM 5462 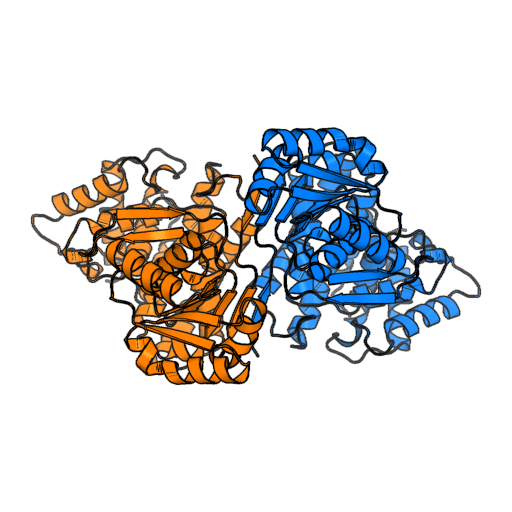N N . ALA B 1 357 ? 19.156 24.125 15.992 1 98.25 357 ALA B N 1
ATOM 5463 C CA . ALA B 1 357 ? 18.438 24.125 14.719 1 98.25 357 ALA B CA 1
ATOM 5464 C C . ALA B 1 357 ? 18.141 25.547 14.25 1 98.25 357 ALA B C 1
ATOM 5466 O O . ALA B 1 357 ? 18.312 25.875 13.078 1 98.25 357 ALA B O 1
ATOM 5467 N N . ASP B 1 358 ? 17.719 26.375 15.195 1 97.81 358 ASP B N 1
ATOM 5468 C CA . ASP B 1 358 ? 17.438 27.766 14.883 1 97.81 358 ASP B CA 1
ATOM 5469 C C . ASP B 1 358 ? 18.688 28.469 14.344 1 97.81 358 ASP B C 1
ATOM 5471 O O . ASP B 1 358 ? 18.625 29.203 13.352 1 97.81 358 ASP B O 1
ATOM 5475 N N . ARG B 1 359 ? 19.797 28.297 15 1 96.56 359 ARG B N 1
ATOM 5476 C CA . ARG B 1 359 ? 21.031 28.922 14.586 1 96.56 359 ARG B CA 1
ATOM 5477 C C . ARG B 1 359 ? 21.469 28.422 13.211 1 96.56 359 ARG B C 1
ATOM 5479 O O . ARG B 1 359 ? 21.969 29.203 12.391 1 96.56 359 ARG B O 1
ATOM 5486 N N . MET B 1 360 ? 21.312 27.125 12.984 1 96.62 360 MET B N 1
ATOM 5487 C CA . MET B 1 360 ? 21.656 26.547 11.688 1 96.62 360 MET B CA 1
ATOM 5488 C C . MET B 1 360 ? 20.797 27.156 10.578 1 96.62 360 MET B C 1
ATOM 5490 O O . MET B 1 360 ? 21.297 27.484 9.5 1 96.62 360 MET B O 1
ATOM 5494 N N . GLY B 1 361 ? 19.516 27.25 10.883 1 97.56 361 GLY B N 1
ATOM 5495 C CA . GLY B 1 361 ? 18.625 27.875 9.922 1 97.56 361 GLY B CA 1
ATOM 5496 C C . GLY B 1 361 ? 19 29.312 9.602 1 97.56 361 GLY B C 1
ATOM 5497 O O . GLY B 1 361 ? 18.969 29.703 8.438 1 97.56 361 GLY B O 1
ATOM 5498 N N . ARG B 1 362 ? 19.359 30.062 10.602 1 96.31 362 ARG B N 1
ATOM 5499 C CA . ARG B 1 362 ? 19.766 31.453 10.406 1 96.31 362 ARG B CA 1
ATOM 5500 C C . ARG B 1 362 ? 21.047 31.531 9.562 1 96.31 362 ARG B C 1
ATOM 5502 O O . ARG B 1 362 ? 21.141 32.375 8.68 1 96.31 362 ARG B O 1
ATOM 5509 N N . ASP B 1 363 ? 21.938 30.688 9.883 1 95.06 363 ASP B N 1
ATOM 5510 C CA . ASP B 1 363 ? 23.188 30.656 9.125 1 95.06 363 ASP B CA 1
ATOM 5511 C C . ASP B 1 363 ? 22.938 30.312 7.66 1 95.06 363 ASP B C 1
ATOM 5513 O O . ASP B 1 363 ? 23.641 30.797 6.77 1 95.06 363 ASP B O 1
ATOM 5517 N N . TRP B 1 364 ? 22 29.375 7.453 1 93.62 364 TRP B N 1
ATOM 5518 C CA . TRP B 1 364 ? 21.688 28.938 6.098 1 93.62 364 TRP B CA 1
ATOM 5519 C C . TRP B 1 364 ? 21.031 30.047 5.293 1 93.62 364 TRP B C 1
ATOM 5521 O O . TRP B 1 364 ? 21.234 30.156 4.082 1 93.62 364 TRP B O 1
ATOM 5531 N N . LEU B 1 365 ? 20.234 30.891 5.867 1 93.12 365 LEU B N 1
ATOM 5532 C CA . LEU B 1 365 ? 19.484 31.953 5.203 1 93.12 365 LEU B CA 1
ATOM 5533 C C . LEU B 1 365 ? 20.375 33.156 4.941 1 93.12 365 LEU B C 1
ATOM 5535 O O . LEU B 1 365 ? 20.125 33.938 4 1 93.12 365 LEU B O 1
ATOM 5539 N N . TYR B 1 366 ? 21.297 33.5 5.781 1 83.94 366 TYR B N 1
ATOM 5540 C CA . TYR B 1 366 ? 22.109 34.719 5.668 1 83.94 366 TYR B CA 1
ATOM 5541 C C . TYR B 1 366 ? 23.578 34.344 5.457 1 83.94 366 TYR B C 1
ATOM 5543 O O . TYR B 1 366 ? 24.328 35.094 4.828 1 83.94 366 TYR B O 1
#

Solvent-accessible surface area (backbone atoms only — not comparable to full-atom values): 34598 Å² total; per-residue (Å²): 118,45,23,40,45,56,34,33,35,30,38,36,39,23,72,60,38,50,65,45,47,16,69,62,44,54,77,72,35,55,31,32,29,34,42,26,26,64,69,42,41,72,72,41,39,64,54,46,52,50,22,21,48,74,57,67,31,49,73,46,81,43,71,50,87,83,49,28,14,69,67,51,34,50,53,51,40,51,53,40,60,75,65,66,44,48,25,33,35,18,33,19,48,60,51,45,39,28,32,41,52,52,39,17,55,77,66,74,34,53,33,37,32,30,48,46,48,46,36,47,28,54,67,39,34,37,52,24,69,34,23,39,88,86,66,44,85,68,47,78,46,77,49,98,56,36,34,48,30,31,45,34,23,42,47,58,31,18,58,36,67,48,65,36,46,42,16,4,48,20,42,22,58,32,18,29,62,21,24,53,33,22,61,74,50,66,48,59,18,78,76,51,34,32,66,41,72,64,32,54,50,38,11,48,48,23,43,52,44,40,74,73,22,38,52,64,19,52,56,33,21,68,70,50,39,67,47,73,38,33,54,51,36,46,46,24,20,30,50,27,22,16,39,10,32,59,20,25,14,61,12,41,19,59,16,39,29,58,8,43,65,78,38,74,64,32,64,84,55,52,72,7,35,41,18,36,36,14,34,49,23,36,40,50,68,64,64,53,58,67,68,60,54,48,52,52,52,50,50,32,57,69,55,67,42,41,47,32,49,56,72,49,48,49,58,89,57,96,55,36,67,60,52,44,42,50,23,17,42,51,17,55,35,91,89,38,38,27,71,38,37,79,56,91,77,47,37,68,57,44,30,52,20,46,54,50,32,26,52,50,29,48,59,72,76,103,118,45,22,40,45,57,36,31,35,29,38,38,37,21,72,60,38,50,64,44,45,16,67,61,44,54,77,71,34,56,33,32,30,32,41,24,26,64,71,42,42,74,73,40,39,63,53,46,50,52,22,21,48,74,56,68,32,48,74,47,80,41,70,51,87,82,50,30,15,70,67,49,36,50,54,51,41,51,53,39,59,75,66,64,43,49,26,32,35,19,33,19,48,59,51,44,40,29,32,41,51,52,37,18,54,78,66,73,34,54,34,36,30,30,48,47,48,45,36,48,28,52,66,39,34,38,50,25,68,34,24,38,88,86,66,45,86,68,46,78,44,77,50,99,56,35,36,49,29,32,43,33,23,42,47,58,32,18,59,37,66,47,65,36,46,42,16,5,48,21,40,24,58,32,19,30,62,20,24,53,32,20,60,75,49,66,48,60,17,80,76,50,34,31,67,40,72,65,32,54,50,37,11,47,49,21,41,52,45,38,74,75,21,36,53,63,19,50,55,34,21,69,69,51,40,68,47,74,37,34,54,51,36,47,44,24,20,30,51,28,22,16,39,8,32,57,21,25,14,61,13,40,19,58,17,39,28,58,7,42,66,75,39,73,66,33,65,85,54,51,72,7,37,43,18,34,36,15,35,48,23,38,39,50,69,64,65,52,57,65,68,60,53,48,52,52,52,50,49,33,56,67,55,68,40,41,48,33,47,55,72,50,47,49,57,88,58,94,56,36,66,61,53,44,42,50,24,17,43,52,15,54,35,91,89,38,37,27,71,38,37,79,56,92,77,46,35,66,55,44,30,53,18,48,54,51,33,25,50,51,29,48,59,71,75,104

Secondary structure (DSSP, 8-state):
--EEEE--SEEEEETTGGGGHHHHHTTT-SEEEEEE-HHHHHHHHHHHHHHHHHTT-EEEEEE--SS--HHHHHHHHHHHHHHT-SEEEEEESHHHHHHHHHHHHHTT--EEEEES--S-SGGG-SEEEEE-TTS-EEEEEE-SS--SEEEEEHHHHHHS-HHHHHHHHHHHHHHHHHHHHHHHHTPPPTTSSBPPHHHHHHHHHHHHHHHHHHHHHHHHHHTT---HHHHHHHIIIIIIHHHHHHHS---HHHHHHHHHTTSGGGTTS-HHHHHHHHHHHHHHHTT--HHHHHHHHHHHHHHT---STGGGT---STTHHHHHHHHHHHHTSTT-GGGGSSS---HHHHHHHHHHHHHHHHHHH-/--EEEE--SEEEEETTGGGGHHHHHTTT-SEEEEEE-HHHHHHHHHHHHHHHHHTT-EEEEEE--SS--HHHHHHHHHHHHHHT-SEEEEEESHHHHHHHHHHHHHTT--EEEEESS-S-SGGG-SEEEEE-TTS-EEEEEE-SS--SEEEEEHHHHHHS-HHHHHHHHHHHHHHHHHHHHHHHHTPPPTTSSBPPHHHHHHHHHHHHHHHHHHHHHHHHHHTT---HHHHHHHIIIIIIHHHHHHHS---HHHHHHHHHTTSGGGTTS-HHHHHHHHHHHHHHHTT--HHHHHHHHHHHHHHT---STGGGT---STTHHHHHHHHHHHHTSTT-GGGGSSS---HHHHHHHHHHHHHHHHHHH-

pLDDT: mean 94.75, std 5.91, range [57.38, 98.81]

Nearest PDB structures (foldseek):
  5xn8-assembly1_A  TM=9.866E-01  e=1.121E-49  unidentified
  4mca-assembly1_A  TM=9.818E-01  e=2.416E-47  Serratia plymuthica A30
  8k1g-assembly1_A  TM=9.855E-01  e=1.002E-46  Klebsiella pneumoniae
  8goa-assembly1_A  TM=9.797E-01  e=3.547E-46  Escherichia coli K-12
  6csj-assembly2_B  TM=9.749E-01  e=1.396E-45  Heyndrickxia coagulans